Protein AF-A0A6B9ZAJ6-F1 (afdb_monomer_lite)

Secondary structure (DSSP, 8-state):
--SSSSHHHHHHH--EEEEEGGGGGG--TTGGGG-TT--EEEEE-SS--S--GGGGG-TT--EEEEE-SSS-HHHHGGGGGG-TT--EEEEEE-SSPPPHHHHHTTTT--EEEEEGGG---HHHHHHH-TT--EEEEEE-HHHHHHH--HHHHHTTTT-SEEEEEE-TT--------HHHHHHHTT--EEEEE-S--TTS-HHHHHHHHGGGTEEEES-TTSTTEEEEE-GGGGGGHHHHHHTT--EEEHHHHHHHHS-TTT-GGGT---HHHHHHHHHHHT-SSHHHHHHHHHHHHHH---HHHHHHHHHHHHH-S-HHHHHHHHHHHHHHS-HHHHHHHHHS----TTS-GGG-HHHHHHHTSTTS-HHHHHHHHHHHHTTTS-TT-B----S-GGGTTSPPPBP--EEE--GGGGGS--GGGGG-TT--EEE-TT--S-HHHHHHHHTT-TT--EEEE---SHHHHHHHHHHT-S-EEEETTTEEEE-

Foldseek 3Di:
DPDPPPLQVCQAPDAEDEAEQVCPVVDDQQVNVSRQNHQYYAYAYADDAAHRLCVLSNQNHAYYEDAYARYDLLVHLLSCLSRLNHAEYAYDHYNAQHDLVSCLSNQNHQEYHDELVRYDDLVSVVVSRVNHQYYEYEYAVQSVQVVLAPVVLVRCPNHVYYHYHHDPLRPAHDRPLVVVVCLVVLHAAEEEDDDCDPQDGPVLLQVLCVVSNYHYDNDLPDPRYAYEDEPVRVVCVVVCSNVRHRYDYPVSSLVSSPPCVQAVQQPDPPLVVLLCLLCLCLDLDVVSNVVSLVNCVRRNHHQLVLLLLVLQLQAAPDPVSVVSSLVSCVNRFDPSLNVVVVVVVDRDLLDALQVDPPLQVSLPHPRHPNLSNSLSNLSNNCSVAPFQDFRDDDDDPPVPPDPGDTDASEDEDEQVSLPDPDPSSLSSLSHQEYEDAPYPDQVLVVLVSVLVRVSHHFYAYFDADDSNVVSCVVNDQPDWDQDPPRGTGGD

pLDDT: mean 74.44, std 15.9, range [31.39, 97.19]

Sequence (491 aa):
MSYFTDIETAGEYTHSIKITDDDLSLLHDDIFKRFPRLSQLDIRSSKLTSLPSSVTSLQRLRYLKIANQEMDLNTELPKLRAIPGLALLAITETSTLLEADSLAALSALQSLQVPLKNIPDVADLERKLPQLQQLTLRGSAYDLATAITPALAKQLSRLERLNLQTDYRCRNVQWPNRLKDAIQAGKPVNLLLEQKYIFGRDKEISQKLSRYNIHITRDENAADVMAVLSPLAMHRSPHYIRKGIPLITVDHLHEVMLDEEQYPLRRNTDAMVNRALLRSLISRNTDDCLNALLQIEQEGANRIILSGLAAVWRSHPDRTIRKIAGELYQRFGSFDFRIWANAHNATFFDTPVYRNKFLDRMSGHPAVDKIIFMLTAVSINGYIFEKGTVLPSRHNEVRRKMPPRIYVPSLDMYYSDLEDVPEEADIFTTVERWSFDHCNVNWEKVLGRIAALPFITELHVEGVGRDYYQALQRYGGSSIELLSKGRVTVQ

Structure (mmCIF, N/CA/C/O backbone):
data_AF-A0A6B9ZAJ6-F1
#
_entry.id   AF-A0A6B9ZAJ6-F1
#
loop_
_atom_site.group_PDB
_atom_site.id
_atom_site.type_symbol
_atom_site.label_atom_id
_atom_site.label_alt_id
_atom_site.label_comp_id
_atom_site.label_asym_id
_atom_site.label_entity_id
_atom_site.label_seq_id
_atom_site.pdbx_PDB_ins_code
_atom_site.Cartn_x
_atom_site.Cartn_y
_atom_site.Cartn_z
_atom_site.occupancy
_atom_site.B_iso_or_equiv
_atom_site.auth_seq_id
_atom_site.auth_comp_id
_atom_site.auth_asym_id
_atom_site.auth_atom_id
_atom_site.pdbx_PDB_model_num
ATOM 1 N N . MET A 1 1 ? 40.277 12.162 -12.450 1.00 36.53 1 MET A N 1
ATOM 2 C CA . MET A 1 1 ? 41.239 12.084 -13.574 1.00 36.53 1 MET A CA 1
ATOM 3 C C . MET A 1 1 ? 41.880 10.700 -13.559 1.00 36.53 1 MET A C 1
ATOM 5 O O . MET A 1 1 ? 42.142 10.237 -12.462 1.00 36.53 1 MET A O 1
ATOM 9 N N . SER A 1 2 ? 42.126 10.101 -14.735 1.00 31.39 2 SER A N 1
ATOM 10 C CA . SER A 1 2 ? 42.851 8.827 -14.996 1.00 31.39 2 SER A CA 1
ATOM 11 C C . SER A 1 2 ? 42.065 7.525 -15.293 1.00 31.39 2 SER A C 1
ATOM 13 O O . SER A 1 2 ? 42.459 6.460 -14.832 1.00 31.39 2 SER A O 1
ATOM 15 N N . TYR A 1 3 ? 41.015 7.551 -16.124 1.00 34.72 3 TYR A N 1
ATOM 16 C CA . TYR A 1 3 ? 40.547 6.310 -16.794 1.00 34.72 3 TYR A CA 1
ATOM 17 C C . TYR A 1 3 ? 40.587 6.352 -18.329 1.00 34.72 3 TYR A C 1
ATOM 19 O O . TYR A 1 3 ? 40.332 5.341 -18.971 1.00 34.72 3 TYR A O 1
ATOM 27 N N . PHE A 1 4 ? 40.943 7.489 -18.933 1.00 42.47 4 PHE A N 1
ATOM 28 C CA . PHE A 1 4 ? 40.750 7.712 -20.371 1.00 42.47 4 PHE A CA 1
ATOM 29 C C . PHE A 1 4 ? 42.010 8.174 -21.127 1.00 42.47 4 PHE A C 1
ATOM 31 O O . PHE A 1 4 ? 41.903 8.646 -22.252 1.00 42.47 4 PHE A O 1
ATOM 38 N N . THR A 1 5 ? 43.214 8.032 -20.568 1.00 37.75 5 THR A N 1
ATOM 39 C CA . THR A 1 5 ? 44.454 8.412 -21.280 1.00 37.75 5 THR A CA 1
ATOM 40 C C . THR A 1 5 ? 45.094 7.291 -22.110 1.00 37.75 5 THR A C 1
ATOM 42 O O . THR A 1 5 ? 45.874 7.614 -22.993 1.00 37.75 5 THR A O 1
ATOM 45 N N . ASP A 1 6 ? 44.681 6.023 -21.955 1.00 39.72 6 ASP A N 1
ATOM 46 C CA . ASP A 1 6 ? 45.250 4.864 -22.686 1.00 39.72 6 ASP A CA 1
ATOM 47 C C . ASP A 1 6 ? 44.178 4.037 -23.438 1.00 39.72 6 ASP A C 1
ATOM 49 O O . ASP A 1 6 ? 44.133 2.808 -23.378 1.00 39.72 6 ASP A O 1
ATOM 53 N N . ILE A 1 7 ? 43.230 4.700 -24.109 1.00 47.34 7 ILE A N 1
ATOM 54 C CA . ILE A 1 7 ? 42.020 4.034 -24.637 1.00 47.34 7 ILE A CA 1
ATOM 55 C C . ILE A 1 7 ? 42.294 3.145 -25.872 1.00 47.34 7 ILE A C 1
ATOM 57 O O . ILE A 1 7 ? 41.513 2.234 -26.131 1.00 47.34 7 ILE A O 1
ATOM 61 N N . GLU A 1 8 ? 43.372 3.344 -26.639 1.00 43.25 8 GLU A N 1
ATOM 62 C CA . GLU A 1 8 ? 43.647 2.473 -27.803 1.00 43.25 8 GLU A CA 1
ATOM 63 C C . GLU A 1 8 ? 44.049 1.055 -27.386 1.00 43.25 8 GLU A C 1
ATOM 65 O O . GLU A 1 8 ? 43.518 0.082 -27.917 1.00 43.25 8 GLU A O 1
ATOM 70 N N . THR A 1 9 ? 44.906 0.926 -26.373 1.00 43.75 9 THR A N 1
ATOM 71 C CA . THR A 1 9 ? 45.311 -0.368 -25.813 1.00 43.75 9 THR A CA 1
ATOM 72 C C . THR A 1 9 ? 44.267 -0.927 -24.854 1.00 43.75 9 THR A C 1
ATOM 74 O O . THR A 1 9 ? 43.967 -2.114 -24.928 1.00 43.75 9 THR A O 1
ATOM 77 N N . ALA A 1 10 ? 43.656 -0.114 -23.985 1.00 49.31 10 ALA A N 1
ATOM 78 C CA . ALA A 1 10 ? 42.628 -0.605 -23.062 1.00 49.31 10 ALA A CA 1
ATOM 79 C C . ALA A 1 10 ? 41.338 -1.030 -23.789 1.00 49.31 10 ALA A C 1
ATOM 81 O O . ALA A 1 10 ? 40.711 -2.023 -23.409 1.00 49.31 10 ALA A O 1
ATOM 82 N N . GLY A 1 11 ? 40.948 -0.324 -24.856 1.00 58.59 11 GLY A N 1
ATOM 83 C CA . GLY A 1 11 ? 39.711 -0.586 -25.589 1.00 58.59 11 GLY A CA 1
ATOM 84 C C . GLY A 1 11 ? 39.686 -1.939 -26.302 1.00 58.59 11 GLY A C 1
ATOM 85 O O . GLY A 1 11 ? 38.657 -2.619 -26.306 1.00 58.59 11 GLY A O 1
ATOM 86 N N . GLU A 1 12 ? 40.835 -2.396 -26.808 1.00 60.00 12 GLU A N 1
ATOM 87 C CA . GLU A 1 12 ? 40.933 -3.671 -27.522 1.00 60.00 12 GLU A CA 1
ATOM 88 C C . GLU A 1 12 ? 40.691 -4.891 -26.615 1.00 60.00 12 GLU A C 1
ATOM 90 O O . GLU A 1 12 ? 40.169 -5.905 -27.078 1.00 60.00 12 GLU A O 1
ATOM 95 N N . TYR A 1 13 ? 41.013 -4.797 -25.319 1.00 60.19 13 TYR A N 1
ATOM 96 C CA . TYR A 1 13 ? 40.840 -5.884 -24.341 1.00 60.19 13 TYR A CA 1
ATOM 97 C C . TYR A 1 13 ? 39.633 -5.695 -23.414 1.00 60.19 13 TYR A C 1
ATOM 99 O O . TYR A 1 13 ? 39.375 -6.542 -22.554 1.00 60.19 13 TYR A O 1
ATOM 107 N N . THR A 1 14 ? 38.881 -4.603 -23.557 1.00 72.50 14 THR A N 1
ATOM 108 C CA . THR A 1 14 ? 37.740 -4.316 -22.684 1.00 72.50 14 THR A CA 1
ATOM 109 C C . THR A 1 14 ? 36.524 -5.148 -23.087 1.00 72.50 14 THR A C 1
ATOM 111 O O . THR A 1 14 ? 36.048 -5.089 -24.219 1.00 72.50 14 THR A O 1
ATOM 114 N N . HIS A 1 15 ? 35.998 -5.911 -22.127 1.00 82.62 15 HIS A N 1
ATOM 115 C CA . HIS A 1 15 ? 34.841 -6.792 -22.319 1.00 82.62 15 HIS A CA 1
ATOM 116 C C . HIS A 1 15 ? 33.556 -6.243 -21.685 1.00 82.62 15 HIS A C 1
ATOM 118 O O . HIS A 1 15 ? 32.470 -6.658 -22.078 1.00 82.62 15 HIS A O 1
ATOM 124 N N . SER A 1 16 ? 33.659 -5.302 -20.740 1.00 84.81 16 SER A N 1
ATOM 125 C CA . SER A 1 16 ? 32.513 -4.706 -20.049 1.00 84.81 16 SER A CA 1
ATOM 126 C C . SER A 1 16 ? 32.702 -3.204 -19.863 1.00 84.81 16 SER A C 1
ATOM 128 O O . SER A 1 16 ? 33.771 -2.773 -19.432 1.00 84.81 16 SER A O 1
ATOM 130 N N . ILE A 1 17 ? 31.676 -2.418 -20.189 1.00 86.31 17 ILE A N 1
ATOM 131 C CA . ILE A 1 17 ? 31.647 -0.962 -20.009 1.00 86.31 17 ILE A CA 1
ATOM 132 C C . ILE A 1 17 ? 30.367 -0.578 -19.283 1.00 86.31 17 ILE A C 1
ATOM 134 O O . ILE A 1 17 ? 29.286 -1.085 -19.587 1.00 86.31 17 ILE A O 1
ATOM 138 N N . LYS A 1 18 ? 30.498 0.367 -18.352 1.00 85.75 18 LYS A N 1
ATOM 139 C CA . LYS A 1 18 ? 29.377 1.035 -17.704 1.00 85.75 18 LYS A CA 1
ATOM 140 C C . LYS A 1 18 ? 29.410 2.521 -18.045 1.00 85.75 18 LYS A C 1
ATOM 142 O O . LYS A 1 18 ? 30.459 3.138 -17.913 1.00 85.75 18 LYS A O 1
ATOM 147 N N . ILE A 1 19 ? 28.268 3.067 -18.444 1.00 83.69 19 ILE A N 1
ATOM 148 C CA . ILE A 1 19 ? 28.068 4.486 -18.749 1.00 83.69 19 ILE A CA 1
ATOM 149 C C . ILE A 1 19 ? 27.097 5.054 -17.721 1.00 83.69 19 ILE A C 1
ATOM 151 O O . ILE A 1 19 ? 26.017 4.495 -17.515 1.00 83.69 19 ILE A O 1
ATOM 155 N N . THR A 1 20 ? 27.478 6.155 -17.085 1.00 84.44 20 THR A N 1
ATOM 156 C CA . THR A 1 20 ? 26.644 6.926 -16.158 1.00 84.44 20 THR A CA 1
ATOM 157 C C . THR A 1 20 ? 26.454 8.376 -16.602 1.00 84.44 20 THR A C 1
ATOM 159 O O . THR A 1 20 ? 27.031 8.800 -17.600 1.00 84.44 20 THR A O 1
ATOM 162 N N . ASP A 1 21 ? 25.635 9.149 -15.880 1.00 79.50 21 ASP A N 1
ATOM 163 C CA . ASP A 1 21 ? 25.399 10.570 -16.187 1.00 79.50 21 ASP A CA 1
ATOM 164 C C . ASP A 1 21 ? 26.685 11.412 -16.227 1.00 79.50 21 ASP A C 1
ATOM 166 O O . ASP A 1 21 ? 26.784 12.346 -17.023 1.00 79.50 21 ASP A O 1
ATOM 170 N N . ASP A 1 22 ? 27.688 11.051 -15.427 1.00 79.62 22 ASP A N 1
ATOM 171 C CA . ASP A 1 22 ? 28.988 11.729 -15.408 1.00 79.62 22 ASP A CA 1
ATOM 172 C C . ASP A 1 22 ? 29.804 11.484 -16.696 1.00 79.62 22 ASP A C 1
ATOM 174 O O . ASP A 1 22 ? 30.684 12.275 -17.042 1.00 79.62 22 ASP A O 1
ATOM 178 N N . ASP A 1 23 ? 29.480 10.428 -17.449 1.00 76.06 23 ASP A N 1
ATOM 179 C CA . ASP A 1 23 ? 30.204 10.008 -18.653 1.00 76.06 23 ASP A CA 1
ATOM 180 C C . ASP A 1 23 ? 29.614 10.599 -19.946 1.00 76.06 23 ASP A C 1
ATOM 182 O O . ASP A 1 23 ? 30.187 10.434 -21.023 1.00 76.06 23 ASP A O 1
ATOM 186 N N . LEU A 1 24 ? 28.485 11.317 -19.870 1.00 75.00 24 LEU A N 1
ATOM 187 C CA . LEU A 1 24 ? 27.774 11.834 -21.050 1.00 75.00 24 LEU A CA 1
ATOM 188 C C . LEU A 1 24 ? 28.614 12.802 -21.882 1.00 75.00 24 LEU A C 1
ATOM 190 O O . LEU A 1 24 ? 28.518 12.802 -23.104 1.00 75.00 24 LEU A O 1
ATOM 194 N N . SER A 1 25 ? 29.474 13.589 -21.231 1.00 72.56 25 SER A N 1
ATOM 195 C CA . SER A 1 25 ? 30.392 14.516 -21.910 1.00 72.56 25 SER A CA 1
ATOM 196 C C . SER A 1 25 ? 31.413 13.812 -22.815 1.00 72.56 25 SER A C 1
ATOM 198 O O . SER A 1 25 ? 32.016 14.449 -23.676 1.00 72.56 25 SER A O 1
ATOM 200 N N . LEU A 1 26 ? 31.602 12.502 -22.629 1.00 67.75 26 LEU A N 1
ATOM 201 C CA . LEU A 1 26 ? 32.541 11.670 -23.375 1.00 67.75 26 LEU A CA 1
ATOM 202 C C . LEU A 1 26 ? 31.856 10.876 -24.498 1.00 67.75 26 LEU A C 1
ATOM 204 O O . LEU A 1 26 ? 32.548 10.312 -25.353 1.00 67.75 26 LEU A O 1
ATOM 208 N N . LEU A 1 27 ? 30.518 10.833 -24.525 1.00 78.06 27 LEU A N 1
ATOM 209 C CA . LEU A 1 27 ? 29.760 10.154 -25.570 1.00 78.06 27 LEU A CA 1
ATOM 210 C C . LEU A 1 27 ? 29.747 10.996 -26.845 1.00 78.06 27 LEU A C 1
ATOM 212 O O . LEU A 1 27 ? 29.104 12.035 -26.935 1.00 78.06 27 LEU A O 1
ATOM 216 N N . HIS A 1 28 ? 30.452 10.496 -27.850 1.00 82.69 28 HIS A N 1
ATOM 217 C CA . HIS A 1 28 ? 30.410 10.967 -29.226 1.00 82.69 28 HIS A CA 1
ATOM 218 C C . HIS A 1 28 ? 30.070 9.787 -30.135 1.00 82.69 28 HIS A C 1
ATOM 220 O O . HIS A 1 28 ? 30.197 8.627 -29.734 1.00 82.69 28 HIS A O 1
ATOM 226 N N . ASP A 1 29 ? 29.661 10.077 -31.366 1.00 83.56 29 ASP A N 1
ATOM 227 C CA . ASP A 1 29 ? 29.083 9.084 -32.271 1.00 83.56 29 ASP A CA 1
ATOM 228 C C . ASP A 1 29 ? 29.960 7.856 -32.524 1.00 83.56 29 ASP A C 1
ATOM 230 O O . ASP A 1 29 ? 29.422 6.769 -32.699 1.00 83.56 29 ASP A O 1
ATOM 234 N N . ASP A 1 30 ? 31.285 7.991 -32.451 1.00 86.50 30 ASP A N 1
ATOM 235 C CA . ASP A 1 30 ? 32.258 6.938 -32.763 1.00 86.50 30 ASP A CA 1
ATOM 236 C C . ASP A 1 30 ? 32.838 6.192 -31.549 1.00 86.50 30 ASP A C 1
ATOM 238 O O . ASP A 1 30 ? 33.673 5.299 -31.720 1.00 86.50 30 ASP A O 1
ATOM 242 N N . ILE A 1 31 ? 32.389 6.504 -30.327 1.00 85.50 31 ILE A N 1
ATOM 243 C CA . ILE A 1 31 ? 32.998 6.003 -29.084 1.00 85.50 31 ILE A CA 1
ATOM 244 C C . ILE A 1 31 ? 33.137 4.472 -29.042 1.00 85.50 31 ILE A C 1
ATOM 246 O O . ILE A 1 31 ? 34.165 3.948 -28.606 1.00 85.50 31 ILE A O 1
ATOM 250 N N . PHE A 1 32 ? 32.142 3.735 -29.541 1.00 87.50 32 PHE A N 1
ATOM 251 C CA . PHE A 1 32 ? 32.098 2.277 -29.453 1.00 87.50 32 PHE A CA 1
ATOM 252 C C . PHE A 1 32 ? 32.962 1.556 -30.491 1.00 87.50 32 PHE A C 1
ATOM 254 O O . PHE A 1 32 ? 33.279 0.378 -30.301 1.00 87.50 32 PHE A O 1
ATOM 261 N N . LYS A 1 33 ? 33.445 2.250 -31.533 1.00 86.06 33 LYS A N 1
ATOM 262 C CA . LYS A 1 33 ? 34.387 1.670 -32.511 1.00 86.06 33 LYS A CA 1
ATOM 263 C C . LYS A 1 33 ? 35.702 1.232 -31.861 1.00 86.06 33 LYS A C 1
ATOM 265 O O . LYS A 1 33 ? 36.384 0.350 -32.371 1.00 86.06 33 LYS A O 1
ATOM 270 N N . ARG A 1 34 ? 36.034 1.821 -30.711 1.00 84.25 34 ARG A N 1
ATOM 271 C CA . ARG A 1 34 ? 37.269 1.571 -29.955 1.00 84.25 34 ARG A CA 1
ATOM 272 C C . ARG A 1 34 ? 37.205 0.324 -29.075 1.00 84.25 34 ARG A C 1
ATOM 274 O O . ARG A 1 34 ? 38.219 -0.066 -28.511 1.00 84.25 34 ARG A O 1
ATOM 281 N N . PHE A 1 35 ? 36.036 -0.312 -28.974 1.00 87.12 35 PHE A N 1
ATOM 282 C CA . PHE A 1 35 ? 35.796 -1.459 -28.096 1.00 87.12 35 PHE A CA 1
ATOM 283 C C . PHE A 1 35 ? 35.315 -2.695 -28.882 1.00 87.12 35 PHE A C 1
ATOM 285 O O . PHE A 1 35 ? 34.226 -3.217 -28.632 1.00 87.12 35 PHE A O 1
ATOM 292 N N . PRO A 1 36 ? 36.116 -3.220 -29.832 1.00 85.25 36 PRO A N 1
ATOM 293 C CA . PRO A 1 36 ? 35.705 -4.308 -30.731 1.00 85.25 36 PRO A CA 1
ATOM 294 C C . PRO A 1 36 ? 35.505 -5.666 -30.030 1.00 85.25 36 PRO A C 1
ATOM 296 O O . PRO A 1 36 ? 35.032 -6.632 -30.645 1.00 85.25 36 PRO A O 1
ATOM 299 N N . ARG A 1 37 ? 35.904 -5.785 -28.755 1.00 86.12 37 ARG A N 1
ATOM 300 C CA . ARG A 1 37 ? 35.726 -6.989 -27.925 1.00 86.12 37 ARG A CA 1
ATOM 301 C C . ARG A 1 37 ? 34.658 -6.851 -26.842 1.00 86.12 37 ARG A C 1
ATOM 303 O O . ARG A 1 37 ? 34.456 -7.800 -26.085 1.00 86.12 37 ARG A O 1
ATOM 310 N N . LEU A 1 38 ? 33.941 -5.728 -26.806 1.00 90.94 38 LEU A N 1
ATOM 311 C CA . LEU A 1 38 ? 32.918 -5.492 -25.799 1.00 90.94 38 LEU A CA 1
ATOM 312 C C . LEU A 1 38 ? 31.820 -6.556 -25.882 1.00 90.94 38 LEU A C 1
ATOM 314 O O . LEU A 1 38 ? 31.196 -6.742 -26.927 1.00 90.94 38 LEU A O 1
ATOM 318 N N . SER A 1 39 ? 31.586 -7.246 -24.769 1.00 88.81 39 SER A N 1
ATOM 319 C CA . SER A 1 39 ? 30.557 -8.277 -24.642 1.00 88.81 39 SER A CA 1
ATOM 320 C C . SER A 1 39 ? 29.443 -7.879 -23.674 1.00 88.81 39 SER A C 1
ATOM 322 O O . SER A 1 39 ? 28.346 -8.436 -23.757 1.00 88.81 39 SER A O 1
ATOM 324 N N . GLN A 1 40 ? 29.683 -6.886 -22.812 1.00 89.75 40 GLN A N 1
ATOM 325 C CA . GLN A 1 40 ? 28.725 -6.362 -21.842 1.00 89.75 40 GLN A CA 1
ATOM 326 C C . GLN A 1 40 ? 28.699 -4.828 -21.860 1.00 89.75 40 GLN A C 1
ATOM 328 O O . GLN A 1 40 ? 29.740 -4.179 -21.781 1.00 89.75 40 GLN A O 1
ATOM 333 N N . LEU A 1 41 ? 27.504 -4.246 -21.917 1.00 92.06 41 LEU A N 1
ATOM 334 C CA . LEU A 1 41 ? 27.297 -2.801 -21.864 1.00 92.06 41 LEU A CA 1
ATOM 335 C C . LEU A 1 41 ? 26.185 -2.482 -20.859 1.00 92.06 41 LEU A C 1
ATOM 337 O O . LEU A 1 41 ? 25.088 -3.021 -20.968 1.00 92.06 41 LEU A O 1
ATOM 341 N N . ASP A 1 42 ? 26.469 -1.633 -19.872 1.00 88.25 42 ASP A N 1
ATOM 342 C CA . ASP A 1 42 ? 25.511 -1.175 -18.854 1.00 88.25 42 ASP A CA 1
ATOM 343 C C . ASP A 1 42 ? 25.358 0.347 -18.939 1.00 88.25 42 ASP A C 1
ATOM 345 O O . ASP A 1 42 ? 26.258 1.096 -18.564 1.00 88.25 42 ASP A O 1
ATOM 349 N N . ILE A 1 43 ? 24.223 0.810 -19.449 1.00 88.31 43 ILE A N 1
ATOM 350 C CA . ILE A 1 43 ? 23.901 2.226 -19.618 1.00 88.31 43 ILE A CA 1
ATOM 351 C C . ILE A 1 43 ? 22.941 2.630 -18.507 1.00 88.31 43 ILE A C 1
ATOM 353 O O . ILE A 1 43 ? 21.817 2.136 -18.443 1.00 88.31 43 ILE A O 1
ATOM 357 N N . ARG A 1 44 ? 23.370 3.543 -17.635 1.00 86.81 44 ARG A N 1
ATOM 358 C CA . ARG A 1 44 ? 22.556 4.076 -16.535 1.00 86.81 44 ARG A CA 1
ATOM 359 C C . ARG A 1 44 ? 22.591 5.589 -16.548 1.00 86.81 44 ARG A C 1
ATOM 361 O O . ARG A 1 44 ? 23.469 6.186 -15.936 1.00 86.81 44 ARG A O 1
ATOM 368 N N . SER A 1 45 ? 21.646 6.201 -17.240 1.00 81.94 45 SER A N 1
ATOM 369 C CA . SER A 1 45 ? 21.611 7.651 -17.378 1.00 81.94 45 SER A CA 1
ATOM 370 C C . SER A 1 45 ? 20.198 8.177 -17.225 1.00 81.94 45 SER A C 1
ATOM 372 O O . SER A 1 45 ? 19.253 7.588 -17.735 1.00 81.94 45 SER A O 1
ATOM 374 N N . SER A 1 46 ? 20.075 9.311 -16.547 1.00 76.94 46 SER A N 1
ATOM 375 C CA . SER A 1 46 ? 18.841 10.084 -16.453 1.00 76.94 46 SER A CA 1
ATOM 376 C C . SER A 1 46 ? 18.707 11.140 -17.555 1.00 76.94 46 SER A C 1
ATOM 378 O O . SER A 1 46 ? 17.726 11.868 -17.553 1.00 76.94 46 SER A O 1
ATOM 380 N N . LYS A 1 47 ? 19.687 11.271 -18.466 1.00 81.00 47 LYS A N 1
ATOM 381 C CA . LYS A 1 47 ? 19.752 12.379 -19.443 1.00 81.00 47 LYS A CA 1
ATOM 382 C C . LYS A 1 47 ? 20.112 11.969 -20.875 1.00 81.00 47 LYS A C 1
ATOM 384 O O . LYS A 1 47 ? 20.055 12.805 -21.772 1.00 81.00 47 LYS A O 1
ATOM 389 N N . LEU A 1 48 ? 20.537 10.727 -21.112 1.00 84.88 48 LEU A N 1
ATOM 390 C CA . LEU A 1 48 ? 20.891 10.261 -22.456 1.00 84.88 48 LEU A CA 1
ATOM 391 C C . LEU A 1 48 ? 19.624 10.048 -23.293 1.00 84.88 48 LEU A C 1
ATOM 393 O O . LEU A 1 48 ? 18.818 9.189 -22.956 1.00 84.88 48 LEU A O 1
ATOM 397 N N . THR A 1 49 ? 19.473 10.780 -24.394 1.00 86.50 49 THR A N 1
ATOM 398 C CA . THR A 1 49 ? 18.264 10.730 -25.237 1.00 86.50 49 THR A CA 1
ATOM 399 C C . THR A 1 49 ? 18.342 9.715 -26.378 1.00 86.50 49 THR A C 1
ATOM 401 O O . THR A 1 49 ? 17.311 9.243 -26.842 1.00 86.50 49 THR A O 1
ATOM 404 N N . SER A 1 50 ? 19.544 9.346 -26.831 1.00 87.88 50 SER A N 1
ATOM 405 C CA . SER A 1 50 ? 19.753 8.381 -27.922 1.00 87.88 50 SER A CA 1
ATOM 406 C C . SER A 1 50 ? 21.075 7.628 -27.761 1.00 87.88 50 SER A C 1
ATOM 408 O O . SER A 1 50 ? 21.987 8.096 -27.075 1.00 87.88 50 SER A O 1
ATOM 410 N N . LEU A 1 51 ? 21.188 6.441 -28.364 1.00 89.38 51 LEU A N 1
ATOM 411 C CA . LEU A 1 51 ? 22.450 5.707 -28.406 1.00 89.38 51 LEU A CA 1
ATOM 412 C C . LEU A 1 51 ? 23.364 6.295 -29.498 1.00 89.38 51 LEU A C 1
ATOM 414 O O . LEU A 1 51 ? 22.883 6.562 -30.603 1.00 89.38 51 LEU A O 1
ATOM 418 N N . PRO A 1 52 ? 24.682 6.435 -29.243 1.00 89.00 52 PRO A N 1
ATOM 419 C CA . PRO A 1 52 ? 25.657 6.785 -30.276 1.00 89.00 52 PRO A CA 1
ATOM 420 C C . PRO A 1 52 ? 25.550 5.861 -31.491 1.00 89.00 52 PRO A C 1
ATOM 422 O O . PRO 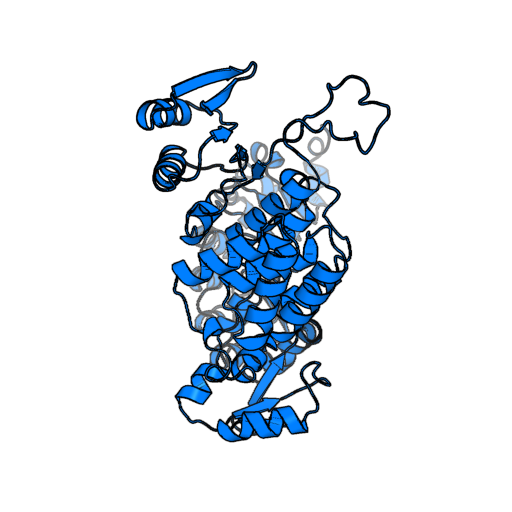A 1 52 ? 25.395 4.646 -31.336 1.00 89.00 52 PRO A O 1
ATOM 425 N N . SER A 1 53 ? 25.703 6.403 -32.700 1.00 87.81 53 SER A N 1
ATOM 426 C CA . SER A 1 53 ? 25.587 5.618 -33.943 1.00 87.81 53 SER A CA 1
ATOM 427 C C . SER A 1 53 ? 26.553 4.420 -34.010 1.00 87.81 53 SER A C 1
ATOM 429 O O . SER A 1 53 ? 26.205 3.359 -34.547 1.00 87.81 53 SER A O 1
ATOM 431 N N . SER A 1 54 ? 27.729 4.523 -33.378 1.00 90.75 54 SER A N 1
ATOM 432 C CA . SER A 1 54 ? 28.689 3.419 -33.240 1.00 90.75 54 SER A CA 1
ATOM 433 C C . SER A 1 54 ? 28.228 2.255 -32.367 1.00 90.75 54 SER A C 1
ATOM 435 O O . SER A 1 54 ? 28.902 1.232 -32.367 1.00 90.75 54 SER A O 1
ATOM 437 N N . VAL A 1 55 ? 27.086 2.310 -31.670 1.00 90.00 55 VAL A N 1
ATOM 438 C CA . VAL A 1 55 ? 26.576 1.141 -30.920 1.00 90.00 55 VAL A CA 1
ATOM 439 C C . VAL A 1 55 ? 26.428 -0.086 -31.830 1.00 90.00 55 VAL A C 1
ATOM 441 O O . VAL A 1 55 ? 26.663 -1.220 -31.417 1.00 90.00 55 VAL A O 1
ATOM 444 N N . THR A 1 56 ? 26.151 0.152 -33.114 1.00 88.44 56 THR A N 1
ATOM 445 C CA . THR A 1 56 ? 26.052 -0.869 -34.165 1.00 88.44 56 THR A CA 1
ATOM 446 C C . THR A 1 56 ? 27.388 -1.563 -34.478 1.00 88.44 56 THR A C 1
ATOM 448 O O . THR A 1 56 ? 27.391 -2.661 -35.032 1.00 88.44 56 THR A O 1
ATOM 451 N N . SER A 1 57 ? 28.539 -0.998 -34.086 1.00 89.38 57 SER A N 1
ATOM 452 C CA . SER A 1 57 ? 29.858 -1.624 -34.274 1.00 89.38 57 SER A CA 1
ATOM 453 C C . SER A 1 57 ? 30.180 -2.699 -33.232 1.00 89.38 57 SER A C 1
ATOM 455 O O . SER A 1 57 ? 31.174 -3.411 -33.373 1.00 89.38 57 SER A O 1
ATOM 457 N N . LEU A 1 58 ? 29.359 -2.851 -32.188 1.00 91.62 58 LEU A N 1
ATOM 458 C CA . LEU A 1 58 ? 29.588 -3.774 -31.073 1.00 91.62 58 LEU A CA 1
ATOM 459 C C . LEU A 1 58 ? 29.212 -5.227 -31.415 1.00 91.62 58 LEU A C 1
ATOM 461 O O . LEU A 1 58 ? 28.396 -5.855 -30.749 1.00 91.62 58 LEU A O 1
ATOM 465 N N . GLN A 1 59 ? 29.842 -5.803 -32.438 1.00 90.62 59 GLN A N 1
ATOM 466 C CA . GLN A 1 59 ? 29.502 -7.125 -32.994 1.00 90.62 59 GLN A CA 1
ATOM 467 C C . GLN A 1 59 ? 29.663 -8.306 -32.013 1.00 90.62 59 GLN A C 1
ATOM 469 O O . GLN A 1 59 ? 29.132 -9.392 -32.247 1.00 90.62 59 GLN A O 1
ATOM 474 N N . ARG A 1 60 ? 30.393 -8.114 -30.905 1.00 90.88 60 ARG A N 1
ATOM 475 C CA . ARG A 1 60 ? 30.583 -9.120 -29.845 1.00 90.88 60 ARG A CA 1
ATOM 476 C C . ARG A 1 60 ? 29.676 -8.928 -28.630 1.00 90.88 60 ARG A C 1
ATOM 478 O O . ARG A 1 60 ? 29.750 -9.745 -27.709 1.00 90.88 60 ARG A O 1
ATOM 485 N N . LEU A 1 61 ? 28.820 -7.906 -28.626 1.00 93.62 61 LEU A N 1
ATOM 486 C CA . LEU A 1 61 ? 27.946 -7.615 -27.499 1.00 93.62 61 LEU A CA 1
ATOM 487 C C . LEU A 1 61 ? 26.954 -8.762 -27.287 1.00 93.62 61 LEU A C 1
ATOM 489 O O . LEU A 1 61 ? 26.243 -9.168 -28.205 1.00 93.62 61 LEU A O 1
ATOM 493 N N . ARG A 1 62 ? 26.929 -9.298 -26.065 1.00 91.88 62 ARG A N 1
ATOM 494 C CA . ARG A 1 62 ? 26.033 -10.384 -25.638 1.00 91.88 62 ARG A CA 1
ATOM 495 C C . ARG A 1 62 ? 25.013 -9.916 -24.615 1.00 91.88 62 ARG A C 1
ATOM 497 O O . ARG A 1 62 ? 23.907 -10.448 -24.590 1.00 91.88 62 ARG A O 1
ATOM 504 N N . TYR A 1 63 ? 25.393 -8.944 -23.792 1.00 91.81 63 TYR A N 1
ATOM 505 C CA . TYR A 1 63 ? 24.598 -8.429 -22.687 1.00 91.81 63 TYR A CA 1
ATOM 506 C C . TYR A 1 63 ? 24.483 -6.910 -22.779 1.00 91.81 63 TYR A C 1
ATOM 508 O O . TYR A 1 63 ? 25.495 -6.207 -22.756 1.00 91.81 63 TYR A O 1
ATOM 516 N N . LEU A 1 64 ? 23.252 -6.414 -22.834 1.00 94.31 64 LEU A N 1
ATOM 517 C CA . LEU A 1 64 ? 22.947 -4.993 -22.773 1.00 94.31 64 LEU A CA 1
ATOM 518 C C . LEU A 1 64 ? 22.010 -4.729 -21.601 1.00 94.31 64 LEU A C 1
ATOM 520 O O . LEU A 1 64 ? 20.929 -5.309 -21.514 1.00 94.31 64 LEU A O 1
ATOM 524 N N . LYS A 1 65 ? 22.413 -3.830 -20.710 1.00 91.06 65 LYS A N 1
ATOM 525 C CA . LYS A 1 65 ? 21.570 -3.311 -19.641 1.00 91.06 65 LYS A CA 1
ATOM 526 C C . LYS A 1 65 ? 21.318 -1.827 -19.852 1.00 91.06 65 LYS A C 1
ATOM 528 O O . LYS A 1 65 ? 22.259 -1.083 -20.103 1.00 91.06 65 LYS A O 1
ATOM 533 N N . ILE A 1 66 ? 20.062 -1.411 -19.729 1.00 91.31 66 ILE A N 1
ATOM 534 C CA . ILE A 1 66 ? 19.629 -0.023 -19.876 1.00 91.31 66 ILE A CA 1
ATOM 535 C C . ILE A 1 66 ? 18.771 0.372 -18.668 1.00 91.31 66 ILE A C 1
ATOM 537 O O . ILE A 1 66 ? 17.801 -0.300 -18.315 1.00 91.31 66 ILE A O 1
ATOM 541 N N . ALA A 1 67 ? 19.129 1.480 -18.032 1.00 88.75 67 ALA A N 1
ATOM 542 C CA . ALA A 1 67 ? 18.329 2.188 -17.043 1.00 88.75 67 ALA A CA 1
ATOM 543 C C . ALA A 1 67 ? 18.281 3.659 -17.464 1.00 88.75 67 ALA A C 1
ATOM 545 O O . ALA A 1 67 ? 19.269 4.376 -17.286 1.00 88.75 67 ALA A O 1
ATOM 546 N N . ASN A 1 68 ? 17.186 4.071 -18.103 1.00 87.50 68 ASN A N 1
ATOM 547 C CA . ASN A 1 68 ? 17.057 5.408 -18.664 1.00 87.50 68 ASN A CA 1
ATOM 548 C C . ASN A 1 68 ? 15.589 5.820 -18.823 1.00 87.50 68 ASN A C 1
ATOM 550 O O . ASN A 1 68 ? 14.802 5.069 -19.383 1.00 87.50 68 ASN A O 1
ATOM 554 N N . GLN A 1 69 ? 15.235 7.013 -18.346 1.00 85.44 69 GLN A N 1
ATOM 555 C CA . GLN A 1 69 ? 13.863 7.534 -18.373 1.00 85.44 69 GLN A CA 1
ATOM 556 C C . GLN A 1 69 ? 13.591 8.540 -19.505 1.00 85.44 69 GLN A C 1
ATOM 558 O O . GLN A 1 69 ? 12.432 8.853 -19.749 1.00 85.44 69 GLN A O 1
ATOM 563 N N . GLU A 1 70 ? 14.617 9.026 -20.199 1.00 86.19 70 GLU A N 1
ATOM 564 C CA . GLU A 1 70 ? 14.522 10.052 -21.253 1.00 86.19 70 GLU A CA 1
ATOM 565 C C . GLU A 1 70 ? 14.686 9.471 -22.670 1.00 86.19 70 GLU A C 1
ATOM 567 O O . GLU A 1 70 ? 14.305 10.095 -23.657 1.00 86.19 70 GLU A O 1
ATOM 572 N N . MET A 1 71 ? 15.269 8.275 -22.794 1.00 89.62 71 MET A N 1
ATOM 573 C CA . MET A 1 71 ? 15.503 7.603 -24.071 1.00 89.62 71 MET A CA 1
ATOM 574 C C . MET A 1 71 ? 14.231 6.931 -24.589 1.00 89.62 71 MET A C 1
ATOM 576 O O . MET A 1 71 ? 13.644 6.078 -23.915 1.00 89.62 71 MET A O 1
ATOM 580 N N . ASP A 1 72 ? 13.865 7.229 -25.835 1.00 89.88 72 ASP A N 1
ATOM 581 C CA . ASP A 1 72 ? 12.804 6.502 -26.526 1.00 89.88 72 ASP A CA 1
ATOM 582 C C . ASP A 1 72 ? 13.317 5.155 -27.053 1.00 89.88 72 ASP A C 1
ATOM 584 O O . ASP A 1 72 ? 13.849 5.033 -28.161 1.00 89.88 72 ASP A O 1
ATOM 588 N N . LEU A 1 73 ? 13.131 4.112 -26.244 1.00 90.88 73 LEU A N 1
ATOM 589 C CA . LEU A 1 73 ? 13.573 2.761 -26.570 1.00 90.88 73 LEU A CA 1
ATOM 590 C C . LEU A 1 73 ? 12.904 2.188 -27.827 1.00 90.88 73 LEU A C 1
ATOM 592 O O . LEU A 1 73 ? 13.513 1.337 -28.474 1.00 90.88 73 LEU A O 1
ATOM 596 N N . ASN A 1 74 ? 11.720 2.657 -28.232 1.00 91.19 74 ASN A N 1
ATOM 597 C CA . ASN A 1 74 ? 11.086 2.169 -29.460 1.00 91.19 74 ASN A CA 1
ATOM 598 C C . ASN A 1 74 ? 11.852 2.608 -30.713 1.00 91.19 74 ASN A C 1
ATOM 600 O O . ASN A 1 74 ? 11.917 1.867 -31.691 1.00 91.19 74 ASN A O 1
ATOM 604 N N . THR A 1 75 ? 12.523 3.759 -30.663 1.00 90.19 75 THR A N 1
ATOM 605 C CA . THR A 1 75 ? 13.384 4.228 -31.762 1.00 90.19 75 THR A CA 1
ATOM 606 C C . THR A 1 75 ? 14.805 3.661 -31.703 1.00 90.19 75 THR A C 1
ATOM 608 O O . THR A 1 75 ? 15.456 3.489 -32.738 1.00 90.19 75 THR A O 1
ATOM 611 N N . GLU A 1 76 ? 15.294 3.321 -30.508 1.00 91.81 76 GLU A N 1
ATOM 612 C CA . GLU A 1 76 ? 16.677 2.877 -30.302 1.00 91.81 76 GLU A CA 1
ATOM 613 C C . GLU A 1 76 ? 16.863 1.358 -30.437 1.00 91.81 76 GLU A C 1
ATOM 615 O O . GLU A 1 76 ? 17.849 0.912 -31.029 1.00 91.81 76 GLU A O 1
ATOM 620 N N . LEU A 1 77 ? 15.919 0.542 -29.950 1.00 92.44 77 LEU A N 1
ATOM 621 C CA . LEU A 1 77 ? 16.006 -0.923 -30.041 1.00 92.44 77 LEU A CA 1
ATOM 622 C C . LEU A 1 77 ? 16.136 -1.437 -31.491 1.00 92.44 77 LEU A C 1
ATOM 624 O O . LEU A 1 77 ? 16.968 -2.322 -31.714 1.00 92.44 77 LEU A O 1
ATOM 628 N N . PRO A 1 78 ? 15.441 -0.873 -32.504 1.00 92.62 78 PRO A N 1
ATOM 629 C CA . PRO A 1 78 ? 15.626 -1.273 -33.898 1.00 92.62 78 PRO A CA 1
ATOM 630 C C . PRO A 1 78 ? 17.062 -1.143 -34.418 1.00 92.62 78 PRO A C 1
ATOM 632 O O . PRO A 1 78 ? 17.495 -1.960 -35.235 1.00 92.62 78 PRO A O 1
ATOM 635 N N . LYS A 1 79 ? 17.837 -0.166 -33.923 1.00 90.56 79 LYS A N 1
ATOM 636 C CA . LYS A 1 79 ? 19.244 0.028 -34.322 1.00 90.56 79 LYS A CA 1
ATOM 637 C C . LYS A 1 79 ? 20.120 -1.153 -33.903 1.00 90.56 79 LYS A C 1
ATOM 639 O O . LYS A 1 79 ? 21.079 -1.503 -34.590 1.00 90.56 79 LYS A O 1
ATOM 644 N N . LEU A 1 80 ? 19.762 -1.816 -32.804 1.00 91.38 80 LEU A N 1
ATOM 645 C CA . LEU A 1 80 ? 20.494 -2.957 -32.258 1.00 91.38 80 LEU A CA 1
ATOM 646 C C . LEU A 1 80 ? 20.327 -4.238 -33.090 1.00 91.38 80 LEU A C 1
ATOM 648 O O . LEU A 1 80 ? 21.059 -5.197 -32.862 1.00 91.38 80 LEU A O 1
ATOM 652 N N . ARG A 1 81 ? 19.458 -4.252 -34.113 1.00 89.38 81 ARG A N 1
ATOM 653 C CA . ARG A 1 81 ? 19.397 -5.337 -35.113 1.00 89.38 81 ARG A CA 1
ATOM 654 C C . ARG A 1 81 ? 20.753 -5.606 -35.772 1.00 89.38 81 ARG A C 1
ATOM 656 O O . ARG A 1 81 ? 21.035 -6.734 -36.169 1.00 89.38 81 ARG A O 1
ATOM 663 N N . ALA A 1 82 ? 21.599 -4.580 -35.880 1.00 87.94 82 ALA A N 1
ATOM 664 C CA . ALA A 1 82 ? 22.961 -4.694 -36.400 1.00 87.94 82 ALA A CA 1
ATOM 665 C C . ALA A 1 82 ? 23.908 -5.500 -35.486 1.00 87.94 82 ALA A C 1
ATOM 667 O O . ALA A 1 82 ? 25.051 -5.748 -35.863 1.00 87.94 82 ALA A O 1
ATOM 668 N N . ILE A 1 83 ? 23.448 -5.911 -34.300 1.00 91.25 83 ILE A N 1
ATOM 669 C CA . ILE A 1 83 ? 24.196 -6.657 -33.289 1.00 91.25 83 ILE A CA 1
ATOM 670 C C . ILE A 1 83 ? 23.573 -8.059 -33.165 1.00 91.25 83 ILE A C 1
ATOM 672 O O . ILE A 1 83 ? 22.826 -8.340 -32.225 1.00 91.25 83 ILE A O 1
ATOM 676 N N . PRO A 1 84 ? 23.873 -8.986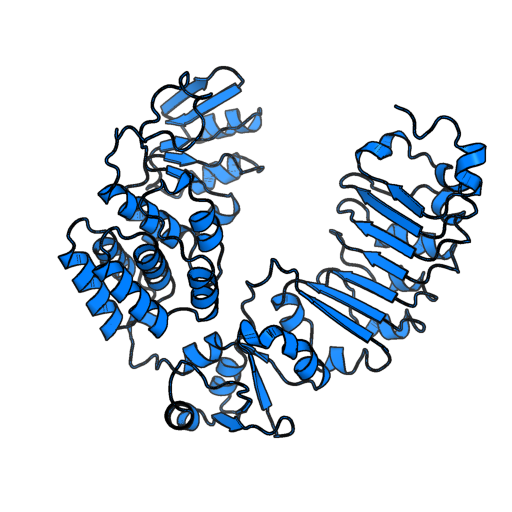 -34.094 1.00 80.06 84 PRO A N 1
ATOM 677 C CA . PRO A 1 84 ? 23.215 -10.296 -34.145 1.00 80.06 84 PRO A CA 1
ATOM 678 C C . PRO A 1 84 ? 23.534 -11.173 -32.928 1.00 80.06 84 PRO A C 1
ATOM 680 O O . PRO A 1 84 ? 22.891 -12.194 -32.698 1.00 80.06 84 PRO A O 1
ATOM 683 N N . GLY A 1 85 ? 24.564 -10.802 -32.165 1.00 85.62 85 GLY A N 1
ATOM 684 C CA . GLY A 1 85 ? 25.028 -11.548 -31.015 1.00 85.62 85 GLY A CA 1
ATOM 685 C C . GLY A 1 85 ? 24.327 -11.248 -29.693 1.00 85.62 85 GLY A C 1
ATOM 686 O O . GLY A 1 85 ? 24.628 -11.945 -28.718 1.00 85.62 85 GLY A O 1
ATOM 687 N N . LEU A 1 86 ? 23.442 -10.250 -29.644 1.00 92.75 86 LEU A N 1
ATOM 688 C CA . LEU A 1 86 ? 22.805 -9.815 -28.408 1.00 92.75 86 LEU A CA 1
ATOM 689 C C . LEU A 1 86 ? 21.843 -10.894 -27.889 1.00 92.75 86 LEU A C 1
ATOM 691 O O . LEU A 1 86 ? 20.799 -11.151 -28.481 1.00 92.75 86 LEU A O 1
ATOM 695 N N . ALA A 1 87 ? 22.207 -11.522 -26.772 1.00 90.12 87 ALA A N 1
ATOM 696 C CA . ALA A 1 87 ? 21.463 -12.638 -26.195 1.00 90.12 87 ALA A CA 1
ATOM 697 C C . ALA A 1 87 ? 20.619 -12.216 -24.986 1.00 90.12 87 ALA A C 1
ATOM 699 O O . ALA A 1 87 ? 19.565 -12.803 -24.747 1.00 90.12 87 ALA A O 1
ATOM 700 N N . LEU A 1 88 ? 21.063 -11.204 -24.233 1.00 90.56 88 LEU A N 1
ATOM 701 C CA . LEU A 1 88 ? 20.379 -10.722 -23.037 1.00 90.56 88 LEU A CA 1
ATOM 702 C C . LEU A 1 88 ? 20.199 -9.204 -23.077 1.00 90.56 88 LEU A C 1
ATOM 704 O O . LEU A 1 88 ? 21.174 -8.460 -23.205 1.00 90.56 88 LEU A O 1
ATOM 708 N N . LEU A 1 89 ? 18.953 -8.765 -22.901 1.00 93.19 89 LEU A N 1
ATOM 709 C CA . LEU A 1 89 ? 18.570 -7.367 -22.750 1.00 93.19 89 LEU A CA 1
ATOM 710 C C . LEU A 1 89 ? 17.884 -7.171 -21.397 1.00 93.19 89 LEU A C 1
ATOM 712 O O . LEU A 1 89 ? 16.869 -7.804 -21.111 1.00 93.19 89 LEU A O 1
ATOM 716 N N . ALA A 1 90 ? 18.433 -6.284 -20.572 1.00 89.44 90 ALA A N 1
ATOM 717 C CA . ALA A 1 90 ? 17.864 -5.919 -19.284 1.00 89.44 90 ALA A CA 1
ATOM 718 C C . ALA A 1 90 ? 17.515 -4.431 -19.245 1.00 89.44 90 ALA A C 1
ATOM 720 O O . ALA A 1 90 ? 18.391 -3.582 -19.108 1.00 89.44 90 ALA A O 1
ATOM 721 N N . ILE A 1 91 ? 16.228 -4.116 -19.308 1.00 90.69 91 ILE A N 1
ATOM 722 C CA . ILE A 1 91 ? 15.692 -2.771 -19.120 1.00 90.69 91 ILE A CA 1
ATOM 723 C C . ILE A 1 91 ? 15.209 -2.684 -17.675 1.00 90.69 91 ILE A C 1
ATOM 725 O O . ILE A 1 91 ? 14.321 -3.428 -17.259 1.00 90.69 91 ILE A O 1
ATOM 729 N N . THR A 1 92 ? 15.831 -1.826 -16.869 1.00 81.88 92 THR A N 1
ATOM 730 C CA . THR A 1 92 ? 15.490 -1.712 -15.441 1.00 81.88 92 THR A CA 1
ATOM 731 C C . THR A 1 92 ? 14.706 -0.460 -15.094 1.00 81.88 92 THR A C 1
ATOM 733 O O . THR A 1 92 ? 13.983 -0.485 -14.103 1.00 81.88 92 THR A O 1
ATOM 736 N N . GLU A 1 93 ? 14.836 0.600 -15.888 1.00 81.56 93 GLU A N 1
ATOM 737 C CA . GLU A 1 93 ? 14.096 1.855 -15.738 1.00 81.56 93 GLU A CA 1
ATOM 738 C C . GLU A 1 93 ? 13.812 2.396 -17.140 1.00 81.56 93 GLU A C 1
ATOM 740 O O . GLU A 1 93 ? 14.750 2.522 -17.924 1.00 81.56 93 GLU A O 1
ATOM 745 N N . THR A 1 94 ? 12.539 2.647 -17.451 1.00 84.50 94 THR A N 1
ATOM 746 C CA . THR A 1 94 ? 12.086 3.307 -18.683 1.00 84.50 94 THR A CA 1
ATOM 747 C C . THR A 1 94 ? 10.752 4.010 -18.441 1.00 84.50 94 THR A C 1
ATOM 749 O O . THR A 1 94 ? 9.932 3.534 -17.652 1.00 84.50 94 THR A O 1
ATOM 752 N N . SER A 1 95 ? 10.547 5.153 -19.092 1.00 80.44 95 SER A N 1
ATOM 753 C CA . SER A 1 95 ? 9.272 5.884 -19.112 1.00 80.44 95 SER A CA 1
ATOM 754 C C . SER A 1 95 ? 8.364 5.444 -20.268 1.00 80.44 95 SER A C 1
ATOM 756 O O . SER A 1 95 ? 7.159 5.683 -20.224 1.00 80.44 95 SER A O 1
ATOM 758 N N . THR A 1 96 ? 8.919 4.769 -21.280 1.00 80.06 96 THR A N 1
ATOM 759 C CA . THR A 1 96 ? 8.216 4.389 -22.512 1.00 80.06 96 THR A CA 1
ATOM 760 C C . THR A 1 96 ? 7.599 2.996 -22.419 1.00 80.06 96 THR A C 1
ATOM 762 O O . THR A 1 96 ? 8.201 2.062 -21.882 1.00 80.06 96 THR A O 1
ATOM 765 N N . LEU A 1 97 ? 6.378 2.846 -22.938 1.00 84.31 97 LEU A N 1
ATOM 766 C CA . LEU A 1 97 ? 5.780 1.537 -23.204 1.00 84.31 97 LEU A CA 1
ATOM 767 C C . LEU A 1 97 ? 6.458 0.946 -24.445 1.00 84.31 97 LEU A C 1
ATOM 769 O O . LEU A 1 97 ? 6.452 1.575 -25.502 1.00 84.31 97 LEU A O 1
ATOM 773 N N . LEU A 1 98 ? 7.062 -0.235 -24.313 1.00 87.06 98 LEU A N 1
ATOM 774 C CA . LEU A 1 98 ? 7.750 -0.882 -25.425 1.00 87.06 98 LEU A CA 1
ATOM 775 C C . LEU A 1 98 ? 6.738 -1.412 -26.439 1.00 87.06 98 LEU A C 1
ATOM 777 O O . LEU A 1 98 ? 5.727 -2.004 -26.072 1.00 87.06 98 LEU A O 1
ATOM 781 N N . GLU A 1 99 ? 7.055 -1.256 -27.715 1.00 90.25 99 GLU A N 1
ATOM 782 C CA . GLU A 1 99 ? 6.304 -1.825 -28.826 1.00 90.25 99 GLU A CA 1
ATOM 783 C C . GLU A 1 99 ? 6.862 -3.202 -29.199 1.00 90.25 99 GLU A C 1
ATOM 785 O O . GLU A 1 99 ? 8.077 -3.432 -29.222 1.00 90.25 99 GLU A O 1
ATOM 790 N N . ALA A 1 100 ? 5.973 -4.137 -29.543 1.00 85.25 100 ALA A N 1
ATOM 791 C CA . ALA A 1 100 ? 6.385 -5.478 -29.949 1.00 85.25 100 ALA A CA 1
ATOM 792 C C . ALA A 1 100 ? 7.230 -5.470 -31.233 1.00 85.25 100 ALA A C 1
ATOM 794 O O . ALA A 1 100 ? 8.141 -6.286 -31.370 1.00 85.25 100 ALA A O 1
ATOM 795 N N . ASP A 1 101 ? 6.966 -4.538 -32.154 1.00 86.62 101 ASP A N 1
ATOM 796 C CA . ASP A 1 101 ? 7.734 -4.387 -33.394 1.00 86.62 101 ASP A CA 1
ATOM 797 C C . ASP A 1 101 ? 9.157 -3.874 -33.144 1.00 86.62 101 ASP A C 1
ATOM 799 O O . ASP A 1 101 ? 10.104 -4.360 -33.766 1.00 86.62 101 ASP A O 1
ATOM 803 N N . SER A 1 102 ? 9.335 -2.984 -32.169 1.00 89.12 102 SER A N 1
ATOM 804 C CA . SER A 1 102 ? 10.655 -2.514 -31.736 1.00 89.12 102 SER A CA 1
ATOM 805 C C . SER A 1 102 ? 11.491 -3.648 -31.146 1.00 89.12 102 SER A C 1
ATOM 807 O O . SER A 1 102 ? 12.671 -3.794 -31.465 1.00 89.12 102 SER A O 1
ATOM 809 N N . LEU A 1 103 ? 10.870 -4.513 -30.337 1.00 88.75 103 LEU A N 1
ATOM 810 C CA . LEU A 1 103 ? 11.522 -5.708 -29.795 1.00 88.75 103 LEU A CA 1
ATOM 811 C C . LEU A 1 103 ? 11.775 -6.779 -30.863 1.00 88.75 103 LEU A C 1
ATOM 813 O O . LEU A 1 103 ? 12.775 -7.488 -30.777 1.00 88.75 103 LEU A O 1
ATOM 817 N N . ALA A 1 104 ? 10.939 -6.872 -31.901 1.00 87.12 104 ALA A N 1
ATOM 818 C CA . ALA A 1 104 ? 11.104 -7.829 -32.999 1.00 87.12 104 ALA A CA 1
ATOM 819 C C . ALA A 1 104 ? 12.438 -7.676 -33.747 1.00 87.12 104 ALA A C 1
ATOM 821 O O . ALA A 1 104 ? 12.938 -8.632 -34.342 1.00 87.12 104 ALA A O 1
ATOM 822 N N . ALA A 1 105 ? 13.038 -6.483 -33.699 1.00 86.69 105 ALA A N 1
ATOM 823 C CA . ALA A 1 105 ? 14.371 -6.228 -34.232 1.00 86.69 105 ALA A CA 1
ATOM 824 C C . ALA A 1 105 ? 15.466 -7.078 -33.556 1.00 86.69 105 ALA A C 1
ATOM 826 O O . ALA A 1 105 ? 16.519 -7.313 -34.151 1.00 86.69 105 ALA A O 1
ATOM 827 N N . LEU A 1 106 ? 15.204 -7.569 -32.342 1.00 90.31 106 LEU A N 1
ATOM 828 C CA . LEU A 1 106 ? 16.089 -8.391 -31.523 1.00 90.31 106 LEU A CA 1
ATOM 829 C C . LEU A 1 106 ? 15.693 -9.875 -31.574 1.00 90.31 106 LEU A C 1
ATOM 831 O O . LEU A 1 106 ? 15.606 -10.550 -30.553 1.00 90.31 106 LEU A O 1
ATOM 835 N N . SER A 1 107 ? 15.461 -10.420 -32.767 1.00 83.94 107 SER A N 1
ATOM 836 C CA . SER A 1 107 ? 14.929 -11.783 -32.947 1.00 83.94 107 SER A CA 1
ATOM 837 C C . SER A 1 107 ? 15.805 -12.916 -32.380 1.00 83.94 107 SER A C 1
ATOM 839 O O . SER A 1 107 ? 15.322 -14.036 -32.218 1.00 83.94 107 SER A O 1
ATOM 841 N N . ALA A 1 108 ? 17.090 -12.652 -32.113 1.00 86.56 108 ALA A N 1
ATOM 842 C CA . ALA A 1 108 ? 18.042 -13.598 -31.519 1.00 86.56 108 ALA A CA 1
ATOM 843 C C . ALA A 1 108 ? 18.076 -13.558 -29.977 1.00 86.56 108 ALA A C 1
ATOM 845 O O . ALA A 1 108 ? 18.838 -14.303 -29.359 1.00 86.56 108 ALA A O 1
ATOM 846 N N . LEU A 1 109 ? 17.276 -12.686 -29.357 1.00 90.56 109 LEU A N 1
ATOM 847 C CA . LEU A 1 109 ? 17.275 -12.482 -27.917 1.00 90.56 109 LEU A CA 1
ATOM 848 C C . LEU A 1 109 ? 16.787 -13.738 -27.182 1.00 90.56 109 LEU A C 1
ATOM 850 O O . LEU A 1 109 ? 15.700 -14.244 -27.448 1.00 90.56 109 LEU A O 1
ATOM 854 N N . GLN A 1 110 ? 17.589 -14.212 -26.230 1.00 84.44 110 GLN A N 1
ATOM 855 C CA . GLN A 1 110 ? 17.306 -15.400 -25.419 1.00 84.44 110 GLN A CA 1
ATOM 856 C C . GLN A 1 110 ? 16.743 -15.044 -24.046 1.00 84.44 110 GLN A C 1
ATOM 858 O O . GLN A 1 110 ? 15.976 -15.816 -23.469 1.00 84.44 110 GLN A O 1
ATOM 863 N N . SER A 1 111 ? 17.120 -13.883 -23.508 1.00 81.31 111 SER A N 1
ATOM 864 C CA . SER A 1 111 ? 16.681 -13.422 -22.197 1.00 81.31 111 SER A CA 1
ATOM 865 C C . SER A 1 111 ? 16.299 -11.946 -22.224 1.00 81.31 111 SER A C 1
ATOM 867 O O . SER A 1 111 ? 17.082 -11.091 -22.645 1.00 81.31 111 SER A O 1
ATOM 869 N N . LEU A 1 112 ? 15.083 -11.656 -21.769 1.00 87.81 112 LEU A N 1
ATOM 870 C CA . LEU A 1 112 ? 14.529 -10.311 -21.685 1.00 87.81 112 LEU A CA 1
ATOM 871 C C . LEU A 1 112 ? 14.140 -10.019 -20.239 1.00 87.81 112 LEU A C 1
ATOM 873 O O . LEU A 1 112 ? 13.367 -10.759 -19.632 1.00 87.81 112 LEU A O 1
ATOM 877 N N . GLN A 1 113 ? 14.648 -8.922 -19.692 1.00 85.56 113 GLN A N 1
ATOM 878 C CA . GLN A 1 113 ? 14.191 -8.369 -18.425 1.00 85.56 113 GLN A CA 1
ATOM 879 C C . GLN A 1 113 ? 13.611 -6.980 -18.665 1.00 85.56 113 GLN A C 1
ATOM 881 O O . GLN A 1 113 ? 14.314 -6.116 -19.181 1.00 85.56 113 GLN A O 1
ATOM 886 N N . VAL A 1 114 ? 12.353 -6.761 -18.282 1.00 86.19 114 VAL A N 1
ATOM 887 C CA . VAL A 1 114 ? 11.669 -5.467 -18.445 1.00 86.19 114 VAL A CA 1
ATOM 888 C C . VAL A 1 114 ? 10.757 -5.168 -17.257 1.00 86.19 114 VAL A C 1
ATOM 890 O O . VAL A 1 114 ? 10.277 -6.102 -16.596 1.00 86.19 114 VAL A O 1
ATOM 893 N N . PRO A 1 115 ? 10.478 -3.886 -16.964 1.00 81.94 115 PRO A N 1
ATOM 894 C CA . PRO A 1 115 ? 9.423 -3.539 -16.033 1.00 81.94 115 PRO A CA 1
ATOM 895 C C . PRO A 1 115 ? 8.063 -3.921 -16.629 1.00 81.94 115 PRO A C 1
ATOM 897 O O . PRO A 1 115 ? 7.804 -3.697 -17.809 1.00 81.94 115 PRO A O 1
ATOM 900 N N . LEU A 1 116 ? 7.179 -4.483 -15.810 1.00 75.38 116 LEU A N 1
ATOM 901 C CA . LEU A 1 116 ? 5.898 -5.022 -16.253 1.00 75.38 116 LEU A CA 1
ATOM 902 C C . LEU A 1 116 ? 4.989 -3.951 -16.865 1.00 75.38 116 LEU A C 1
ATOM 904 O O . LEU A 1 116 ? 4.268 -4.235 -17.808 1.00 75.38 116 LEU A O 1
ATOM 908 N N . LYS A 1 117 ? 5.047 -2.713 -16.368 1.00 76.88 117 LYS A N 1
ATOM 909 C CA . LYS A 1 117 ? 4.249 -1.596 -16.902 1.00 76.88 117 LYS A CA 1
ATOM 910 C C . LYS A 1 117 ? 4.659 -1.175 -18.315 1.00 76.88 117 LYS A C 1
ATOM 912 O O . LYS A 1 117 ? 3.934 -0.425 -18.954 1.00 76.88 117 LYS A O 1
ATOM 917 N N . ASN A 1 118 ? 5.825 -1.623 -18.771 1.00 82.88 118 ASN A N 1
ATOM 918 C CA . ASN A 1 118 ? 6.459 -1.175 -20.002 1.00 82.88 118 ASN A CA 1
ATOM 919 C C . ASN A 1 118 ? 6.586 -2.299 -21.034 1.00 82.88 118 ASN A C 1
ATOM 921 O O . ASN A 1 118 ? 7.192 -2.080 -22.077 1.00 82.88 118 ASN A O 1
ATOM 925 N N . ILE A 1 119 ? 6.059 -3.494 -20.760 1.00 81.38 119 ILE A N 1
ATOM 926 C CA . ILE A 1 119 ? 6.042 -4.591 -21.730 1.00 81.38 119 ILE A CA 1
ATOM 927 C C . ILE A 1 119 ? 4.860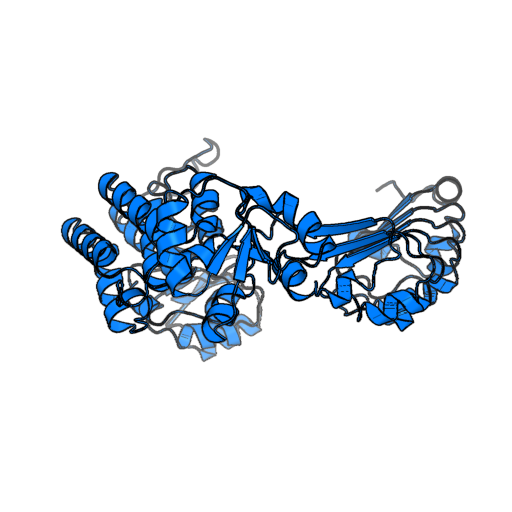 -4.413 -22.705 1.00 81.38 119 ILE A C 1
ATOM 929 O O . ILE A 1 119 ? 3.779 -4.035 -22.248 1.00 81.38 119 ILE A O 1
ATOM 933 N N . PRO A 1 120 ? 5.021 -4.674 -24.018 1.00 77.62 120 PRO A N 1
ATOM 934 C CA . PRO A 1 120 ? 3.883 -4.749 -24.935 1.00 77.62 120 PRO A CA 1
ATOM 935 C C . PRO A 1 120 ? 2.969 -5.921 -24.578 1.00 77.62 120 PRO A C 1
ATOM 937 O O . PRO A 1 120 ? 3.304 -6.755 -23.730 1.00 77.62 120 PRO A O 1
ATOM 940 N N . ASP A 1 121 ? 1.847 -6.029 -25.294 1.00 71.44 121 ASP A N 1
ATOM 941 C CA . ASP A 1 121 ? 1.023 -7.234 -25.249 1.00 71.44 121 ASP A CA 1
ATOM 942 C C . ASP A 1 121 ? 1.899 -8.474 -25.482 1.00 71.44 121 ASP A C 1
ATOM 944 O O . ASP A 1 121 ? 2.642 -8.604 -26.460 1.00 71.44 121 ASP A O 1
ATOM 948 N N . VAL A 1 122 ? 1.842 -9.386 -24.522 1.00 64.44 122 VAL A N 1
ATOM 949 C CA . VAL A 1 122 ? 2.708 -10.557 -24.483 1.00 64.44 122 VAL A CA 1
ATOM 950 C C . VAL A 1 122 ? 2.330 -11.565 -25.566 1.00 64.44 122 VAL A C 1
ATOM 952 O O . VAL A 1 122 ? 3.200 -12.311 -26.020 1.00 64.44 122 VAL A O 1
ATOM 955 N N . ALA A 1 123 ? 1.088 -11.526 -26.059 1.00 64.44 123 ALA A N 1
ATOM 956 C CA . ALA A 1 123 ? 0.669 -12.294 -27.227 1.00 64.44 123 ALA A CA 1
ATOM 957 C C . ALA A 1 123 ? 1.545 -11.990 -28.456 1.00 64.44 123 ALA A C 1
ATOM 959 O O . ALA A 1 123 ? 1.878 -12.887 -29.234 1.00 64.44 123 ALA A O 1
ATOM 960 N N . ASP A 1 124 ? 1.973 -10.734 -28.616 1.00 73.69 124 ASP A N 1
ATOM 961 C CA . ASP A 1 124 ? 2.835 -10.336 -29.724 1.00 73.69 124 ASP A CA 1
ATOM 962 C C . ASP A 1 124 ? 4.297 -10.746 -29.519 1.00 73.69 124 ASP A C 1
ATOM 964 O O . ASP A 1 124 ? 4.991 -11.051 -30.495 1.00 73.69 124 ASP A O 1
ATOM 968 N N . LEU A 1 125 ? 4.764 -10.829 -28.270 1.00 73.56 125 LEU A N 1
ATOM 969 C CA . LEU A 1 125 ? 6.139 -11.231 -27.962 1.00 73.56 125 LEU A CA 1
ATOM 970 C C . LEU A 1 125 ? 6.438 -12.665 -28.396 1.00 73.56 125 LEU A C 1
ATOM 972 O O . LEU A 1 125 ? 7.518 -12.918 -28.926 1.00 73.56 125 LEU A O 1
ATOM 976 N N . GLU A 1 126 ? 5.483 -13.587 -28.246 1.00 67.69 126 GLU A N 1
ATOM 977 C CA . GLU A 1 126 ? 5.663 -14.986 -28.664 1.00 67.69 126 GLU A CA 1
ATOM 978 C C . GLU A 1 126 ? 5.963 -15.120 -30.159 1.00 67.69 126 GLU A C 1
ATOM 980 O O . GLU A 1 126 ? 6.789 -15.934 -30.578 1.00 67.69 126 GLU A O 1
ATOM 985 N N . ARG A 1 127 ? 5.279 -14.314 -30.975 1.00 75.44 127 ARG A N 1
ATOM 986 C CA . ARG A 1 127 ? 5.442 -14.306 -32.430 1.00 75.44 127 ARG A CA 1
ATOM 987 C C . ARG A 1 127 ? 6.729 -13.599 -32.846 1.00 75.44 127 ARG A C 1
ATOM 989 O O . ARG A 1 127 ? 7.343 -13.987 -33.838 1.00 75.44 127 ARG A O 1
ATOM 996 N N . LYS A 1 128 ? 7.103 -12.535 -32.134 1.00 83.00 128 LYS A N 1
ATOM 997 C CA . LYS A 1 128 ? 8.169 -11.608 -32.540 1.00 83.00 128 LYS A CA 1
ATOM 998 C C . LYS A 1 128 ? 9.546 -11.970 -31.972 1.00 83.00 128 LYS A C 1
ATOM 1000 O O . LYS A 1 128 ? 10.548 -11.618 -32.587 1.00 83.00 128 LYS A O 1
ATOM 1005 N N . LEU A 1 129 ? 9.609 -12.716 -30.866 1.00 84.81 129 LEU A N 1
ATOM 1006 C CA . LEU A 1 129 ? 10.846 -13.165 -30.215 1.00 84.81 129 LEU A CA 1
ATOM 1007 C C . LEU A 1 129 ? 10.899 -14.703 -30.107 1.00 84.81 129 LEU A C 1
ATOM 1009 O O . LEU A 1 129 ? 10.805 -15.260 -29.013 1.00 84.81 129 LEU A O 1
ATOM 1013 N N . PRO A 1 130 ? 11.079 -15.425 -31.228 1.00 81.19 130 PRO A N 1
ATOM 1014 C CA . PRO A 1 130 ? 10.978 -16.887 -31.252 1.00 81.19 130 PRO A CA 1
ATOM 1015 C C . PRO A 1 130 ? 12.096 -17.616 -30.485 1.00 81.19 130 PRO A C 1
ATOM 1017 O O . PRO A 1 130 ? 11.953 -18.801 -30.200 1.00 81.19 130 PRO A O 1
ATOM 1020 N N . GLN A 1 131 ? 13.209 -16.939 -30.184 1.00 82.25 131 GLN A N 1
ATOM 1021 C CA . GLN A 1 131 ? 14.360 -17.498 -29.458 1.00 82.25 131 GLN A CA 1
ATOM 1022 C C . GLN A 1 131 ? 14.337 -17.186 -27.955 1.00 82.25 131 GLN A C 1
ATOM 1024 O O . GLN A 1 131 ? 15.258 -17.577 -27.236 1.00 82.25 131 GLN A O 1
ATOM 1029 N N . LEU A 1 132 ? 13.304 -16.489 -27.469 1.00 82.06 132 LEU A N 1
ATOM 1030 C CA . LEU A 1 132 ? 13.219 -16.089 -26.073 1.00 82.06 132 LEU A CA 1
ATOM 1031 C C . LEU A 1 132 ? 12.982 -17.319 -25.190 1.00 82.06 132 LEU A C 1
ATOM 1033 O O . LEU A 1 132 ? 11.962 -17.992 -25.299 1.00 82.06 132 LEU A O 1
ATOM 1037 N N . GLN A 1 133 ? 13.929 -17.598 -24.299 1.00 72.19 133 GLN A N 1
ATOM 1038 C CA . GLN A 1 133 ? 13.878 -18.708 -23.342 1.00 72.19 133 GLN A CA 1
ATOM 1039 C C . GLN A 1 133 ? 13.581 -18.217 -21.926 1.00 72.19 133 GLN A C 1
ATOM 1041 O O . GLN A 1 133 ? 13.012 -18.949 -21.112 1.00 72.19 133 GLN A O 1
ATOM 1046 N N . GLN A 1 134 ? 13.986 -16.985 -21.611 1.00 69.19 134 GLN A N 1
ATOM 1047 C CA . GLN A 1 134 ? 13.854 -16.407 -20.282 1.00 69.19 134 GLN A CA 1
ATOM 1048 C C . GLN A 1 134 ? 13.180 -15.042 -20.350 1.00 69.19 134 GLN A C 1
ATOM 1050 O O . GLN A 1 134 ? 13.645 -14.141 -21.045 1.00 69.19 134 GLN A O 1
ATOM 1055 N N . LEU A 1 135 ? 12.114 -14.872 -19.575 1.00 75.38 135 LEU A N 1
ATOM 1056 C CA . LEU A 1 135 ? 11.455 -13.584 -19.395 1.00 75.38 135 LEU A CA 1
ATOM 1057 C C . LEU A 1 135 ? 11.450 -13.246 -17.911 1.00 75.38 135 LEU A C 1
ATOM 1059 O O . LEU A 1 135 ? 10.959 -14.016 -17.083 1.00 75.38 135 LEU A O 1
ATOM 1063 N N . THR A 1 136 ? 12.017 -12.096 -17.573 1.00 73.12 136 THR A N 1
ATOM 1064 C CA . THR A 1 136 ? 11.963 -11.543 -16.225 1.00 73.12 136 THR A CA 1
ATOM 1065 C C . THR A 1 136 ? 11.095 -10.298 -16.232 1.00 73.12 136 THR A C 1
ATOM 1067 O O . THR A 1 136 ? 11.475 -9.273 -16.793 1.00 73.12 136 THR A O 1
ATOM 1070 N N . LEU A 1 137 ? 9.940 -10.379 -15.580 1.00 74.56 137 LEU A N 1
ATOM 1071 C CA . LEU A 1 137 ? 9.042 -9.243 -15.413 1.00 74.56 137 LEU A CA 1
ATOM 1072 C C . LEU A 1 137 ? 9.256 -8.663 -14.027 1.00 74.56 137 LEU A C 1
ATOM 1074 O O . LEU A 1 137 ? 9.138 -9.370 -13.022 1.00 74.56 137 LEU A O 1
ATOM 1078 N N . ARG A 1 138 ? 9.601 -7.379 -13.980 1.00 70.88 138 ARG A N 1
ATOM 1079 C CA . ARG A 1 138 ? 9.797 -6.658 -12.726 1.00 70.88 138 ARG A CA 1
ATOM 1080 C C . ARG A 1 138 ? 8.636 -5.712 -12.497 1.00 70.88 138 ARG A C 1
ATOM 1082 O O . ARG A 1 138 ? 8.334 -4.890 -13.348 1.00 70.88 138 ARG A O 1
ATOM 1089 N N . GLY A 1 139 ? 7.978 -5.800 -11.359 1.00 62.78 139 GLY A N 1
ATOM 1090 C CA . GLY A 1 139 ? 6.849 -4.924 -11.083 1.00 62.78 139 GLY A CA 1
ATOM 1091 C C . GLY A 1 139 ? 6.511 -4.900 -9.613 1.00 62.78 139 GLY A C 1
ATOM 1092 O O . GLY A 1 139 ? 7.097 -5.629 -8.805 1.00 62.78 139 GLY A O 1
ATOM 1093 N N . SER A 1 140 ? 5.527 -4.081 -9.260 1.00 51.88 140 SER A N 1
ATOM 1094 C CA . SER A 1 140 ? 4.863 -4.305 -7.987 1.00 51.88 140 SER A CA 1
ATOM 1095 C C . SER A 1 140 ? 4.161 -5.665 -8.029 1.00 51.88 140 SER A C 1
ATOM 1097 O O . SER A 1 140 ? 3.782 -6.148 -9.100 1.00 51.88 140 SER A O 1
ATOM 1099 N N . ALA A 1 141 ? 3.947 -6.298 -6.874 1.00 51.41 141 ALA A N 1
ATOM 1100 C CA . ALA A 1 141 ? 3.109 -7.497 -6.840 1.00 51.41 141 ALA A CA 1
ATOM 1101 C C . ALA A 1 141 ? 1.674 -7.235 -7.382 1.00 51.41 141 ALA A C 1
ATOM 1103 O O . ALA A 1 141 ? 1.004 -8.194 -7.730 1.00 51.41 141 ALA A O 1
ATOM 1104 N N . TYR A 1 142 ? 1.224 -5.970 -7.515 1.00 49.56 142 TYR A N 1
ATOM 1105 C CA . TYR A 1 142 ? -0.100 -5.565 -8.011 1.00 49.56 142 TYR A CA 1
ATOM 1106 C C . TYR A 1 142 ? -0.148 -5.663 -9.510 1.00 49.56 142 TYR A C 1
ATOM 1108 O O . TYR A 1 142 ? -1.020 -6.330 -10.059 1.00 49.56 142 TYR A O 1
ATOM 1116 N N . ASP A 1 143 ? 0.829 -5.025 -10.151 1.00 54.59 143 ASP A N 1
ATOM 1117 C CA . ASP A 1 143 ? 0.983 -5.087 -11.591 1.00 54.59 143 ASP A CA 1
ATOM 1118 C C . ASP A 1 143 ? 1.121 -6.564 -11.974 1.00 54.59 143 ASP A C 1
ATOM 1120 O O . ASP A 1 143 ? 0.445 -7.037 -12.878 1.00 54.59 143 ASP A O 1
ATOM 1124 N N . LEU A 1 144 ? 1.920 -7.335 -11.223 1.00 56.31 144 LEU A N 1
ATOM 1125 C CA . LEU A 1 144 ? 2.058 -8.775 -11.440 1.00 56.31 144 LEU A CA 1
ATOM 1126 C C . LEU A 1 144 ? 0.721 -9.513 -11.251 1.00 56.31 144 LEU A C 1
ATOM 1128 O O . LEU A 1 144 ? 0.339 -10.292 -12.112 1.00 56.31 144 LEU A O 1
ATOM 1132 N N . ALA A 1 145 ? -0.039 -9.246 -10.191 1.00 51.22 145 ALA A N 1
ATOM 1133 C CA . ALA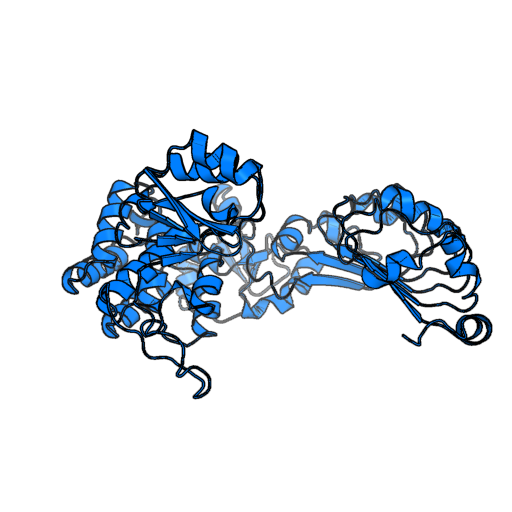 A 1 145 ? -1.337 -9.880 -9.939 1.00 51.22 145 ALA A CA 1
ATOM 1134 C C . ALA A 1 145 ? -2.410 -9.594 -11.004 1.00 51.22 145 ALA A C 1
ATOM 1136 O O . ALA A 1 145 ? -3.301 -10.415 -11.230 1.00 51.22 145 ALA A O 1
ATOM 1137 N N . THR A 1 146 ? -2.361 -8.406 -11.607 1.00 52.66 146 THR A N 1
ATOM 1138 C CA . THR A 1 146 ? -3.362 -7.914 -12.563 1.00 52.66 146 THR A CA 1
ATOM 1139 C C . THR A 1 146 ? -2.981 -8.224 -14.005 1.00 52.66 146 THR A C 1
ATOM 1141 O O . THR A 1 146 ? -3.836 -8.661 -14.772 1.00 52.66 146 THR A O 1
ATOM 1144 N N . ALA A 1 147 ? -1.706 -8.071 -14.367 1.00 51.94 147 ALA A N 1
ATOM 1145 C CA . ALA A 1 147 ? -1.206 -8.387 -15.700 1.00 51.94 147 ALA A CA 1
ATOM 1146 C C . ALA A 1 147 ? -1.149 -9.901 -15.946 1.00 51.94 147 ALA A C 1
ATOM 1148 O O . ALA A 1 147 ? -1.333 -10.354 -17.075 1.00 51.94 147 ALA A O 1
ATOM 1149 N N . ILE A 1 148 ? -0.929 -10.704 -14.897 1.00 52.78 148 ILE A N 1
ATOM 1150 C CA . ILE A 1 148 ? -0.862 -12.159 -15.015 1.00 52.78 148 ILE A CA 1
ATOM 1151 C C . ILE A 1 148 ? -2.267 -12.753 -15.055 1.00 52.78 148 ILE A C 1
ATOM 1153 O O . ILE A 1 148 ? -2.889 -13.084 -14.045 1.00 52.78 148 ILE A O 1
ATOM 1157 N N . THR A 1 149 ? -2.760 -12.924 -16.274 1.00 53.59 149 THR A N 1
ATOM 1158 C CA . THR A 1 149 ? -3.967 -13.693 -16.566 1.00 53.59 149 THR A CA 1
ATOM 1159 C C . THR A 1 149 ? -3.615 -15.155 -16.888 1.00 53.59 149 THR A C 1
ATOM 1161 O O . THR A 1 149 ? -2.504 -15.444 -17.334 1.00 53.59 149 THR A O 1
ATOM 1164 N N . PRO A 1 150 ? -4.549 -16.112 -16.734 1.00 50.88 150 PRO A N 1
ATOM 1165 C CA . PRO A 1 150 ? -4.371 -17.471 -17.256 1.00 50.88 150 PRO A CA 1
ATOM 1166 C C . PRO A 1 150 ? -4.071 -17.499 -18.765 1.00 50.88 150 PRO A C 1
ATOM 1168 O O . PRO A 1 150 ? -3.416 -18.419 -19.243 1.00 50.88 150 PRO A O 1
ATOM 1171 N N . ALA A 1 151 ? -4.513 -16.476 -19.509 1.00 48.19 151 ALA A N 1
ATOM 1172 C CA . ALA A 1 151 ? -4.151 -16.274 -20.909 1.00 48.19 151 ALA A CA 1
ATOM 1173 C C . ALA A 1 151 ? -2.653 -15.964 -21.068 1.00 48.19 151 ALA A C 1
ATOM 1175 O O . ALA A 1 151 ? -1.994 -16.632 -21.861 1.00 48.19 151 ALA A O 1
ATOM 1176 N N . LEU A 1 152 ? -2.107 -15.061 -20.241 1.00 53.22 152 LEU A N 1
ATOM 1177 C CA . LEU A 1 152 ? -0.674 -14.755 -20.188 1.00 53.22 152 LEU A CA 1
ATOM 1178 C C . LEU A 1 152 ? 0.178 -15.981 -19.818 1.00 53.22 152 LEU A C 1
ATOM 1180 O O . LEU A 1 152 ? 1.245 -16.178 -20.384 1.00 53.22 152 LEU A O 1
ATOM 1184 N N . ALA A 1 153 ? -0.278 -16.799 -18.866 1.00 51.09 153 ALA A N 1
ATOM 1185 C CA . ALA A 1 153 ? 0.440 -18.000 -18.426 1.00 51.09 153 ALA A CA 1
ATOM 1186 C C . ALA A 1 153 ? 0.373 -19.173 -19.430 1.00 51.09 153 ALA A C 1
ATOM 1188 O O . ALA A 1 153 ? 1.193 -20.090 -19.352 1.00 51.09 153 ALA A O 1
ATOM 1189 N N . LYS A 1 154 ? -0.619 -19.168 -20.335 1.00 54.59 154 LYS A N 1
ATOM 1190 C CA . LYS A 1 154 ? -0.837 -20.184 -21.384 1.00 54.59 154 LYS A CA 1
ATOM 1191 C C . LYS A 1 154 ? -0.139 -19.836 -22.706 1.00 54.59 154 LYS A C 1
ATOM 1193 O O . LYS A 1 154 ? 0.451 -20.723 -23.333 1.00 54.59 154 LYS A O 1
ATOM 1198 N N . GLN A 1 155 ? -0.151 -18.552 -23.078 1.00 51.91 155 GLN A N 1
ATOM 1199 C CA . GLN A 1 155 ? 0.962 -17.912 -23.806 1.00 51.91 155 GLN A CA 1
ATOM 1200 C C . GLN A 1 155 ? 2.231 -18.105 -22.938 1.00 51.91 155 GLN A C 1
ATOM 1202 O O . GLN A 1 155 ? 2.128 -18.693 -21.889 1.00 51.91 155 GLN A O 1
ATOM 1207 N N . LEU A 1 156 ? 3.466 -17.753 -23.245 1.00 53.56 156 LEU A N 1
ATOM 1208 C CA . LEU A 1 156 ? 4.642 -18.045 -22.386 1.00 53.56 156 LEU A CA 1
ATOM 1209 C C . LEU A 1 156 ? 4.942 -19.531 -22.055 1.00 53.56 156 LEU A C 1
ATOM 1211 O O . LEU A 1 156 ? 5.990 -19.806 -21.470 1.00 53.56 156 LEU A O 1
ATOM 1215 N N . SER A 1 157 ? 4.126 -20.507 -22.469 1.00 50.91 157 SER A N 1
ATOM 1216 C CA . SER A 1 157 ? 4.330 -21.949 -22.213 1.00 50.91 157 SER A CA 1
ATOM 1217 C C . SER A 1 157 ? 5.576 -22.542 -22.893 1.00 50.91 157 SER A C 1
ATOM 1219 O O . SER A 1 157 ? 5.952 -23.679 -22.612 1.00 50.91 157 SER A O 1
ATOM 1221 N N . ARG A 1 158 ? 6.243 -21.766 -23.760 1.00 52.00 158 ARG A N 1
ATOM 1222 C CA . ARG A 1 158 ? 7.533 -22.090 -24.396 1.00 52.00 158 ARG A CA 1
ATOM 1223 C C . ARG A 1 158 ? 8.760 -21.583 -23.632 1.00 52.00 158 ARG A C 1
ATOM 1225 O O . ARG A 1 158 ? 9.870 -21.991 -23.962 1.00 52.00 158 ARG A O 1
ATOM 1232 N N . LEU A 1 159 ? 8.588 -20.694 -22.652 1.00 55.53 159 LEU A N 1
ATOM 1233 C CA . LEU A 1 159 ? 9.709 -20.181 -21.868 1.00 55.53 159 LEU A CA 1
ATOM 1234 C C . LEU A 1 159 ? 10.250 -21.272 -20.942 1.00 55.53 159 LEU A C 1
ATOM 1236 O O . LEU A 1 159 ? 9.509 -21.871 -20.167 1.00 55.53 159 LEU A O 1
ATOM 1240 N N . GLU A 1 160 ? 11.567 -21.460 -20.943 1.00 49.25 160 GLU A N 1
ATOM 1241 C CA . GLU A 1 160 ? 12.238 -22.321 -19.967 1.00 49.25 160 GLU A CA 1
ATOM 1242 C C . GLU A 1 160 ? 12.165 -21.723 -18.555 1.00 49.25 160 GLU A C 1
ATOM 1244 O O . GLU A 1 160 ? 12.106 -22.451 -17.560 1.00 49.25 160 GLU A O 1
ATOM 1249 N N . ARG A 1 161 ? 12.197 -20.384 -18.446 1.00 43.16 161 ARG A N 1
ATOM 1250 C CA . ARG A 1 161 ? 12.157 -19.669 -17.161 1.00 43.16 161 ARG A CA 1
ATOM 1251 C C . ARG A 1 161 ? 11.357 -18.368 -17.254 1.00 43.16 161 ARG A C 1
ATOM 1253 O O . ARG A 1 161 ? 11.797 -17.400 -17.866 1.00 43.16 161 ARG A O 1
ATOM 1260 N N . LEU A 1 162 ? 10.230 -18.312 -16.545 1.00 55.66 162 LEU A N 1
ATOM 1261 C CA . LEU A 1 162 ? 9.537 -17.066 -16.208 1.00 55.66 162 LEU A CA 1
ATOM 1262 C C . LEU A 1 162 ? 9.898 -16.668 -14.771 1.00 55.66 162 LEU A C 1
ATOM 1264 O O . LEU A 1 162 ? 9.596 -17.404 -13.824 1.00 55.66 162 LEU A O 1
ATOM 1268 N N . ASN A 1 163 ? 10.560 -15.520 -14.615 1.00 53.31 163 ASN A N 1
ATOM 1269 C CA . ASN A 1 163 ? 10.909 -14.950 -13.316 1.00 53.31 163 ASN A CA 1
ATOM 1270 C C . ASN A 1 163 ? 10.078 -13.690 -13.062 1.00 53.31 163 ASN A C 1
ATOM 1272 O O . ASN A 1 163 ? 10.109 -12.741 -13.840 1.00 53.31 163 ASN A O 1
ATOM 1276 N N . LEU A 1 164 ? 9.338 -13.682 -11.962 1.00 56.22 164 LEU A N 1
ATOM 1277 C CA . LEU A 1 164 ? 8.534 -12.542 -11.550 1.00 56.22 164 LEU A CA 1
ATOM 1278 C C . LEU A 1 164 ? 9.239 -11.914 -10.358 1.00 56.22 164 LEU A C 1
ATOM 1280 O O . LEU A 1 164 ? 9.238 -12.466 -9.258 1.00 56.22 164 LEU A O 1
ATOM 1284 N N . GLN A 1 165 ? 9.899 -10.788 -10.601 1.00 55.12 165 GLN A N 1
ATOM 1285 C CA . GLN A 1 165 ? 10.622 -10.071 -9.565 1.00 55.12 165 GLN A CA 1
ATOM 1286 C C . GLN A 1 165 ? 9.719 -8.980 -9.013 1.00 55.12 165 GLN A C 1
ATOM 1288 O O . GLN A 1 165 ? 9.487 -7.952 -9.649 1.00 55.12 165 GLN A O 1
ATOM 1293 N N . THR A 1 166 ? 9.222 -9.200 -7.801 1.00 51.03 166 THR A N 1
ATOM 1294 C CA . THR A 1 166 ? 8.635 -8.119 -7.020 1.00 51.03 166 THR A CA 1
ATOM 1295 C C . THR A 1 166 ? 9.770 -7.232 -6.546 1.00 51.03 166 THR A C 1
ATOM 1297 O O . THR A 1 166 ? 10.721 -7.728 -5.932 1.00 51.03 166 THR A O 1
ATOM 1300 N N . ASP A 1 167 ? 9.676 -5.928 -6.766 1.00 44.00 167 ASP A N 1
ATOM 1301 C CA . ASP A 1 167 ? 10.557 -5.031 -6.037 1.00 44.00 167 ASP A CA 1
ATOM 1302 C C . ASP A 1 167 ? 10.368 -5.257 -4.540 1.00 44.00 167 ASP A C 1
ATOM 1304 O O . ASP A 1 167 ? 9.251 -5.241 -4.037 1.00 44.00 167 ASP A O 1
ATOM 1308 N N . TYR A 1 168 ? 11.460 -5.447 -3.797 1.00 34.28 168 TYR A N 1
ATOM 1309 C CA . TYR A 1 168 ? 11.439 -5.626 -2.336 1.00 34.28 168 TYR A CA 1
ATOM 1310 C C . TYR A 1 168 ? 10.854 -4.406 -1.587 1.00 34.28 168 TYR A C 1
ATOM 1312 O O . TYR A 1 168 ? 10.725 -4.421 -0.364 1.00 34.28 168 TYR A O 1
ATOM 1320 N N . ARG A 1 169 ? 10.507 -3.340 -2.326 1.00 37.25 169 ARG A N 1
ATOM 1321 C CA . ARG A 1 169 ? 9.772 -2.149 -1.878 1.00 37.25 169 ARG A CA 1
ATOM 1322 C C . ARG A 1 169 ? 8.251 -2.272 -2.063 1.00 37.25 169 ARG A C 1
ATOM 1324 O O . ARG A 1 169 ? 7.507 -1.506 -1.467 1.00 37.25 169 ARG A O 1
ATOM 1331 N N . CYS A 1 170 ? 7.779 -3.249 -2.829 1.00 33.75 170 CYS A N 1
ATOM 1332 C CA . CYS A 1 170 ? 6.374 -3.504 -3.122 1.00 33.75 170 CYS A CA 1
ATOM 1333 C C . CYS A 1 170 ? 5.818 -4.608 -2.213 1.00 33.75 170 CYS A C 1
ATOM 1335 O O . CYS A 1 170 ? 5.417 -5.670 -2.678 1.00 33.75 170 CYS A O 1
ATOM 1337 N N . ARG A 1 171 ? 5.759 -4.337 -0.903 1.00 34.34 171 ARG A N 1
ATOM 1338 C CA . ARG A 1 171 ? 4.777 -5.002 -0.021 1.00 34.34 171 ARG A CA 1
ATOM 1339 C C . ARG A 1 171 ? 3.368 -4.406 -0.168 1.00 34.34 171 ARG A C 1
ATOM 1341 O O . ARG A 1 171 ? 2.433 -4.920 0.422 1.00 34.34 171 ARG A O 1
ATOM 1348 N N . ASN A 1 172 ? 3.218 -3.348 -0.966 1.00 38.66 172 ASN A N 1
ATOM 1349 C CA . ASN A 1 172 ? 2.017 -2.521 -1.014 1.00 38.66 172 ASN A CA 1
ATOM 1350 C C . ASN A 1 172 ? 1.262 -2.738 -2.317 1.00 38.66 172 ASN A C 1
ATOM 1352 O O . ASN A 1 172 ? 1.471 -2.030 -3.299 1.00 38.66 172 ASN A O 1
ATOM 1356 N N . VAL A 1 173 ? 0.424 -3.765 -2.323 1.00 37.97 173 VAL A N 1
ATOM 1357 C CA . VAL A 1 173 ? -0.375 -4.163 -3.474 1.00 37.97 173 VAL A CA 1
ATOM 1358 C C . VAL A 1 173 ? -1.770 -4.484 -2.979 1.00 37.97 173 VAL A C 1
ATOM 1360 O O . VAL A 1 173 ? -1.953 -5.436 -2.225 1.00 37.97 173 VAL A O 1
ATOM 1363 N N . GLN A 1 174 ? -2.752 -3.699 -3.412 1.00 43.97 174 GLN A N 1
ATOM 1364 C CA . GLN A 1 174 ? -4.156 -4.061 -3.271 1.00 43.97 174 GLN A CA 1
ATOM 1365 C C . GLN A 1 174 ? -4.484 -5.075 -4.362 1.00 43.97 174 GLN A C 1
ATOM 1367 O O . GLN A 1 174 ? -4.782 -4.696 -5.483 1.00 43.97 174 GLN A O 1
ATOM 1372 N N . TRP A 1 175 ? -4.361 -6.371 -4.084 1.00 49.78 175 TRP A N 1
ATOM 1373 C CA . TRP A 1 175 ? -4.797 -7.398 -5.034 1.00 49.78 175 TRP A CA 1
ATOM 1374 C C . TRP A 1 175 ? -6.289 -7.173 -5.368 1.00 49.78 175 TRP A C 1
ATOM 1376 O O . TRP A 1 175 ? -7.036 -6.728 -4.499 1.00 49.78 175 TRP A O 1
ATOM 1386 N N . PRO A 1 176 ? -6.774 -7.475 -6.583 1.00 53.66 176 PRO A N 1
ATOM 1387 C CA . PRO A 1 176 ? -8.212 -7.453 -6.837 1.00 53.66 176 PRO A CA 1
ATOM 1388 C C . PRO A 1 176 ? -8.916 -8.455 -5.909 1.00 53.66 176 PRO A C 1
ATOM 1390 O O . PRO A 1 176 ? -8.496 -9.614 -5.802 1.00 53.66 176 PRO A O 1
ATOM 1393 N N . ASN A 1 177 ? -9.976 -8.019 -5.222 1.00 68.19 177 ASN A N 1
ATOM 1394 C CA . ASN A 1 177 ? -10.720 -8.854 -4.278 1.00 68.19 177 ASN A CA 1
ATOM 1395 C C . ASN A 1 177 ? -11.683 -9.806 -5.015 1.00 68.19 177 ASN A C 1
ATOM 1397 O O . ASN A 1 177 ? -12.901 -9.728 -4.884 1.00 68.19 177 ASN A O 1
ATOM 1401 N N . ARG A 1 178 ? -11.107 -10.758 -5.763 1.00 70.19 178 ARG A N 1
ATOM 1402 C CA . ARG A 1 178 ? -11.841 -11.777 -6.539 1.00 70.19 178 ARG A CA 1
ATOM 1403 C C . ARG A 1 178 ? -12.753 -12.655 -5.683 1.00 70.19 178 ARG A C 1
ATOM 1405 O O . ARG A 1 178 ? -13.675 -13.273 -6.207 1.00 70.19 178 ARG A O 1
ATOM 1412 N N . LEU A 1 179 ? -12.492 -12.718 -4.376 1.00 77.50 179 LEU A N 1
ATOM 1413 C CA . LEU A 1 179 ? -13.358 -13.409 -3.431 1.00 77.50 179 LEU A CA 1
ATOM 1414 C C . LEU A 1 179 ? -14.692 -12.674 -3.286 1.00 77.50 179 LEU A C 1
ATOM 1416 O O . LEU A 1 179 ? -15.743 -13.298 -3.390 1.00 77.50 179 LEU A O 1
ATOM 1420 N N . LYS A 1 180 ? -14.655 -11.349 -3.110 1.00 74.44 180 LYS A N 1
ATOM 1421 C CA . LYS A 1 180 ? -15.853 -10.503 -3.039 1.00 74.44 180 LYS A CA 1
ATOM 1422 C C . LYS A 1 180 ? -16.667 -10.582 -4.331 1.00 74.44 180 LYS A C 1
ATOM 1424 O O . LYS A 1 180 ? -17.880 -10.764 -4.265 1.00 74.44 180 LYS A O 1
ATOM 1429 N N . ASP A 1 181 ? -15.995 -10.555 -5.481 1.00 74.50 181 ASP A N 1
ATOM 1430 C CA . ASP A 1 181 ? -16.638 -10.705 -6.794 1.00 74.50 181 ASP A CA 1
ATOM 1431 C C . ASP A 1 181 ? -17.348 -12.064 -6.929 1.00 74.50 181 ASP A C 1
ATOM 1433 O O . ASP A 1 181 ? -18.477 -12.149 -7.415 1.00 74.50 181 ASP A O 1
ATOM 1437 N N . ALA A 1 182 ? -16.710 -13.145 -6.469 1.00 77.19 182 ALA A N 1
ATOM 1438 C CA . ALA A 1 182 ? -17.291 -14.483 -6.522 1.00 77.19 182 ALA A CA 1
ATOM 1439 C C . ALA A 1 182 ? -18.503 -14.643 -5.591 1.00 77.19 182 ALA A C 1
ATOM 1441 O O . ALA A 1 182 ? -19.486 -15.274 -5.985 1.00 77.19 182 ALA A O 1
ATOM 1442 N N . ILE A 1 183 ? -18.458 -14.024 -4.404 1.00 82.06 183 ILE A N 1
ATOM 1443 C CA . ILE A 1 183 ? -19.588 -13.974 -3.466 1.00 82.06 183 ILE A CA 1
ATOM 1444 C C . ILE A 1 183 ? -20.773 -13.244 -4.104 1.00 82.06 183 ILE A C 1
ATOM 1446 O O . ILE A 1 183 ? -21.888 -13.759 -4.083 1.00 82.06 183 ILE A O 1
ATOM 1450 N N . GLN A 1 184 ? -20.537 -12.082 -4.720 1.00 81.75 184 GLN A N 1
ATOM 1451 C CA . GLN A 1 184 ? -21.583 -11.320 -5.413 1.00 81.75 184 GLN A CA 1
ATOM 1452 C C . GLN A 1 184 ? -22.190 -12.099 -6.589 1.00 81.75 184 GLN A C 1
ATOM 1454 O O . GLN A 1 184 ? -23.387 -12.001 -6.845 1.00 81.75 184 GLN A O 1
ATOM 1459 N N . ALA A 1 185 ? -21.381 -12.906 -7.279 1.00 81.62 185 ALA A N 1
ATOM 1460 C CA . ALA A 1 185 ? -21.831 -13.765 -8.371 1.00 81.62 185 ALA A CA 1
ATOM 1461 C C . ALA A 1 185 ? -22.508 -15.074 -7.909 1.00 81.62 185 ALA A C 1
ATOM 1463 O O . ALA A 1 185 ? -22.993 -15.824 -8.757 1.00 81.62 185 ALA A O 1
ATOM 1464 N N . GLY A 1 186 ? -22.509 -15.386 -6.606 1.00 81.06 186 GLY A N 1
ATOM 1465 C CA . GLY A 1 186 ? -23.074 -16.620 -6.047 1.00 81.06 186 GLY A CA 1
ATOM 1466 C C . GLY A 1 186 ? -22.364 -17.907 -6.491 1.00 81.06 186 GLY A C 1
ATOM 1467 O O . GLY A 1 186 ? -22.953 -18.989 -6.438 1.00 81.06 186 GLY A O 1
ATOM 1468 N N . LYS A 1 187 ? -21.118 -17.812 -6.971 1.00 79.19 187 LYS A N 1
ATOM 1469 C CA . LYS A 1 187 ? -20.372 -18.966 -7.495 1.00 79.19 187 LYS A CA 1
ATOM 1470 C C . LYS A 1 187 ? -19.717 -19.756 -6.357 1.00 79.19 187 LYS A C 1
ATOM 1472 O O . LYS A 1 187 ? -19.191 -19.136 -5.436 1.00 79.19 187 LYS A O 1
ATOM 1477 N N . PRO A 1 188 ? -19.704 -21.101 -6.418 1.00 84.06 188 PRO A N 1
ATOM 1478 C CA . PRO A 1 188 ? -18.932 -21.895 -5.472 1.00 84.06 188 PRO A CA 1
ATOM 1479 C C . PRO A 1 188 ? -17.441 -21.597 -5.636 1.00 84.06 188 PRO A C 1
ATOM 1481 O O . PRO A 1 188 ? -16.942 -21.529 -6.758 1.00 84.06 188 PRO A O 1
ATOM 1484 N N . VAL A 1 189 ? -16.729 -21.429 -4.522 1.00 86.62 189 VAL A N 1
ATOM 1485 C CA . VAL A 1 189 ? -15.277 -21.190 -4.528 1.00 86.62 189 VAL A CA 1
ATOM 1486 C C . VAL A 1 189 ? -14.594 -22.107 -3.531 1.00 86.62 189 VAL A C 1
ATOM 1488 O O . VAL A 1 189 ? -15.005 -22.212 -2.375 1.00 86.62 189 VAL A O 1
ATOM 1491 N N . ASN A 1 190 ? -13.499 -22.727 -3.963 1.00 87.31 190 ASN A N 1
ATOM 1492 C CA . ASN A 1 190 ? -12.637 -23.514 -3.094 1.00 87.31 190 ASN A CA 1
ATOM 1493 C C . ASN A 1 190 ? -11.405 -22.691 -2.695 1.00 87.31 190 ASN A C 1
ATOM 1495 O O . ASN A 1 190 ? -10.558 -22.370 -3.521 1.00 87.31 190 ASN A O 1
ATOM 1499 N N . LEU A 1 191 ? -11.276 -22.343 -1.419 1.00 86.94 191 LEU A N 1
ATOM 1500 C CA . LEU A 1 191 ? -10.111 -21.646 -0.890 1.00 86.94 191 LEU A CA 1
ATOM 1501 C C . LEU A 1 191 ? -9.034 -22.633 -0.466 1.00 86.94 191 LEU A C 1
ATOM 1503 O O . LEU A 1 191 ? -9.229 -23.455 0.431 1.00 86.94 191 LEU A O 1
ATOM 1507 N N . LEU A 1 192 ? -7.867 -22.498 -1.080 1.00 84.94 192 LEU A N 1
ATOM 1508 C CA . LEU A 1 192 ? -6.670 -23.220 -0.697 1.00 84.94 192 LEU A CA 1
ATOM 1509 C C . LEU A 1 192 ? -5.941 -22.442 0.408 1.00 84.94 192 LEU A C 1
ATOM 1511 O O . LEU A 1 192 ? -5.377 -21.370 0.169 1.00 84.94 192 LEU A O 1
ATOM 1515 N N . LEU A 1 193 ? -5.973 -22.989 1.627 1.00 77.56 193 LEU A N 1
ATOM 1516 C CA . LEU A 1 193 ? -5.304 -22.427 2.804 1.00 77.56 193 LEU A CA 1
ATOM 1517 C C . LEU A 1 193 ? -4.050 -23.239 3.131 1.00 77.56 193 LEU A C 1
ATOM 1519 O O . LEU A 1 193 ? -4.132 -24.402 3.523 1.00 77.56 193 LEU A O 1
ATOM 1523 N N . GLU A 1 194 ? -2.877 -22.622 3.017 1.00 63.59 194 GLU A N 1
ATOM 1524 C CA . GLU A 1 194 ? -1.615 -23.335 3.249 1.00 63.59 194 GLU A CA 1
ATOM 1525 C C . GLU A 1 194 ? -1.117 -23.340 4.698 1.00 63.59 194 GLU A C 1
ATOM 1527 O O . GLU A 1 194 ? -0.260 -24.149 5.056 1.00 63.59 194 GLU A O 1
ATOM 1532 N N . GLN A 1 195 ? -1.599 -22.428 5.540 1.00 61.00 195 GLN A N 1
ATOM 1533 C CA . GLN A 1 195 ? -1.095 -22.260 6.904 1.00 61.00 195 GLN A CA 1
ATOM 1534 C C . GLN A 1 195 ? -2.229 -22.326 7.921 1.00 61.00 195 GLN A C 1
ATOM 1536 O O . GLN A 1 195 ? -3.369 -21.990 7.612 1.00 61.00 195 GLN A O 1
ATOM 1541 N N . LYS A 1 196 ? -1.896 -22.710 9.163 1.00 55.97 196 LYS A N 1
ATOM 1542 C CA . LYS A 1 196 ? -2.782 -22.492 10.313 1.00 55.97 196 LYS A CA 1
ATOM 1543 C C . LYS A 1 196 ? -3.021 -20.990 10.434 1.00 55.97 196 LYS A C 1
ATOM 1545 O O . LYS A 1 196 ? -2.105 -20.238 10.764 1.00 55.97 196 LYS A O 1
ATOM 1550 N N . TYR A 1 197 ? -4.234 -20.568 10.105 1.00 58.66 197 TYR A N 1
ATOM 1551 C CA . TYR A 1 197 ? -4.612 -19.166 10.121 1.00 58.66 197 TYR A CA 1
ATOM 1552 C C . TYR A 1 197 ? -4.667 -18.631 11.553 1.00 58.66 197 TYR A C 1
ATOM 1554 O O . TYR A 1 197 ? -5.064 -19.320 12.487 1.00 58.66 197 TYR A O 1
ATOM 1562 N N . ILE A 1 198 ? -4.276 -17.367 11.716 1.00 48.88 198 ILE A N 1
ATOM 1563 C CA . ILE A 1 198 ? -4.257 -16.681 13.017 1.00 48.88 198 ILE A CA 1
ATOM 1564 C C . ILE A 1 198 ? -5.677 -16.247 13.445 1.00 48.88 198 ILE A C 1
ATOM 1566 O O . ILE A 1 198 ? -5.898 -15.939 14.609 1.00 48.88 198 ILE A O 1
ATOM 1570 N N . PHE A 1 199 ? -6.656 -16.261 12.531 1.00 51.25 199 PHE A N 1
ATOM 1571 C CA . PHE A 1 199 ? -8.018 -15.752 12.762 1.00 51.25 199 PHE A CA 1
ATOM 1572 C C . PHE A 1 199 ? -9.023 -16.781 13.306 1.00 51.25 199 PHE A C 1
ATOM 1574 O O . PHE A 1 199 ? -10.216 -16.496 13.363 1.00 51.25 199 PHE A O 1
ATOM 1581 N N . GLY A 1 200 ? -8.567 -17.964 13.717 1.00 56.47 200 GLY A N 1
ATOM 1582 C CA . GLY A 1 200 ? -9.417 -18.972 14.350 1.00 56.47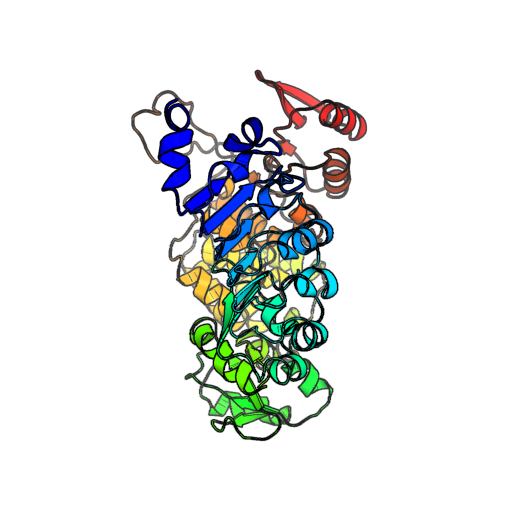 200 GLY A CA 1
ATOM 1583 C C . GLY A 1 200 ? -9.084 -20.387 13.900 1.00 56.47 200 GLY A C 1
ATOM 1584 O O . GLY A 1 200 ? -8.200 -20.616 13.076 1.00 56.47 200 GLY A O 1
ATOM 1585 N N . ARG A 1 201 ? -9.797 -21.365 14.458 1.00 61.66 201 ARG A N 1
ATOM 1586 C CA . ARG A 1 201 ? -9.677 -22.763 14.014 1.00 61.66 201 ARG A CA 1
ATOM 1587 C C . ARG A 1 201 ? -10.359 -22.910 12.654 1.00 61.66 201 ARG A C 1
ATOM 1589 O O . ARG A 1 201 ? -11.433 -22.347 12.463 1.00 61.66 201 ARG A O 1
ATOM 1596 N N . ASP A 1 202 ? -9.814 -23.740 11.762 1.00 63.44 202 ASP A N 1
ATOM 1597 C CA . ASP A 1 202 ? -10.364 -24.019 10.417 1.00 63.44 202 ASP A CA 1
ATOM 1598 C C . ASP A 1 202 ? -11.884 -24.290 10.425 1.00 63.44 202 ASP A C 1
ATOM 1600 O O . ASP A 1 202 ? -12.592 -23.951 9.479 1.00 63.44 202 ASP A O 1
ATOM 1604 N N . LYS A 1 203 ? -12.406 -24.847 11.527 1.00 66.81 203 LYS A N 1
ATOM 1605 C CA . LYS A 1 203 ? -13.832 -25.112 11.760 1.00 66.81 203 LYS A CA 1
ATOM 1606 C C . LYS A 1 203 ? -14.699 -23.846 11.849 1.00 66.81 203 LYS A C 1
ATOM 1608 O O . LYS A 1 203 ? -15.797 -23.835 11.305 1.00 66.81 203 LYS A O 1
ATOM 1613 N N . GLU A 1 204 ? -14.220 -22.793 12.510 1.00 70.94 204 GLU A N 1
ATOM 1614 C CA . GLU A 1 204 ? -14.932 -21.510 12.648 1.00 70.94 204 GLU A CA 1
ATOM 1615 C C . GLU A 1 204 ? -14.935 -20.748 11.316 1.00 70.94 204 GLU A C 1
ATOM 1617 O O . GLU A 1 204 ? -15.965 -20.212 10.905 1.00 70.94 204 GLU A O 1
ATOM 1622 N N . ILE A 1 205 ? -13.805 -20.783 10.601 1.00 72.81 205 ILE A N 1
ATOM 1623 C CA . ILE A 1 205 ? -13.670 -20.215 9.254 1.00 72.81 205 ILE A CA 1
ATOM 1624 C C . ILE A 1 205 ? -14.618 -20.944 8.291 1.00 72.81 205 ILE A C 1
ATOM 1626 O O . ILE A 1 205 ? -15.439 -20.309 7.637 1.00 72.81 205 ILE A O 1
ATOM 1630 N N . SER A 1 206 ? -14.596 -22.281 8.281 1.00 74.56 206 SER A N 1
ATOM 1631 C CA . SER A 1 206 ? -15.481 -23.095 7.433 1.00 74.56 206 SER A CA 1
ATOM 1632 C C . SER A 1 206 ? -16.966 -22.825 7.693 1.00 74.56 206 SER A C 1
ATOM 1634 O O . SER A 1 206 ? -17.753 -22.768 6.754 1.00 74.56 206 SER A O 1
ATOM 1636 N N . GLN A 1 207 ? -17.363 -22.646 8.958 1.00 80.06 207 GLN A N 1
ATOM 1637 C CA . GLN A 1 207 ? -18.761 -22.407 9.326 1.00 80.06 207 GLN A CA 1
ATOM 1638 C C . GLN A 1 207 ? -19.273 -21.033 8.875 1.00 80.06 207 GLN A C 1
ATOM 1640 O O . GLN A 1 207 ? -20.445 -20.904 8.529 1.00 80.06 207 GLN A O 1
ATOM 1645 N N . LYS A 1 208 ? -18.422 -20.002 8.895 1.00 78.25 208 LYS A N 1
ATOM 1646 C CA . LYS A 1 208 ? -18.791 -18.671 8.393 1.00 78.25 208 LYS A CA 1
ATOM 1647 C C . LYS A 1 208 ? -18.791 -18.624 6.865 1.00 78.25 208 LYS A C 1
ATOM 1649 O O . LYS A 1 208 ? -19.707 -18.057 6.279 1.00 78.25 208 LYS A O 1
ATOM 1654 N N . LEU A 1 209 ? -17.805 -19.256 6.230 1.00 82.62 209 LEU A N 1
ATOM 1655 C CA . LEU A 1 209 ? -17.648 -19.274 4.775 1.00 82.62 209 LEU A CA 1
ATOM 1656 C C . LEU A 1 209 ? -18.705 -20.117 4.049 1.00 82.62 209 LEU A C 1
ATOM 1658 O O . LEU A 1 209 ? -19.072 -19.787 2.922 1.00 82.62 209 LEU A O 1
ATOM 1662 N N . SER A 1 210 ? -19.259 -21.148 4.696 1.00 82.12 210 SER A N 1
ATOM 1663 C CA . SER A 1 210 ? -20.292 -21.998 4.088 1.00 82.12 210 SER A CA 1
ATOM 1664 C C . SER A 1 210 ? -21.556 -21.229 3.693 1.00 82.12 210 SER A C 1
ATOM 1666 O O . SER A 1 210 ? -22.204 -21.588 2.713 1.00 82.12 210 SER A O 1
ATOM 1668 N N . ARG A 1 211 ? -21.875 -20.133 4.396 1.00 83.19 211 ARG A N 1
ATOM 1669 C CA . ARG A 1 211 ? -23.002 -19.240 4.067 1.00 83.19 211 ARG A CA 1
ATOM 1670 C C . ARG A 1 211 ? -22.837 -18.541 2.716 1.00 83.19 211 ARG A C 1
ATOM 1672 O O . ARG A 1 211 ? -23.828 -18.138 2.122 1.00 83.19 211 ARG A O 1
ATOM 1679 N N . TYR A 1 212 ? -21.602 -18.432 2.234 1.00 82.00 212 TYR A N 1
ATOM 1680 C CA . TYR A 1 212 ? -21.239 -17.793 0.973 1.00 82.00 212 TYR A CA 1
ATOM 1681 C C . TYR A 1 212 ? -20.885 -18.802 -0.129 1.00 82.00 212 TYR A C 1
ATOM 1683 O O . TYR A 1 212 ? -20.309 -18.416 -1.140 1.00 82.00 212 TYR A O 1
ATOM 1691 N N . ASN A 1 213 ? -21.198 -20.092 0.060 1.00 83.38 213 ASN A N 1
ATOM 1692 C CA . ASN A 1 213 ? -20.812 -21.173 -0.857 1.00 83.38 213 ASN A CA 1
ATOM 1693 C C . ASN A 1 213 ? -19.282 -21.297 -1.044 1.00 83.38 213 ASN A C 1
ATOM 1695 O O . ASN A 1 213 ? -18.787 -21.694 -2.100 1.00 83.38 213 ASN A O 1
ATOM 1699 N N . ILE A 1 214 ? -18.526 -20.923 -0.007 1.00 86.88 214 ILE A N 1
ATOM 1700 C CA . ILE A 1 214 ? -17.068 -20.999 0.014 1.00 86.88 214 ILE A CA 1
ATOM 1701 C C . ILE A 1 214 ? -16.641 -22.198 0.864 1.00 86.88 214 ILE A C 1
ATOM 1703 O O . ILE A 1 214 ? -17.053 -22.347 2.018 1.00 86.88 214 ILE A O 1
ATOM 1707 N N . HIS A 1 215 ? -15.761 -23.029 0.311 1.00 86.56 215 HIS A N 1
ATOM 1708 C CA . HIS A 1 215 ? -15.226 -24.219 0.967 1.00 86.56 215 HIS A CA 1
ATOM 1709 C C . HIS A 1 215 ? -13.712 -24.135 1.121 1.00 86.56 215 HIS A C 1
ATOM 1711 O O . HIS A 1 215 ? -13.030 -23.535 0.300 1.00 86.56 215 HIS A O 1
ATOM 1717 N N . ILE A 1 216 ? -13.167 -24.744 2.173 1.00 85.94 216 ILE A N 1
ATOM 1718 C CA . ILE A 1 216 ? -11.717 -24.842 2.368 1.00 85.94 216 ILE A CA 1
ATOM 1719 C C . ILE A 1 216 ? -11.246 -26.166 1.770 1.00 85.94 216 ILE A C 1
ATOM 1721 O O . ILE A 1 216 ? -11.773 -27.223 2.117 1.00 85.94 216 ILE A O 1
ATOM 1725 N N . THR A 1 217 ? -10.228 -26.118 0.916 1.00 84.94 217 THR A N 1
ATOM 1726 C CA . THR A 1 217 ? -9.603 -27.302 0.322 1.00 84.94 217 THR A CA 1
ATOM 1727 C C . THR A 1 217 ? -8.099 -27.332 0.590 1.00 84.94 217 THR A C 1
ATOM 1729 O O . THR A 1 217 ? -7.474 -26.311 0.881 1.00 84.94 217 THR A O 1
ATOM 1732 N N . ARG A 1 218 ? -7.510 -28.527 0.492 1.00 83.62 218 ARG A N 1
ATOM 1733 C CA . ARG A 1 218 ? -6.054 -28.736 0.372 1.00 83.62 218 ARG A CA 1
ATOM 1734 C C . ARG A 1 218 ? -5.654 -29.250 -1.009 1.00 83.62 218 ARG A C 1
ATOM 1736 O O . ARG A 1 218 ? -4.467 -29.417 -1.270 1.00 83.62 218 ARG A O 1
ATOM 1743 N N . ASP A 1 219 ? -6.635 -29.534 -1.858 1.00 82.69 219 ASP A N 1
ATOM 1744 C CA . ASP A 1 219 ? -6.409 -29.994 -3.217 1.00 82.69 219 ASP A CA 1
ATOM 1745 C C . ASP A 1 219 ? -6.297 -28.792 -4.153 1.00 82.69 219 ASP A C 1
ATOM 1747 O O . ASP A 1 219 ? -7.266 -28.066 -4.381 1.00 82.69 219 ASP A O 1
ATOM 1751 N N . GLU A 1 220 ? -5.098 -28.594 -4.696 1.00 83.19 220 GLU A N 1
ATOM 1752 C CA . GLU A 1 220 ? -4.812 -27.561 -5.693 1.00 83.19 220 GLU A CA 1
ATOM 1753 C C . GLU A 1 220 ? -5.528 -27.812 -7.029 1.00 83.19 220 GLU A C 1
ATOM 1755 O O . GLU A 1 220 ? -5.596 -26.904 -7.851 1.00 83.19 220 GLU A O 1
ATOM 1760 N N . ASN A 1 221 ? -6.036 -29.028 -7.266 1.00 81.88 221 ASN A N 1
ATOM 1761 C CA . ASN A 1 221 ? -6.692 -29.416 -8.517 1.00 81.88 221 ASN A CA 1
ATOM 1762 C C . ASN A 1 221 ? -8.223 -29.403 -8.429 1.00 81.88 221 ASN A C 1
ATOM 1764 O O . ASN A 1 221 ? -8.889 -29.810 -9.384 1.00 81.88 221 ASN A O 1
ATOM 1768 N N . ALA A 1 222 ? -8.796 -28.967 -7.304 1.00 82.06 222 ALA A N 1
ATOM 1769 C CA . ALA A 1 222 ? -10.240 -28.811 -7.203 1.00 82.06 222 ALA A CA 1
ATOM 1770 C C . ALA A 1 222 ? -10.754 -27.748 -8.201 1.00 82.06 222 ALA A C 1
ATOM 1772 O O . ALA A 1 222 ? -10.016 -26.873 -8.660 1.00 82.06 222 ALA A O 1
ATOM 1773 N N . ALA A 1 223 ? -12.036 -27.831 -8.560 1.00 80.62 223 ALA A N 1
ATOM 1774 C CA . ALA A 1 223 ? -12.667 -26.839 -9.427 1.00 80.62 223 ALA A CA 1
ATOM 1775 C C . ALA A 1 223 ? -12.767 -25.476 -8.719 1.00 80.62 223 ALA A C 1
ATOM 1777 O O . ALA A 1 223 ? -12.947 -25.428 -7.502 1.00 80.62 223 ALA A O 1
ATOM 1778 N N . ASP A 1 224 ? -12.659 -24.381 -9.476 1.00 83.19 224 ASP A N 1
ATOM 1779 C CA . ASP A 1 224 ? -12.840 -23.007 -8.978 1.00 83.19 224 ASP A CA 1
ATOM 1780 C C . ASP A 1 224 ? -12.010 -22.690 -7.716 1.00 83.19 224 ASP A C 1
ATOM 1782 O O . ASP A 1 224 ? -12.480 -22.076 -6.752 1.00 83.19 224 ASP A O 1
ATOM 1786 N N . VAL A 1 225 ? -10.753 -23.151 -7.711 1.00 86.69 225 VAL A N 1
ATOM 1787 C CA . VAL A 1 225 ? -9.818 -22.938 -6.602 1.00 86.69 225 VAL A CA 1
ATOM 1788 C C . VAL A 1 225 ? -9.215 -21.542 -6.648 1.00 86.69 225 VAL A C 1
ATOM 1790 O O . VAL A 1 225 ? -8.734 -21.099 -7.688 1.00 86.69 225 VAL A O 1
ATOM 1793 N N . MET A 1 226 ? -9.163 -20.879 -5.495 1.00 83.75 226 MET A N 1
ATOM 1794 C CA . MET A 1 226 ? -8.364 -19.676 -5.267 1.00 83.75 226 MET A CA 1
ATOM 1795 C C . MET A 1 226 ? -7.373 -19.922 -4.130 1.00 83.75 226 MET A C 1
ATOM 1797 O O . MET A 1 226 ? -7.735 -20.465 -3.085 1.00 83.75 226 MET A O 1
ATOM 1801 N N . ALA A 1 227 ? -6.124 -19.500 -4.306 1.00 81.06 227 ALA A N 1
ATOM 1802 C CA . ALA A 1 227 ? -5.106 -19.619 -3.270 1.00 81.06 227 ALA A CA 1
ATOM 1803 C C . ALA A 1 227 ? -5.065 -18.365 -2.396 1.00 81.06 227 ALA A C 1
ATOM 1805 O O . ALA A 1 227 ? -4.963 -17.242 -2.900 1.00 81.06 227 ALA A O 1
ATOM 1806 N N . VAL A 1 228 ? -5.121 -18.562 -1.077 1.00 79.69 228 VAL A N 1
ATOM 1807 C CA . VAL A 1 228 ? -5.067 -17.463 -0.108 1.00 79.69 228 VAL A CA 1
ATOM 1808 C C . VAL A 1 228 ? -3.644 -17.306 0.404 1.00 79.69 228 VAL A C 1
ATOM 1810 O O . VAL A 1 228 ? -3.126 -18.162 1.125 1.00 79.69 228 VAL A O 1
ATOM 1813 N N . LEU A 1 229 ? -3.006 -16.196 0.048 1.00 74.44 229 LEU A N 1
ATOM 1814 C CA . LEU A 1 229 ? -1.615 -15.934 0.384 1.00 74.44 229 LEU A CA 1
ATOM 1815 C C . LEU A 1 229 ? -1.479 -14.934 1.528 1.00 74.44 229 LEU A C 1
ATOM 1817 O O . LEU A 1 229 ? -2.079 -13.859 1.532 1.00 74.44 229 LEU A O 1
ATOM 1821 N N . SER A 1 230 ? -0.606 -15.275 2.473 1.00 73.06 230 SER A N 1
ATOM 1822 C CA . SER A 1 230 ? -0.087 -14.333 3.460 1.00 73.06 230 SER A CA 1
ATOM 1823 C C . SER A 1 230 ? 1.198 -13.672 2.949 1.00 73.06 230 SER A C 1
ATOM 1825 O O . SER A 1 230 ? 1.911 -14.272 2.136 1.00 73.06 230 SER A O 1
ATOM 1827 N N . PRO A 1 231 ? 1.585 -12.494 3.471 1.00 66.12 231 PRO A N 1
ATOM 1828 C CA . PRO A 1 231 ? 2.893 -11.888 3.203 1.00 66.12 231 PRO A CA 1
ATOM 1829 C C . PRO A 1 231 ? 4.069 -12.832 3.445 1.00 66.12 231 PRO A C 1
ATOM 1831 O O . PRO A 1 231 ? 5.095 -12.741 2.777 1.00 66.12 231 PRO A O 1
ATOM 1834 N N . LEU A 1 232 ? 3.920 -13.755 4.398 1.00 69.12 232 LEU A N 1
ATOM 1835 C CA . LEU A 1 232 ? 4.938 -14.744 4.747 1.00 69.12 232 LEU A CA 1
ATOM 1836 C C . LEU A 1 232 ? 5.013 -15.888 3.719 1.00 69.12 232 LEU A C 1
ATOM 1838 O O . LEU A 1 232 ? 6.063 -16.509 3.553 1.00 69.12 232 LEU A O 1
ATOM 1842 N N . ALA A 1 233 ? 3.923 -16.150 2.995 1.00 70.06 233 ALA A N 1
ATOM 1843 C CA . ALA A 1 233 ? 3.821 -17.182 1.966 1.00 70.06 233 ALA A CA 1
ATOM 1844 C C . ALA A 1 233 ? 4.000 -16.646 0.529 1.00 70.06 233 ALA A C 1
ATOM 1846 O O . ALA A 1 233 ? 3.882 -17.411 -0.426 1.00 70.06 233 ALA A O 1
ATOM 1847 N N . MET A 1 234 ? 4.341 -15.362 0.345 1.00 63.84 234 MET A N 1
ATOM 1848 C CA . MET A 1 234 ? 4.452 -14.727 -0.983 1.00 63.84 234 MET A CA 1
ATOM 1849 C C . MET A 1 234 ? 5.425 -15.418 -1.947 1.00 63.84 234 MET A C 1
ATOM 1851 O O . MET A 1 234 ? 5.214 -15.391 -3.159 1.00 63.84 234 MET A O 1
ATOM 1855 N N . HIS A 1 235 ? 6.447 -16.098 -1.423 1.00 62.91 235 HIS A N 1
ATOM 1856 C CA . HIS A 1 235 ? 7.401 -16.886 -2.208 1.00 62.91 235 HIS A CA 1
ATOM 1857 C C . HIS A 1 235 ? 6.751 -18.030 -3.011 1.00 62.91 235 HIS A C 1
ATOM 1859 O O . HIS A 1 235 ? 7.361 -18.522 -3.957 1.00 62.91 235 HIS A O 1
ATOM 1865 N N . ARG A 1 236 ? 5.523 -18.448 -2.666 1.00 64.38 236 ARG A N 1
ATOM 1866 C CA . ARG A 1 236 ? 4.757 -19.476 -3.393 1.00 64.38 236 ARG A CA 1
ATOM 1867 C C . ARG A 1 236 ? 3.831 -18.919 -4.467 1.00 64.38 236 ARG A C 1
ATOM 1869 O O . ARG A 1 236 ? 3.335 -19.697 -5.277 1.00 64.38 236 ARG A O 1
ATOM 1876 N N . SER A 1 237 ? 3.642 -17.599 -4.542 1.00 60.22 237 SER A N 1
ATOM 1877 C CA . SER A 1 237 ? 2.838 -16.985 -5.609 1.00 60.22 237 SER A CA 1
ATOM 1878 C C . SER A 1 237 ? 3.228 -17.453 -7.023 1.00 60.22 237 SER A C 1
ATOM 1880 O O . SER A 1 237 ? 2.311 -17.742 -7.794 1.00 60.22 237 SER A O 1
ATOM 1882 N N . PRO A 1 238 ? 4.519 -17.668 -7.379 1.00 51.22 238 PRO A N 1
ATOM 1883 C CA . PRO A 1 238 ? 4.873 -18.119 -8.724 1.00 51.22 238 PRO A CA 1
ATOM 1884 C C . PRO A 1 238 ? 4.378 -19.537 -9.045 1.00 51.22 238 PRO A C 1
ATOM 1886 O O . PRO A 1 238 ? 4.108 -19.830 -10.206 1.00 51.22 238 PRO A O 1
ATOM 1889 N N . HIS A 1 239 ? 4.248 -20.420 -8.048 1.00 68.44 239 HIS A N 1
ATOM 1890 C CA . HIS A 1 239 ? 3.725 -21.783 -8.232 1.00 68.44 239 HIS A CA 1
ATOM 1891 C C . HIS A 1 239 ? 2.252 -21.757 -8.648 1.00 68.44 239 HIS A C 1
ATOM 1893 O O . HIS A 1 239 ? 1.886 -22.329 -9.672 1.00 68.44 239 HIS A O 1
ATOM 1899 N N . TYR A 1 240 ? 1.429 -21.021 -7.902 1.00 66.00 240 TYR A N 1
ATOM 1900 C CA . TYR A 1 240 ? 0.000 -20.876 -8.186 1.00 66.00 240 TYR A CA 1
ATOM 1901 C C . TYR A 1 240 ? -0.266 -20.166 -9.506 1.00 66.00 240 TYR A C 1
ATOM 1903 O O . TYR A 1 240 ? -1.098 -20.613 -10.292 1.00 66.00 240 TYR A O 1
ATOM 1911 N N . ILE A 1 241 ? 0.514 -19.123 -9.788 1.00 58.56 241 ILE A N 1
ATOM 1912 C CA . ILE A 1 241 ? 0.468 -18.407 -11.060 1.00 58.56 241 ILE A CA 1
ATOM 1913 C C . ILE A 1 241 ? 0.727 -19.354 -12.239 1.00 58.56 241 ILE A C 1
ATOM 1915 O O . ILE A 1 241 ? -0.044 -19.353 -13.195 1.00 58.56 241 ILE A O 1
ATOM 1919 N N . ARG A 1 242 ? 1.766 -20.201 -12.172 1.00 54.25 242 ARG A N 1
ATOM 1920 C CA . ARG A 1 242 ? 2.077 -21.172 -13.242 1.00 54.25 242 ARG A CA 1
ATOM 1921 C C . ARG A 1 242 ? 0.964 -22.195 -13.455 1.00 54.25 242 ARG A C 1
ATOM 1923 O O . ARG A 1 242 ? 0.784 -22.666 -14.571 1.00 54.25 242 ARG A O 1
ATOM 1930 N N . LYS A 1 243 ? 0.224 -22.532 -12.399 1.00 65.06 243 LYS A N 1
ATOM 1931 C CA . LYS A 1 243 ? -0.947 -23.415 -12.469 1.00 65.06 243 LYS A CA 1
ATOM 1932 C C . LYS A 1 243 ? -2.231 -22.701 -12.908 1.00 65.06 243 LYS A C 1
ATOM 1934 O O . LYS A 1 243 ? -3.255 -23.357 -13.058 1.00 65.06 243 LYS A O 1
ATOM 1939 N N . GLY A 1 244 ? -2.199 -21.382 -13.110 1.00 63.31 244 GLY A N 1
ATOM 1940 C CA . GLY A 1 244 ? -3.380 -20.588 -13.448 1.00 63.31 244 GLY A CA 1
ATOM 1941 C C . GLY A 1 244 ? -4.361 -20.405 -12.286 1.00 63.31 244 GLY A C 1
ATOM 1942 O O . GLY A 1 244 ? -5.515 -20.059 -12.528 1.00 63.31 244 GLY A O 1
ATOM 1943 N N . ILE A 1 245 ? -3.923 -20.625 -11.042 1.00 74.00 245 ILE A N 1
ATOM 1944 C CA . ILE A 1 245 ? -4.759 -20.494 -9.843 1.00 74.00 245 ILE A CA 1
ATOM 1945 C C . ILE A 1 245 ? -4.818 -19.012 -9.427 1.00 74.00 245 ILE A C 1
ATOM 1947 O O . ILE A 1 245 ? -3.769 -18.418 -9.151 1.00 74.00 245 ILE A O 1
ATOM 1951 N N . PRO A 1 246 ? -6.014 -18.391 -9.357 1.00 71.75 246 PRO A N 1
ATOM 1952 C CA . PRO A 1 246 ? -6.189 -17.033 -8.850 1.00 71.75 246 PRO A CA 1
ATOM 1953 C C . PRO A 1 246 ? -5.681 -16.864 -7.416 1.00 71.75 246 PRO A C 1
ATOM 1955 O O . PRO A 1 246 ? -5.876 -17.732 -6.565 1.00 71.75 246 PRO A O 1
ATOM 1958 N N . LEU A 1 247 ? -5.079 -15.709 -7.140 1.00 72.50 247 LEU A N 1
ATOM 1959 C CA . LEU A 1 247 ? -4.529 -15.362 -5.833 1.00 72.50 247 LEU A CA 1
ATOM 1960 C C . LEU A 1 247 ? -5.406 -14.323 -5.131 1.00 72.50 247 LEU A C 1
ATOM 1962 O O . LEU A 1 247 ? -5.784 -13.319 -5.735 1.00 72.50 247 LEU A O 1
ATOM 1966 N N . ILE A 1 248 ? -5.673 -14.541 -3.845 1.00 75.06 248 ILE A N 1
ATOM 1967 C CA . ILE A 1 248 ? -6.266 -13.552 -2.937 1.00 75.06 248 ILE A CA 1
ATOM 1968 C C . ILE A 1 248 ? -5.400 -13.409 -1.679 1.00 75.06 248 ILE A C 1
ATOM 1970 O O . ILE A 1 248 ? -4.609 -14.298 -1.357 1.00 75.06 248 ILE A O 1
ATOM 1974 N N . THR A 1 249 ? -5.525 -12.294 -0.960 1.00 75.56 249 THR A N 1
ATOM 1975 C CA . THR A 1 249 ? -4.754 -12.059 0.269 1.00 75.56 249 THR A CA 1
ATOM 1976 C C . THR A 1 249 ? -5.486 -12.567 1.506 1.00 75.56 249 THR A C 1
ATOM 1978 O O . THR A 1 249 ? -6.710 -12.725 1.517 1.00 75.56 249 THR A O 1
ATOM 1981 N N . VAL A 1 250 ? -4.726 -12.762 2.587 1.00 75.94 250 VAL A N 1
ATOM 1982 C CA . VAL A 1 250 ? -5.274 -12.922 3.945 1.00 75.94 250 VAL A CA 1
ATOM 1983 C C . VAL A 1 250 ? -6.264 -11.802 4.273 1.00 75.94 250 VAL A C 1
ATOM 1985 O O . VAL A 1 250 ? -7.304 -12.075 4.862 1.00 75.94 250 VAL A O 1
ATOM 1988 N N . ASP A 1 251 ? -5.957 -10.564 3.881 1.00 77.25 251 ASP A N 1
ATOM 1989 C CA . ASP A 1 251 ? -6.798 -9.401 4.166 1.00 77.25 251 ASP A CA 1
ATOM 1990 C C . ASP A 1 251 ? -8.143 -9.457 3.430 1.00 77.25 251 ASP A C 1
ATOM 1992 O O . ASP A 1 251 ? -9.163 -9.132 4.029 1.00 77.25 251 ASP A O 1
ATOM 1996 N N . HIS A 1 252 ? -8.189 -9.962 2.192 1.00 78.12 252 HIS A N 1
ATOM 1997 C CA . HIS A 1 252 ? -9.457 -10.189 1.482 1.00 78.12 252 HIS A CA 1
ATOM 1998 C C . HIS A 1 252 ? -10.332 -11.225 2.177 1.00 78.12 252 HIS A C 1
ATOM 2000 O O . HIS A 1 252 ? -11.539 -11.038 2.319 1.00 78.12 252 HIS A O 1
ATOM 2006 N N . LEU A 1 253 ? -9.721 -12.328 2.618 1.00 80.94 253 LEU A N 1
ATOM 2007 C CA . LEU A 1 253 ? -10.436 -13.340 3.384 1.00 80.94 253 LEU A CA 1
ATOM 2008 C C . LEU A 1 253 ? -10.933 -12.748 4.706 1.00 80.94 253 LEU A C 1
ATOM 2010 O O . LEU A 1 253 ? -12.078 -12.962 5.090 1.00 80.94 253 LEU A O 1
ATOM 2014 N N . HIS A 1 254 ? -10.092 -11.972 5.387 1.00 80.12 254 HIS A N 1
ATOM 2015 C CA . HIS A 1 254 ? -10.444 -11.329 6.644 1.00 80.12 254 HIS A CA 1
ATOM 2016 C C . HIS A 1 254 ? -11.606 -10.336 6.487 1.00 80.12 254 HIS A C 1
ATOM 2018 O O . HIS A 1 254 ? -12.510 -10.327 7.321 1.00 80.12 254 HIS A O 1
ATOM 2024 N N . GLU A 1 255 ? -11.639 -9.570 5.393 1.00 79.25 255 GLU A N 1
ATOM 2025 C CA . GLU A 1 255 ? -12.730 -8.645 5.072 1.00 79.25 255 GLU A CA 1
ATOM 2026 C C . GLU A 1 255 ? -14.088 -9.359 5.011 1.00 79.25 255 GLU A C 1
ATOM 2028 O O . GLU A 1 255 ? -15.044 -8.859 5.600 1.00 79.25 255 GLU A O 1
ATOM 2033 N N . VAL A 1 256 ? -14.144 -10.538 4.375 1.00 80.31 256 VAL A N 1
ATOM 2034 C CA . VAL A 1 256 ? -15.347 -11.393 4.273 1.00 80.31 256 VAL A CA 1
ATOM 2035 C C . VAL A 1 256 ? -15.712 -12.037 5.614 1.00 80.31 256 VAL A C 1
ATOM 2037 O O . VAL A 1 256 ? -16.883 -12.228 5.936 1.00 80.31 256 VAL A O 1
ATOM 2040 N N . MET A 1 257 ? -14.705 -12.400 6.408 1.00 78.25 257 MET A N 1
ATOM 2041 C CA . MET A 1 257 ? -14.884 -13.051 7.710 1.00 78.25 257 MET A CA 1
ATOM 2042 C C . MET A 1 257 ? -15.460 -12.119 8.785 1.00 78.25 257 MET A C 1
ATOM 2044 O O . MET A 1 257 ? -16.100 -12.582 9.747 1.00 78.25 257 MET A O 1
ATOM 2048 N N . LEU A 1 258 ? -15.199 -10.823 8.638 1.00 78.94 258 LEU A N 1
ATOM 2049 C CA . LEU A 1 258 ? -15.793 -9.759 9.424 1.00 78.94 258 LEU A CA 1
ATOM 2050 C C . LEU A 1 258 ? -17.160 -9.421 8.817 1.00 78.94 258 LEU A C 1
ATOM 2052 O O . LEU A 1 258 ? -17.255 -8.701 7.829 1.00 78.94 258 LEU A O 1
ATOM 2056 N N . ASP A 1 259 ? -18.214 -9.960 9.424 1.00 69.62 259 ASP A N 1
ATOM 2057 C CA . ASP A 1 259 ? -19.594 -9.725 9.002 1.00 69.62 259 ASP A CA 1
ATOM 2058 C C . ASP A 1 259 ? -19.915 -8.224 9.054 1.00 69.62 259 ASP A C 1
ATOM 2060 O O . ASP A 1 259 ? -19.822 -7.592 10.108 1.00 69.62 259 ASP A O 1
ATOM 2064 N N . GLU A 1 260 ? -20.238 -7.633 7.905 1.00 66.75 260 GLU A N 1
ATOM 2065 C CA . GLU A 1 260 ? -20.520 -6.202 7.818 1.00 66.75 260 GLU A CA 1
ATOM 2066 C C . GLU A 1 260 ? -21.856 -5.830 8.488 1.00 66.75 260 GLU A C 1
ATOM 2068 O O . GLU A 1 260 ? -22.027 -4.673 8.862 1.00 66.75 260 GLU A O 1
ATOM 2073 N N . GLU A 1 261 ? -22.776 -6.782 8.702 1.00 71.75 261 GLU A N 1
ATOM 2074 C CA . GLU A 1 261 ? -24.003 -6.550 9.485 1.00 71.75 261 GLU A CA 1
ATOM 2075 C C . GLU A 1 261 ? -23.720 -6.477 10.989 1.00 71.75 261 GLU A C 1
ATOM 2077 O O . GLU A 1 261 ? -24.408 -5.771 11.725 1.00 71.75 261 GLU A O 1
ATOM 2082 N N . GLN A 1 262 ? -22.682 -7.179 11.451 1.00 78.94 262 GLN A N 1
ATOM 2083 C CA . GLN A 1 262 ? -22.289 -7.194 12.859 1.00 78.94 262 GLN A CA 1
ATOM 2084 C C . GLN A 1 262 ? -21.596 -5.890 13.286 1.00 78.94 262 GLN A C 1
ATOM 2086 O O . GLN A 1 262 ? -21.666 -5.518 14.455 1.00 78.94 262 GLN A O 1
ATOM 2091 N N . TYR A 1 263 ? -20.914 -5.215 12.358 1.00 85.06 263 TYR A N 1
ATOM 2092 C CA . TYR A 1 263 ? -20.047 -4.070 12.646 1.00 85.06 263 TYR A CA 1
ATOM 2093 C C . TYR A 1 263 ? -20.418 -2.858 11.776 1.00 85.06 263 TYR A C 1
ATOM 2095 O O . TYR A 1 263 ? -19.773 -2.615 10.747 1.00 85.06 263 TYR A O 1
ATOM 2103 N N . PRO A 1 264 ? -21.446 -2.082 12.168 1.00 84.31 264 PRO A N 1
ATOM 2104 C CA . PRO A 1 264 ? -22.000 -1.012 11.338 1.00 84.31 264 PRO A CA 1
ATOM 2105 C C . PRO A 1 264 ? -20.984 0.092 11.011 1.00 84.31 264 PRO A C 1
ATOM 2107 O O . PRO A 1 264 ? -21.023 0.659 9.915 1.00 84.31 264 PRO A O 1
ATOM 2110 N N . LEU A 1 265 ? -20.021 0.363 11.902 1.00 87.06 265 LEU A N 1
ATOM 2111 C CA . LEU A 1 265 ? -19.017 1.410 11.693 1.00 87.06 265 LEU A CA 1
ATOM 2112 C C . LEU A 1 265 ? -18.020 1.062 10.574 1.00 87.06 265 LEU A C 1
ATOM 2114 O O . LEU A 1 265 ? -17.348 1.948 10.056 1.00 87.06 265 LEU A O 1
ATOM 2118 N N . ARG A 1 266 ? -17.935 -0.205 10.136 1.00 84.19 266 ARG A N 1
ATOM 2119 C CA . ARG A 1 266 ? -17.066 -0.596 9.008 1.00 84.19 266 ARG A CA 1
ATOM 2120 C C . ARG A 1 266 ? -17.533 -0.033 7.668 1.00 84.19 266 ARG A C 1
ATOM 2122 O O . ARG A 1 266 ? -16.691 0.321 6.847 1.00 84.19 266 ARG A O 1
ATOM 2129 N N . ARG A 1 267 ? -18.851 0.024 7.445 1.00 81.12 267 ARG A N 1
ATOM 2130 C CA . ARG A 1 267 ? -19.462 0.568 6.217 1.00 81.12 267 ARG A CA 1
ATOM 2131 C C . ARG A 1 267 ? -19.781 2.053 6.329 1.00 81.12 267 ARG A C 1
ATOM 2133 O O . ARG A 1 267 ? -19.990 2.705 5.312 1.00 81.12 267 ARG A O 1
ATOM 2140 N N . ASN A 1 268 ? -19.861 2.571 7.550 1.00 82.88 268 ASN A N 1
ATOM 2141 C CA . ASN A 1 268 ? -20.174 3.966 7.778 1.00 82.88 268 ASN A CA 1
ATOM 2142 C C . ASN A 1 268 ? -18.999 4.845 7.326 1.00 82.88 268 ASN A C 1
ATOM 2144 O O . ASN A 1 268 ? -17.923 4.800 7.918 1.00 82.88 268 ASN A O 1
ATOM 2148 N N . THR A 1 269 ? -19.205 5.625 6.268 1.00 81.31 269 THR A N 1
ATOM 2149 C CA . THR A 1 269 ? -18.247 6.615 5.756 1.00 81.31 269 THR A CA 1
ATOM 2150 C C . THR A 1 269 ? -18.636 8.042 6.141 1.00 81.31 269 THR A C 1
ATOM 2152 O O . THR A 1 269 ? -18.131 8.988 5.547 1.00 81.31 269 THR A O 1
ATOM 2155 N N . ASP A 1 270 ? -19.559 8.214 7.092 1.00 88.94 270 ASP A N 1
ATOM 2156 C CA . ASP A 1 270 ? -19.957 9.522 7.597 1.00 88.94 270 ASP A CA 1
ATOM 2157 C C . ASP A 1 270 ? -18.785 10.168 8.340 1.00 88.94 270 ASP A C 1
ATOM 2159 O O . ASP A 1 270 ? -18.385 9.755 9.438 1.00 88.94 270 ASP A O 1
ATOM 2163 N N . ALA A 1 271 ? -18.256 11.224 7.729 1.00 89.25 271 ALA A N 1
ATOM 2164 C CA . ALA A 1 271 ? -17.159 11.994 8.270 1.00 89.25 271 ALA A CA 1
ATOM 2165 C C . ALA A 1 271 ? -17.494 12.572 9.656 1.00 89.25 271 ALA A C 1
ATOM 2167 O O . ALA A 1 271 ? -16.601 12.719 10.482 1.00 89.25 271 ALA A O 1
ATOM 2168 N N . MET A 1 272 ? -18.757 12.874 9.979 1.00 90.88 272 MET A N 1
ATOM 2169 C CA . MET A 1 272 ? -19.132 13.385 11.304 1.00 90.88 272 MET A CA 1
ATOM 2170 C C . MET A 1 272 ? -18.875 12.357 12.413 1.00 90.88 272 MET A C 1
ATOM 2172 O O . MET A 1 272 ? -18.318 12.703 13.459 1.00 90.88 272 MET A O 1
ATOM 2176 N N . VAL A 1 273 ? -1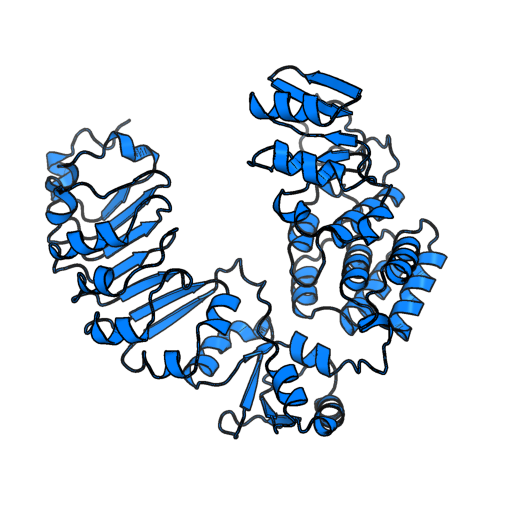9.228 11.092 12.171 1.00 91.88 273 VAL A N 1
ATOM 2177 C CA . VAL A 1 273 ? -18.971 9.992 13.112 1.00 91.88 273 VAL A CA 1
ATOM 2178 C C . VAL A 1 273 ? -17.469 9.757 13.240 1.00 91.88 273 VAL A C 1
ATOM 2180 O O . VAL A 1 273 ? -16.948 9.654 14.354 1.00 91.88 273 VAL A O 1
ATOM 2183 N N . ASN A 1 274 ? -16.755 9.767 12.110 1.00 94.50 274 ASN A N 1
ATOM 2184 C CA . ASN A 1 274 ? -15.307 9.607 12.108 1.00 94.50 274 ASN A CA 1
ATOM 2185 C C . ASN A 1 274 ? -14.603 10.716 12.896 1.00 94.50 274 ASN A C 1
ATOM 2187 O O . ASN A 1 274 ? -13.740 10.429 13.726 1.00 94.50 274 ASN A O 1
ATOM 2191 N N . ARG A 1 275 ? -15.007 11.976 12.696 1.00 94.75 275 ARG A N 1
ATOM 2192 C CA . ARG A 1 275 ? -14.483 13.136 13.429 1.00 94.75 275 ARG A CA 1
ATOM 2193 C C . ARG A 1 275 ? -14.679 12.994 14.932 1.00 94.75 275 ARG A C 1
ATOM 2195 O O . ARG A 1 275 ? -13.742 13.252 15.685 1.00 94.75 275 ARG A O 1
ATOM 2202 N N . ALA A 1 276 ? -15.873 12.596 15.376 1.00 94.31 276 ALA A N 1
ATOM 2203 C CA . ALA A 1 276 ? -16.164 12.426 16.798 1.00 94.31 276 ALA A CA 1
ATOM 2204 C C . ALA A 1 276 ? -15.244 11.373 17.431 1.00 94.31 276 ALA A C 1
ATOM 2206 O O . ALA A 1 276 ? -14.601 11.636 18.447 1.00 94.31 276 ALA A O 1
ATOM 2207 N N . LEU A 1 277 ? -15.112 10.216 16.782 1.00 95.44 277 LEU A N 1
ATOM 2208 C CA . LEU A 1 277 ? -14.301 9.121 17.298 1.00 95.44 277 LEU A CA 1
ATOM 2209 C C . LEU A 1 277 ? -12.799 9.435 17.255 1.00 95.44 277 LEU A C 1
ATOM 2211 O O . LEU A 1 277 ? -12.090 9.175 18.225 1.00 95.44 277 LEU A O 1
ATOM 2215 N N . LEU A 1 278 ? -12.310 10.051 16.173 1.00 95.75 278 LEU A N 1
ATOM 2216 C CA . LEU A 1 278 ? -10.919 10.498 16.073 1.00 95.75 278 LEU A CA 1
ATOM 2217 C C . LEU A 1 278 ? -10.581 11.547 17.139 1.00 95.75 278 LEU A C 1
ATOM 2219 O O . LEU A 1 278 ? -9.519 11.442 17.747 1.00 95.75 278 LEU A O 1
ATOM 2223 N N . ARG A 1 279 ? -11.479 12.507 17.423 1.00 94.75 279 ARG A N 1
ATOM 2224 C CA . ARG A 1 279 ? -11.299 13.486 18.515 1.00 94.75 279 ARG A CA 1
ATOM 2225 C C . ARG A 1 279 ? -11.127 12.801 19.865 1.00 94.75 279 ARG A C 1
ATOM 2227 O O . ARG A 1 279 ? -10.231 13.176 20.616 1.00 94.75 279 ARG A O 1
ATOM 2234 N N . SER A 1 280 ? -11.939 11.787 20.148 1.00 94.88 280 SER A N 1
ATOM 2235 C CA . SER A 1 280 ? -11.813 11.006 21.378 1.00 94.88 280 SER A CA 1
ATOM 2236 C C . SER A 1 280 ? -10.515 10.191 21.416 1.00 94.88 280 SER A C 1
ATOM 2238 O O . SER A 1 280 ? -9.853 10.160 22.451 1.00 94.88 280 SER A O 1
ATOM 2240 N N . LEU A 1 281 ? -10.082 9.608 20.290 1.00 94.62 281 LEU A N 1
ATOM 2241 C CA . LEU A 1 281 ? -8.801 8.890 20.197 1.00 94.62 281 LEU A CA 1
ATOM 2242 C C . LEU A 1 281 ? -7.582 9.792 20.450 1.00 94.62 281 LEU A C 1
ATOM 2244 O O . LEU A 1 281 ? -6.593 9.313 21.004 1.00 94.62 281 LEU A O 1
ATOM 2248 N N . ILE A 1 282 ? -7.648 11.070 20.055 1.00 92.00 282 ILE A N 1
ATOM 2249 C CA . ILE A 1 282 ? -6.599 12.077 20.296 1.00 92.00 282 ILE A CA 1
ATOM 2250 C C . ILE A 1 282 ? -6.868 12.971 21.515 1.00 92.00 282 ILE A C 1
ATOM 2252 O O . ILE A 1 282 ? -6.154 13.964 21.712 1.00 92.00 282 ILE A O 1
ATOM 2256 N N . SER A 1 283 ? -7.825 12.631 22.379 1.00 90.06 283 SER A N 1
ATOM 2257 C CA . SER A 1 283 ? -8.088 13.392 23.605 1.00 90.06 283 SER A CA 1
ATOM 2258 C C . SER A 1 283 ? -6.972 13.214 24.638 1.00 90.06 283 SER A C 1
ATOM 2260 O O . SER A 1 283 ? -6.530 12.102 24.914 1.00 90.06 283 SER A O 1
ATOM 2262 N N . ARG A 1 284 ? -6.551 14.316 25.279 1.00 85.38 284 ARG A N 1
ATOM 2263 C CA . ARG A 1 284 ? -5.637 14.268 26.440 1.00 85.38 284 ARG A CA 1
ATOM 2264 C C . ARG A 1 284 ? -6.234 13.485 27.615 1.00 85.38 284 ARG A C 1
ATOM 2266 O O . ARG A 1 284 ? -5.485 13.031 28.476 1.00 85.38 284 ARG A O 1
ATOM 2273 N N . ASN A 1 285 ? -7.560 13.365 27.672 1.00 89.00 285 ASN A N 1
ATOM 2274 C CA . ASN A 1 285 ? -8.242 12.560 28.669 1.00 89.00 285 ASN A CA 1
ATOM 2275 C C . ASN A 1 285 ? -8.212 11.082 28.255 1.00 89.00 285 ASN A C 1
ATOM 2277 O O . ASN A 1 285 ? -8.771 10.693 27.229 1.00 89.00 285 ASN A O 1
ATOM 2281 N N . THR A 1 286 ? -7.588 10.249 29.086 1.00 88.81 286 THR A N 1
ATOM 2282 C CA . THR A 1 286 ? -7.474 8.807 28.844 1.00 88.81 286 THR A CA 1
ATOM 2283 C C . THR A 1 286 ? -8.828 8.109 28.780 1.00 88.81 286 THR A C 1
ATOM 2285 O O . THR A 1 286 ? -8.959 7.145 28.029 1.00 88.81 286 THR A O 1
ATOM 2288 N N . ASP A 1 287 ? -9.834 8.597 29.509 1.00 93.00 287 ASP A N 1
ATOM 2289 C CA . ASP A 1 287 ? -11.167 7.986 29.533 1.00 93.00 287 ASP A CA 1
ATOM 2290 C C . ASP A 1 287 ? -11.887 8.155 28.191 1.00 93.00 287 ASP A C 1
ATOM 2292 O O . ASP A 1 287 ? -12.514 7.216 27.705 1.00 93.00 287 ASP A O 1
ATOM 2296 N N . ASP A 1 288 ? -11.732 9.309 27.536 1.00 93.25 288 ASP A N 1
ATOM 2297 C CA . ASP A 1 288 ? -12.291 9.547 26.200 1.00 93.25 288 ASP A CA 1
ATOM 2298 C C . ASP A 1 288 ? -11.679 8.582 25.176 1.00 93.25 288 ASP A C 1
ATOM 2300 O O . ASP A 1 288 ? -12.392 7.988 24.364 1.00 93.25 288 ASP A O 1
ATOM 2304 N N . CYS A 1 289 ? -10.358 8.381 25.249 1.00 93.81 289 CYS A N 1
ATOM 2305 C CA . CYS A 1 289 ? -9.648 7.446 24.382 1.00 93.81 289 CYS A CA 1
ATOM 2306 C C . CYS A 1 289 ? -10.111 6.002 24.634 1.00 93.81 289 CYS A C 1
ATOM 2308 O O . CYS A 1 289 ? -10.405 5.272 23.690 1.00 93.81 289 CYS A O 1
ATOM 2310 N N . LEU A 1 290 ? -10.245 5.588 25.899 1.00 95.62 290 LEU A N 1
ATOM 2311 C CA . LEU A 1 290 ? -10.739 4.254 26.255 1.00 95.62 290 LEU A CA 1
ATOM 2312 C C . LEU A 1 290 ? -12.186 4.028 25.795 1.00 95.62 290 LEU A C 1
ATOM 2314 O O . LEU A 1 290 ? -12.487 2.960 25.264 1.00 95.62 290 LEU A O 1
ATOM 2318 N N . ASN A 1 291 ? -13.057 5.031 25.924 1.00 95.69 291 ASN A N 1
ATOM 2319 C CA . ASN A 1 291 ? -14.431 4.970 25.424 1.00 95.69 291 ASN A CA 1
ATOM 2320 C C . ASN A 1 291 ? -14.472 4.832 23.895 1.00 95.69 291 ASN A C 1
ATOM 2322 O O . ASN A 1 291 ? -15.245 4.030 23.372 1.00 95.69 291 ASN A O 1
ATOM 2326 N N . ALA A 1 292 ? -13.599 5.542 23.174 1.00 95.94 292 ALA A N 1
ATOM 2327 C CA . ALA A 1 292 ? -13.462 5.385 21.727 1.00 95.94 292 ALA A CA 1
ATOM 2328 C C . ALA A 1 292 ? -13.002 3.971 21.337 1.00 95.94 292 ALA A C 1
ATOM 2330 O O . ALA A 1 292 ? -13.545 3.370 20.411 1.00 95.94 292 ALA A O 1
ATOM 2331 N N . LEU A 1 293 ? -12.031 3.406 22.060 1.00 97.19 293 LEU A N 1
ATOM 2332 C CA . LEU A 1 293 ? -11.576 2.032 21.831 1.00 97.19 293 LEU A CA 1
ATOM 2333 C C . LEU A 1 293 ? -12.686 1.008 22.109 1.00 97.19 293 LEU A C 1
ATOM 2335 O O . LEU A 1 293 ? -12.833 0.056 21.344 1.00 97.19 293 LEU A O 1
ATOM 2339 N N . LEU A 1 294 ? -13.498 1.222 23.148 1.00 96.06 294 LEU A N 1
ATOM 2340 C CA . LEU A 1 294 ? -14.656 0.379 23.446 1.00 96.06 294 LEU A CA 1
ATOM 2341 C C . LEU A 1 294 ? -15.709 0.446 22.330 1.00 96.06 294 LEU A C 1
ATOM 2343 O O . LEU A 1 294 ? -16.238 -0.588 21.925 1.00 96.06 294 LEU A O 1
ATOM 2347 N N . GLN A 1 295 ? -15.981 1.637 21.792 1.00 94.50 295 GLN A N 1
ATOM 2348 C CA . GLN A 1 295 ? -16.889 1.783 20.655 1.00 94.50 295 GLN A CA 1
ATOM 2349 C C . GLN A 1 295 ? -16.361 1.034 19.422 1.00 94.50 295 GLN A C 1
ATOM 2351 O O . GLN A 1 295 ? -17.113 0.298 18.785 1.00 94.50 295 GLN A O 1
ATOM 2356 N N . ILE A 1 296 ? -15.059 1.133 19.127 1.00 94.75 296 ILE A N 1
ATOM 2357 C CA . ILE A 1 296 ? -14.419 0.378 18.034 1.00 94.75 296 ILE A CA 1
ATOM 2358 C C . ILE A 1 296 ? -14.552 -1.135 18.246 1.00 94.75 296 ILE A C 1
ATOM 2360 O O . ILE A 1 296 ? -14.763 -1.885 17.293 1.00 94.75 296 ILE A O 1
ATOM 2364 N N . GLU A 1 297 ? -14.430 -1.608 19.486 1.00 94.06 297 GLU A N 1
ATOM 2365 C CA . GLU A 1 297 ? -14.594 -3.025 19.810 1.00 94.06 297 GLU A CA 1
ATOM 2366 C C . GLU A 1 297 ? -15.998 -3.552 19.481 1.00 94.06 297 GLU A C 1
ATOM 2368 O O . GLU A 1 297 ? -16.139 -4.690 19.015 1.00 94.06 297 GLU A O 1
ATOM 2373 N N . GLN A 1 298 ? -17.017 -2.727 19.729 1.00 91.31 298 GLN A N 1
ATOM 2374 C CA . GLN A 1 298 ? -18.428 -3.077 19.579 1.00 91.31 298 GLN A CA 1
ATOM 2375 C C . GLN A 1 298 ? -18.926 -2.889 18.142 1.00 91.31 298 GLN A C 1
ATOM 2377 O O . GLN A 1 298 ? -19.595 -3.769 17.606 1.00 91.31 298 GLN A O 1
ATOM 2382 N N . GLU A 1 299 ? -18.577 -1.771 17.506 1.00 90.56 299 GLU A N 1
ATOM 2383 C CA . GLU A 1 299 ? -19.147 -1.345 16.222 1.00 90.56 299 GLU A CA 1
ATOM 2384 C C . GLU A 1 299 ? -18.202 -1.570 15.030 1.00 90.56 299 GLU A C 1
ATOM 2386 O O . GLU A 1 299 ? -18.625 -1.467 13.876 1.00 90.56 299 GLU A O 1
ATOM 2391 N N . GLY A 1 300 ? -16.937 -1.919 15.289 1.00 90.19 300 GLY A N 1
ATOM 2392 C CA . GLY A 1 300 ? -15.878 -2.077 14.291 1.00 90.19 300 GLY A CA 1
ATOM 2393 C C . GLY A 1 300 ? -15.189 -0.759 13.941 1.00 90.19 300 GLY A C 1
ATOM 2394 O O . GLY A 1 300 ? -15.243 0.208 14.689 1.00 90.19 300 GLY A O 1
ATOM 2395 N N . ALA A 1 301 ? -14.497 -0.715 12.802 1.00 91.25 301 ALA A N 1
ATOM 2396 C CA . ALA A 1 301 ? -13.833 0.494 12.318 1.00 91.25 301 ALA A CA 1
ATOM 2397 C C . ALA A 1 301 ? -13.684 0.473 10.793 1.00 91.25 301 ALA A C 1
ATOM 2399 O O . ALA A 1 301 ? -13.313 -0.551 10.210 1.00 91.25 301 ALA A O 1
ATOM 2400 N N . ASN A 1 302 ? -13.941 1.611 10.151 1.00 91.38 302 ASN A N 1
ATOM 2401 C CA . ASN A 1 302 ? -13.594 1.838 8.750 1.00 91.38 302 ASN A CA 1
ATOM 2402 C C . ASN A 1 302 ? -12.096 2.179 8.595 1.00 91.38 302 ASN A C 1
ATOM 2404 O O . ASN A 1 302 ? -11.344 2.266 9.569 1.00 91.38 302 ASN A O 1
ATOM 2408 N N . ARG A 1 303 ? -11.651 2.404 7.354 1.00 88.81 303 ARG A N 1
ATOM 2409 C CA . ARG A 1 303 ? -10.246 2.709 7.034 1.00 88.81 303 ARG A CA 1
ATOM 2410 C C . ARG A 1 303 ? -9.711 3.945 7.767 1.00 88.81 303 ARG A C 1
ATOM 2412 O O . ARG A 1 303 ? -8.580 3.908 8.249 1.00 88.81 303 ARG A O 1
ATOM 2419 N N . ILE A 1 304 ? -10.498 5.014 7.870 1.00 93.44 304 ILE A N 1
ATOM 2420 C CA . ILE A 1 304 ? -10.092 6.267 8.524 1.00 93.44 304 ILE A CA 1
ATOM 2421 C C . ILE A 1 304 ? -9.835 6.020 10.014 1.00 93.44 304 ILE A C 1
ATOM 2423 O O . ILE A 1 304 ? -8.743 6.295 10.516 1.00 93.44 304 ILE A O 1
ATOM 2427 N N . ILE A 1 305 ? -10.779 5.378 10.701 1.00 96.00 305 ILE A N 1
ATOM 2428 C CA . ILE A 1 305 ? -10.645 5.039 12.122 1.00 96.00 305 ILE A CA 1
ATOM 2429 C C . ILE A 1 305 ? -9.510 4.045 12.366 1.00 96.00 305 ILE A C 1
ATOM 2431 O O . ILE A 1 305 ? -8.734 4.226 13.302 1.00 96.00 305 ILE A O 1
ATOM 2435 N N . LEU A 1 306 ? -9.344 3.033 11.507 1.00 94.50 306 LEU A N 1
ATOM 2436 C CA . LEU A 1 306 ? -8.214 2.103 11.590 1.00 94.50 306 LEU A CA 1
ATOM 2437 C C . LEU A 1 306 ? -6.867 2.828 11.458 1.00 94.50 306 LEU A C 1
ATOM 2439 O O . LEU A 1 306 ? -5.904 2.453 12.124 1.00 94.50 306 LEU A O 1
ATOM 2443 N N . SER A 1 307 ? -6.793 3.885 10.652 1.00 94.88 307 SER A N 1
ATOM 2444 C CA . SER A 1 307 ? -5.577 4.692 10.483 1.00 94.88 307 SER A CA 1
ATOM 2445 C C . SER A 1 307 ? -5.228 5.459 11.758 1.00 94.88 307 SER A C 1
ATOM 2447 O O . SER A 1 307 ? -4.076 5.426 12.198 1.00 94.88 307 SER A O 1
ATOM 2449 N N . GLY A 1 308 ? -6.228 6.060 12.411 1.00 95.56 308 GLY A N 1
ATOM 2450 C CA . GLY A 1 308 ? -6.064 6.670 13.733 1.00 95.56 308 GLY A CA 1
ATOM 2451 C C . GLY A 1 308 ? -5.702 5.638 14.809 1.00 95.56 308 GLY A C 1
ATOM 2452 O O . GLY A 1 308 ? -4.745 5.817 15.561 1.00 95.56 308 GLY A O 1
ATOM 2453 N N . LEU A 1 309 ? -6.390 4.494 14.829 1.00 96.44 309 LEU A N 1
ATOM 2454 C CA . LEU A 1 309 ? -6.130 3.389 15.755 1.00 96.44 309 LEU A CA 1
ATOM 2455 C C . LEU A 1 309 ? -4.699 2.846 15.624 1.00 96.44 309 LEU A C 1
ATOM 2457 O O . LEU A 1 309 ? -4.039 2.578 16.630 1.00 96.44 309 LEU A O 1
ATOM 2461 N N . ALA A 1 310 ? -4.191 2.716 14.395 1.00 93.94 310 ALA A N 1
ATOM 2462 C CA . ALA A 1 310 ? -2.809 2.330 14.139 1.00 93.94 310 ALA A CA 1
ATOM 2463 C C . ALA A 1 310 ? -1.825 3.345 14.735 1.00 93.94 310 ALA A C 1
ATOM 2465 O O . ALA A 1 310 ? -0.836 2.950 15.355 1.00 93.94 310 ALA A O 1
ATOM 2466 N N . ALA A 1 311 ? -2.092 4.644 14.598 1.00 92.75 311 ALA A N 1
ATOM 2467 C CA . ALA A 1 311 ? -1.253 5.679 15.192 1.00 92.75 311 ALA A CA 1
ATOM 2468 C C . ALA A 1 311 ? -1.284 5.632 16.730 1.00 92.75 311 ALA A C 1
ATOM 2470 O O . ALA A 1 311 ? -0.223 5.681 17.357 1.00 92.75 311 ALA A O 1
ATOM 2471 N N . VAL A 1 312 ? -2.460 5.435 17.342 1.00 93.44 312 VAL A N 1
ATOM 2472 C CA . VAL A 1 312 ? -2.609 5.224 18.797 1.00 93.44 312 VAL A CA 1
ATOM 2473 C C . VAL A 1 312 ? -1.791 4.017 19.250 1.00 93.44 312 VAL A C 1
ATOM 2475 O O . VAL A 1 312 ? -0.971 4.127 20.162 1.00 93.44 312 VAL A O 1
ATOM 2478 N N . TRP A 1 313 ? -1.919 2.880 18.564 1.00 92.12 313 TRP A N 1
ATOM 2479 C CA . TRP A 1 313 ? -1.152 1.670 18.864 1.00 92.12 313 TRP A CA 1
ATOM 2480 C C . TRP A 1 313 ? 0.367 1.919 18.863 1.00 92.12 313 TRP A C 1
ATOM 2482 O O . TRP A 1 313 ? 1.085 1.397 19.722 1.00 92.12 313 TRP A O 1
ATOM 2492 N N . ARG A 1 314 ? 0.876 2.733 17.930 1.00 88.88 314 ARG A N 1
ATOM 2493 C CA . ARG A 1 314 ? 2.322 2.957 17.759 1.00 88.88 314 ARG A CA 1
ATOM 2494 C C . ARG A 1 314 ? 2.905 4.084 18.605 1.00 88.88 314 ARG A C 1
ATOM 2496 O O . ARG A 1 314 ? 4.097 4.023 18.934 1.00 88.88 314 ARG A O 1
ATOM 2503 N N . SER A 1 315 ? 2.091 5.071 18.958 1.00 86.88 315 SER A N 1
ATOM 2504 C CA . SER A 1 315 ? 2.586 6.367 19.430 1.00 86.88 315 SER A CA 1
ATOM 2505 C C . SER A 1 315 ? 1.945 6.851 20.729 1.00 86.88 315 SER A C 1
ATOM 2507 O O . SER A 1 315 ? 2.472 7.788 21.318 1.00 86.88 315 SER A O 1
ATOM 2509 N N . HIS A 1 316 ? 0.859 6.240 21.216 1.00 90.00 316 HIS A N 1
ATOM 2510 C CA . HIS A 1 316 ? 0.236 6.670 22.475 1.00 90.00 316 HIS A CA 1
ATOM 2511 C C . HIS A 1 316 ? 1.201 6.501 23.657 1.00 90.00 316 HIS A C 1
ATOM 2513 O O . HIS A 1 316 ? 1.846 5.461 23.704 1.00 90.00 316 HIS A O 1
ATOM 2519 N N . PRO A 1 317 ? 1.351 7.448 24.607 1.00 86.38 317 PRO A N 1
ATOM 2520 C CA . PRO A 1 317 ? 2.283 7.309 25.739 1.00 86.38 317 PRO A CA 1
ATOM 2521 C C . PRO A 1 317 ? 1.856 6.239 26.752 1.00 86.38 317 PRO A C 1
ATOM 2523 O O . PRO A 1 317 ? 2.703 5.514 27.285 1.00 86.38 317 PRO A O 1
ATOM 2526 N N . ASP A 1 318 ? 0.551 6.082 26.972 1.00 88.81 318 ASP A N 1
ATOM 2527 C CA . ASP A 1 318 ? 0.002 5.054 27.860 1.00 88.81 318 ASP A CA 1
ATOM 2528 C C . ASP A 1 318 ? 0.132 3.647 27.246 1.00 88.81 318 ASP A C 1
ATOM 2530 O O . ASP A 1 318 ? -0.302 3.385 26.119 1.00 88.81 318 ASP A O 1
ATOM 2534 N N . ARG A 1 319 ? 0.742 2.723 27.998 1.00 88.81 319 ARG A N 1
ATOM 2535 C CA . ARG A 1 319 ? 1.001 1.343 27.561 1.00 88.81 319 ARG A CA 1
ATOM 2536 C C . ARG A 1 319 ? -0.270 0.500 27.447 1.00 88.81 319 ARG A C 1
ATOM 2538 O O . ARG A 1 319 ? -0.322 -0.367 26.574 1.00 88.81 319 ARG A O 1
ATOM 2545 N N . THR A 1 320 ? -1.243 0.714 28.322 1.00 92.31 320 THR A N 1
ATOM 2546 C CA . THR A 1 320 ? -2.526 0.005 28.336 1.00 92.31 320 THR A CA 1
ATOM 2547 C C . THR A 1 320 ? -3.327 0.371 27.096 1.00 92.31 320 THR A C 1
ATOM 2549 O O . THR A 1 320 ? -3.739 -0.525 26.362 1.00 92.31 320 THR A O 1
ATOM 2552 N N . ILE A 1 321 ? -3.425 1.665 26.782 1.00 93.44 321 ILE A N 1
ATOM 2553 C CA . ILE A 1 321 ? -4.090 2.153 25.564 1.00 93.44 321 ILE A CA 1
ATOM 2554 C C . ILE A 1 321 ? -3.415 1.589 24.309 1.00 93.44 321 ILE A C 1
ATOM 2556 O O . ILE A 1 321 ? -4.095 1.044 23.441 1.00 93.44 321 ILE A O 1
ATOM 2560 N N . ARG A 1 322 ? -2.073 1.603 24.231 1.00 91.75 322 ARG A N 1
ATOM 2561 C CA . ARG A 1 322 ? -1.355 0.972 23.104 1.00 91.75 322 ARG A CA 1
ATOM 2562 C C . ARG A 1 322 ? -1.681 -0.512 22.965 1.00 91.75 322 ARG A C 1
ATOM 2564 O O . ARG A 1 322 ? -1.809 -1.003 21.846 1.00 91.75 322 ARG A O 1
ATOM 2571 N N . LYS A 1 323 ? -1.763 -1.240 24.083 1.00 92.81 323 LYS A N 1
ATOM 2572 C CA . LYS A 1 323 ? -2.059 -2.675 24.075 1.00 92.81 323 LYS A CA 1
ATOM 2573 C C . LYS A 1 323 ? -3.460 -2.934 23.517 1.00 92.81 323 LYS A C 1
ATOM 2575 O O . LYS A 1 323 ? -3.574 -3.715 22.578 1.00 92.81 323 LYS A O 1
ATOM 2580 N N . ILE A 1 324 ? -4.473 -2.232 24.028 1.00 95.81 324 ILE A N 1
ATOM 2581 C CA . ILE A 1 324 ? -5.865 -2.356 23.570 1.00 95.81 324 ILE A CA 1
ATOM 2582 C C . ILE A 1 324 ? -5.973 -1.966 22.091 1.00 95.81 324 ILE A C 1
ATOM 2584 O O . ILE A 1 324 ? -6.495 -2.733 21.288 1.00 95.81 324 ILE A O 1
ATOM 2588 N N . ALA A 1 325 ? -5.398 -0.827 21.693 1.00 95.31 325 ALA A N 1
ATOM 2589 C CA . ALA A 1 325 ? -5.393 -0.394 20.298 1.00 95.31 325 ALA A CA 1
ATOM 2590 C C . ALA A 1 325 ? -4.729 -1.425 19.368 1.00 95.31 325 ALA A C 1
ATOM 2592 O O . ALA A 1 325 ? -5.222 -1.688 18.273 1.00 95.31 325 ALA A O 1
ATOM 2593 N N . GLY A 1 326 ? -3.643 -2.060 19.818 1.00 92.50 326 GLY A N 1
ATOM 2594 C CA . GLY A 1 326 ? -2.982 -3.136 19.087 1.00 92.50 326 GLY A CA 1
ATOM 2595 C C . GLY A 1 326 ? -3.815 -4.414 18.974 1.00 92.50 326 GLY A C 1
ATOM 2596 O O . GLY A 1 326 ? -3.765 -5.071 17.936 1.00 92.50 326 GLY A O 1
ATOM 2597 N N . GLU A 1 327 ? -4.577 -4.779 20.005 1.00 92.94 327 GLU A N 1
ATOM 2598 C CA . GLU A 1 327 ? -5.507 -5.920 19.988 1.00 92.94 327 GLU A CA 1
ATOM 2599 C C . GLU A 1 327 ? -6.708 -5.651 19.066 1.00 92.94 327 GLU A C 1
ATOM 2601 O O . GLU A 1 327 ? -7.077 -6.503 18.255 1.00 92.94 327 GLU A O 1
ATOM 2606 N N . LEU A 1 328 ? -7.255 -4.435 19.092 1.00 94.19 328 LEU A N 1
ATOM 2607 C CA . LEU A 1 328 ? -8.329 -4.020 18.189 1.00 94.19 328 LEU A CA 1
ATOM 2608 C C . LEU A 1 328 ? -7.855 -3.944 16.736 1.00 94.19 328 LEU A C 1
ATOM 2610 O O . LEU A 1 328 ? -8.519 -4.470 15.843 1.00 94.19 328 LEU A O 1
ATOM 2614 N N . TYR A 1 329 ? -6.669 -3.384 16.479 1.00 93.12 329 TYR A N 1
ATOM 2615 C CA . TYR A 1 329 ? -6.102 -3.377 15.130 1.00 93.12 329 TYR A CA 1
ATOM 2616 C C . TYR A 1 329 ? -5.795 -4.801 14.647 1.00 93.12 329 TYR A C 1
ATOM 2618 O O . TYR A 1 329 ? -5.969 -5.112 13.475 1.00 93.12 329 TYR A O 1
ATOM 2626 N N . GLN A 1 330 ? -5.394 -5.711 15.540 1.00 89.06 330 GLN A N 1
ATOM 2627 C CA . GLN A 1 330 ? -5.241 -7.128 15.201 1.00 89.06 330 GLN A CA 1
ATOM 2628 C C . GLN A 1 330 ? -6.548 -7.793 14.762 1.00 89.06 330 GLN A C 1
ATOM 2630 O O . GLN A 1 330 ? -6.488 -8.730 13.964 1.00 89.06 330 GLN A O 1
ATOM 2635 N N . ARG A 1 331 ? -7.681 -7.337 15.301 1.00 88.19 331 ARG A N 1
ATOM 2636 C CA . ARG A 1 331 ? -9.016 -7.872 15.026 1.00 88.19 331 ARG A CA 1
ATOM 2637 C C . ARG A 1 331 ? -9.665 -7.264 13.788 1.00 88.19 331 ARG A C 1
ATOM 2639 O O . ARG A 1 331 ? -10.377 -7.977 13.099 1.00 88.19 331 ARG A O 1
ATOM 2646 N N . PHE A 1 332 ? -9.446 -5.982 13.509 1.00 89.31 332 PHE A N 1
ATOM 2647 C CA . PHE A 1 332 ? -10.160 -5.269 12.439 1.00 89.31 332 PHE A CA 1
ATOM 2648 C C . PHE A 1 332 ? -9.258 -4.752 11.313 1.00 89.31 332 PHE A C 1
ATOM 2650 O O . PHE A 1 332 ? -9.741 -4.482 10.217 1.00 89.31 332 PHE A O 1
ATOM 2657 N N . GLY A 1 333 ? -7.960 -4.602 11.572 1.00 87.12 333 GLY A N 1
ATOM 2658 C CA . GLY A 1 333 ? -6.992 -4.037 10.640 1.00 87.12 333 GLY A CA 1
ATOM 2659 C C . GLY A 1 333 ? -6.338 -5.062 9.713 1.00 87.12 333 GLY A C 1
ATOM 2660 O O . GLY A 1 333 ? -6.604 -6.265 9.760 1.00 87.12 333 GLY A O 1
ATOM 2661 N N . SER A 1 334 ? -5.437 -4.556 8.870 1.00 84.12 334 SER A N 1
ATOM 2662 C CA . SER A 1 334 ? -4.674 -5.354 7.907 1.00 84.12 334 SER A CA 1
ATOM 2663 C C . SER A 1 334 ? -3.635 -6.242 8.597 1.00 84.12 334 SER A C 1
ATOM 2665 O O . SER A 1 334 ? -2.821 -5.787 9.413 1.00 84.12 334 SER A O 1
ATOM 2667 N N . PHE A 1 335 ? -3.622 -7.517 8.216 1.00 78.81 335 PHE A N 1
ATOM 2668 C CA . PHE A 1 335 ? -2.598 -8.481 8.585 1.00 78.81 335 PHE A CA 1
ATOM 2669 C C . PHE A 1 335 ? -1.218 -8.055 8.082 1.00 78.81 335 PHE A C 1
ATOM 2671 O O . PHE A 1 335 ? -0.225 -8.169 8.809 1.00 78.81 335 PHE A O 1
ATOM 2678 N N . ASP A 1 336 ? -1.163 -7.525 6.865 1.00 76.06 336 ASP A N 1
ATOM 2679 C CA . ASP A 1 336 ? 0.069 -7.094 6.214 1.00 76.06 336 ASP A CA 1
ATOM 2680 C C . ASP A 1 336 ? 0.699 -5.927 6.978 1.00 76.06 336 ASP A C 1
ATOM 2682 O O . ASP A 1 336 ? 1.877 -5.993 7.358 1.00 76.06 336 ASP A O 1
ATOM 2686 N N . PHE A 1 337 ? -0.115 -4.921 7.325 1.00 82.31 337 PHE A N 1
ATOM 2687 C CA . PHE A 1 337 ? 0.329 -3.807 8.162 1.00 82.31 337 PHE A CA 1
ATOM 2688 C C . PHE A 1 337 ? 0.802 -4.291 9.529 1.00 82.31 337 PHE A C 1
ATOM 2690 O O . PHE A 1 337 ? 1.838 -3.845 10.013 1.00 82.31 337 PHE A O 1
ATOM 2697 N N . ARG A 1 338 ? 0.095 -5.244 10.146 1.00 83.12 338 ARG A N 1
ATOM 2698 C CA . ARG A 1 338 ? 0.478 -5.810 11.445 1.00 83.12 338 ARG A CA 1
ATOM 2699 C C . ARG A 1 338 ? 1.860 -6.456 11.416 1.00 83.12 338 ARG A C 1
ATOM 2701 O O . ARG A 1 338 ? 2.684 -6.165 12.283 1.00 83.12 338 ARG A O 1
ATOM 2708 N N . ILE A 1 339 ? 2.117 -7.346 10.454 1.00 77.12 339 ILE A N 1
ATOM 2709 C CA . ILE A 1 339 ? 3.431 -7.993 10.310 1.00 77.12 339 ILE A CA 1
ATOM 2710 C C . ILE A 1 339 ? 4.509 -6.929 10.111 1.00 77.12 339 ILE A C 1
ATOM 2712 O O . ILE A 1 339 ? 5.569 -6.982 10.740 1.00 77.12 339 ILE A O 1
ATOM 2716 N N . TRP A 1 340 ? 4.226 -5.941 9.264 1.00 74.00 340 TRP A N 1
ATOM 2717 C CA . TRP A 1 340 ? 5.155 -4.866 8.970 1.00 74.00 340 TRP A CA 1
ATOM 2718 C C . TRP A 1 340 ? 5.437 -3.986 10.203 1.00 74.00 340 TRP A C 1
ATOM 2720 O O . TRP A 1 340 ? 6.603 -3.733 10.512 1.00 74.00 340 TRP A O 1
ATOM 2730 N N . ALA A 1 341 ? 4.412 -3.593 10.960 1.00 78.69 341 ALA A N 1
ATOM 2731 C CA . ALA A 1 341 ? 4.530 -2.775 12.165 1.00 78.69 341 ALA A CA 1
ATOM 2732 C C . ALA A 1 341 ? 5.264 -3.512 13.298 1.00 78.69 341 ALA A C 1
ATOM 2734 O O . ALA A 1 341 ? 6.097 -2.922 13.989 1.00 78.69 341 ALA A O 1
ATOM 2735 N N . ASN A 1 342 ? 5.015 -4.814 13.463 1.00 78.56 342 ASN A N 1
ATOM 2736 C CA . ASN A 1 342 ? 5.678 -5.640 14.476 1.00 78.56 342 ASN A CA 1
ATOM 2737 C C . ASN A 1 342 ? 7.144 -5.935 14.142 1.00 78.56 342 ASN A C 1
ATOM 2739 O O . ASN A 1 342 ? 7.976 -5.980 15.047 1.00 78.56 342 ASN A O 1
ATOM 2743 N N . ALA A 1 343 ? 7.489 -6.075 12.857 1.00 70.88 343 ALA A N 1
ATOM 2744 C CA . ALA A 1 343 ? 8.886 -6.182 12.429 1.00 70.88 343 ALA A CA 1
ATOM 2745 C C . ALA A 1 343 ? 9.708 -4.930 12.800 1.00 70.88 343 ALA A C 1
ATOM 2747 O O . ALA A 1 343 ? 10.926 -5.003 12.946 1.00 70.88 343 ALA A O 1
ATOM 2748 N N . HIS A 1 344 ? 9.039 -3.793 13.001 1.00 66.56 344 HIS A N 1
ATOM 2749 C CA . HIS A 1 344 ? 9.632 -2.525 13.414 1.00 66.56 344 HIS A CA 1
ATOM 2750 C C . HIS A 1 344 ? 9.233 -2.205 14.866 1.00 66.56 344 HIS A C 1
ATOM 2752 O O . HIS A 1 344 ? 8.534 -1.232 15.140 1.00 66.56 344 HIS A O 1
ATOM 2758 N N . ASN A 1 345 ? 9.669 -3.045 15.812 1.00 59.59 345 ASN A N 1
ATOM 2759 C CA . ASN A 1 345 ? 9.222 -3.092 17.216 1.00 59.59 345 ASN A CA 1
ATOM 2760 C C . ASN A 1 345 ? 9.614 -1.886 18.110 1.00 59.59 345 ASN A C 1
ATOM 2762 O O . ASN A 1 345 ? 9.650 -2.004 19.332 1.00 59.59 345 ASN A O 1
ATOM 2766 N N . ALA A 1 346 ? 9.936 -0.727 17.538 1.00 62.69 346 ALA A N 1
ATOM 2767 C CA . ALA A 1 346 ? 10.227 0.468 18.322 1.00 62.69 346 ALA A CA 1
ATOM 2768 C C . ALA A 1 346 ? 8.925 1.224 18.647 1.00 62.69 346 ALA A C 1
ATOM 2770 O O . ALA A 1 346 ? 8.101 1.488 17.772 1.00 62.69 346 ALA A O 1
ATOM 2771 N N . THR A 1 347 ? 8.706 1.531 19.924 1.00 60.97 347 THR A N 1
ATOM 2772 C CA . THR A 1 347 ? 7.668 2.474 20.363 1.00 60.97 347 THR A CA 1
ATOM 2773 C C . THR A 1 347 ? 8.181 3.892 20.165 1.00 60.97 347 THR A C 1
ATOM 2775 O O . THR A 1 347 ? 9.317 4.184 20.531 1.00 60.97 347 THR A O 1
ATOM 2778 N N . PHE A 1 348 ? 7.361 4.763 19.581 1.00 68.31 348 PHE A N 1
ATOM 2779 C CA . PHE A 1 348 ? 7.842 5.975 18.907 1.00 68.31 348 PHE A CA 1
ATOM 2780 C C . PHE A 1 348 ? 7.405 7.293 19.552 1.00 68.31 348 PHE A C 1
ATOM 2782 O O . PHE A 1 348 ? 7.437 8.340 18.914 1.00 68.31 348 PHE A O 1
ATOM 2789 N N . PHE A 1 349 ? 7.010 7.238 20.819 1.00 67.06 349 PHE A N 1
ATOM 2790 C CA . PHE A 1 349 ? 6.418 8.365 21.531 1.00 67.06 349 PHE A CA 1
ATOM 2791 C C . PHE A 1 349 ? 7.459 9.321 22.150 1.00 67.06 349 PHE A C 1
ATOM 2793 O O . PHE A 1 349 ? 7.140 10.445 22.498 1.00 67.06 349 PHE A O 1
ATOM 2800 N N . ASP A 1 350 ? 8.730 8.923 22.259 1.00 67.50 350 ASP A N 1
ATOM 2801 C CA . ASP A 1 350 ? 9.806 9.755 22.827 1.00 67.50 350 ASP A CA 1
ATOM 2802 C C . ASP A 1 350 ? 10.562 10.600 21.781 1.00 67.50 350 ASP A C 1
ATOM 2804 O O . ASP A 1 350 ? 11.549 11.271 22.098 1.00 67.50 350 ASP A O 1
ATOM 2808 N N . THR A 1 351 ? 10.132 10.532 20.520 1.00 71.31 351 THR A N 1
ATOM 2809 C CA . THR A 1 351 ? 10.788 11.169 19.381 1.00 71.31 351 THR A CA 1
ATOM 2810 C C . THR A 1 351 ? 9.750 11.961 18.585 1.00 71.31 351 THR A C 1
ATOM 2812 O O . THR A 1 351 ? 8.782 11.362 18.118 1.00 71.31 351 THR A O 1
ATOM 2815 N N . PRO A 1 352 ? 9.963 13.272 18.353 1.00 71.44 352 PRO A N 1
ATOM 2816 C CA . PRO A 1 352 ? 9.059 14.087 17.544 1.00 71.44 352 PRO A CA 1
ATOM 2817 C C . PRO A 1 352 ? 8.746 13.456 16.183 1.00 71.44 352 PRO A C 1
ATOM 2819 O O . PRO A 1 352 ? 9.661 12.969 15.511 1.00 71.44 352 PRO A O 1
ATOM 2822 N N . VAL A 1 353 ? 7.481 13.518 15.754 1.00 72.19 353 VAL A N 1
ATOM 2823 C CA . VAL A 1 353 ? 6.993 12.844 14.534 1.00 72.19 353 VAL A CA 1
ATOM 2824 C C . VAL A 1 353 ? 7.786 13.229 13.286 1.00 72.19 353 VAL A C 1
ATOM 2826 O O . VAL A 1 353 ? 8.222 12.341 12.562 1.00 72.19 353 VAL A O 1
ATOM 2829 N N . TYR A 1 354 ? 8.084 14.515 13.083 1.00 68.50 354 TYR A N 1
ATOM 2830 C CA . TYR A 1 354 ? 8.880 14.995 11.941 1.00 68.50 354 TYR A CA 1
ATOM 2831 C C . TYR A 1 354 ? 10.325 14.453 11.902 1.00 68.50 354 TYR A C 1
ATOM 2833 O O . TYR A 1 354 ? 11.011 14.525 10.890 1.00 68.50 354 TYR A O 1
ATOM 2841 N N . ARG A 1 355 ? 10.844 13.897 13.007 1.00 67.81 355 ARG A N 1
ATOM 2842 C CA . ARG A 1 355 ? 12.152 13.205 13.022 1.00 67.81 355 ARG A CA 1
ATOM 2843 C C . ARG A 1 355 ? 12.025 11.698 12.922 1.00 67.81 355 ARG A C 1
ATOM 2845 O O . ARG A 1 355 ? 13.038 10.992 12.881 1.00 67.81 355 ARG A O 1
ATOM 2852 N N . ASN A 1 356 ? 10.803 11.193 12.911 1.00 74.31 356 ASN A N 1
ATOM 2853 C CA . ASN A 1 356 ? 10.537 9.784 12.998 1.00 74.31 356 ASN A CA 1
ATOM 2854 C C . ASN A 1 356 ? 10.409 9.164 11.605 1.00 74.31 356 ASN A C 1
ATOM 2856 O O . ASN A 1 356 ? 9.321 8.904 11.098 1.00 74.31 356 ASN A O 1
ATOM 2860 N N . LYS A 1 357 ? 11.568 8.829 11.026 1.00 72.38 357 LYS A N 1
ATOM 2861 C CA . LYS A 1 357 ? 11.668 8.101 9.748 1.00 72.38 357 LYS A CA 1
ATOM 2862 C C . LYS A 1 357 ? 10.954 6.746 9.746 1.00 72.38 357 LYS A C 1
ATOM 2864 O O . LYS A 1 357 ? 10.872 6.111 8.697 1.00 72.38 357 LYS A O 1
ATOM 2869 N N . PHE A 1 358 ? 10.557 6.215 10.902 1.00 74.50 358 PHE A N 1
ATOM 2870 C CA . PHE A 1 358 ? 9.770 4.988 10.961 1.00 74.50 358 PHE A CA 1
ATOM 2871 C C . PHE A 1 358 ? 8.286 5.289 10.817 1.00 74.50 358 PHE A C 1
ATOM 2873 O O . PHE A 1 358 ? 7.669 4.639 9.987 1.00 74.50 358 PHE A O 1
ATOM 2880 N N . LEU A 1 359 ? 7.744 6.279 11.538 1.00 79.38 359 LEU A N 1
ATOM 2881 C CA . LEU A 1 359 ? 6.356 6.732 11.364 1.00 79.38 359 LEU A CA 1
ATOM 2882 C C . LEU A 1 359 ? 6.088 7.193 9.928 1.00 79.38 359 LEU A C 1
ATOM 2884 O O . LEU A 1 359 ? 5.108 6.750 9.345 1.00 79.38 359 LEU A O 1
ATOM 2888 N N . ASP A 1 360 ? 7.011 7.950 9.329 1.00 75.62 360 ASP A N 1
ATOM 2889 C CA . ASP A 1 360 ? 6.934 8.348 7.914 1.00 75.62 360 ASP A CA 1
ATOM 2890 C C . ASP A 1 360 ? 6.919 7.138 6.956 1.00 75.62 360 ASP A C 1
ATOM 2892 O O . ASP A 1 360 ? 6.154 7.076 5.999 1.00 75.62 360 ASP A O 1
ATOM 2896 N N . ARG A 1 361 ? 7.696 6.089 7.256 1.00 75.81 361 ARG A N 1
ATOM 2897 C CA . ARG A 1 361 ? 7.625 4.832 6.493 1.00 75.81 361 ARG A CA 1
ATOM 2898 C C . ARG A 1 361 ? 6.339 4.045 6.756 1.00 75.81 361 ARG A C 1
ATOM 2900 O O . ARG A 1 361 ? 5.887 3.348 5.853 1.00 75.81 361 ARG A O 1
ATOM 2907 N N . MET A 1 362 ? 5.780 4.116 7.970 1.00 78.88 362 MET A N 1
ATOM 2908 C CA . MET A 1 362 ? 4.536 3.422 8.337 1.00 78.88 362 MET A CA 1
ATOM 2909 C C . MET A 1 362 ? 3.340 4.040 7.622 1.00 78.88 362 MET A C 1
ATOM 2911 O O . MET A 1 362 ? 2.478 3.317 7.132 1.00 78.88 362 MET A O 1
ATOM 2915 N N . SER A 1 363 ? 3.306 5.369 7.556 1.00 79.75 363 SER A N 1
ATOM 2916 C CA . SER A 1 363 ? 2.202 6.128 6.978 1.00 79.75 363 SER A CA 1
ATOM 2917 C C . SER A 1 363 ? 2.074 5.925 5.465 1.00 79.75 363 SER A C 1
ATOM 2919 O O . SER A 1 363 ? 0.983 6.041 4.926 1.00 79.75 363 SER A O 1
ATOM 2921 N N . GLY A 1 364 ? 3.152 5.526 4.781 1.00 74.62 364 GLY A N 1
ATOM 2922 C CA . GLY A 1 364 ? 3.119 5.113 3.374 1.00 74.62 364 GLY A CA 1
ATOM 2923 C C . GLY A 1 364 ? 2.531 3.716 3.105 1.00 74.62 364 GLY A C 1
ATOM 2924 O O . GLY A 1 364 ? 2.573 3.253 1.964 1.00 74.62 364 GLY A O 1
ATOM 2925 N N . HIS A 1 365 ? 2.041 2.993 4.119 1.00 78.06 365 HIS A N 1
ATOM 2926 C CA . HIS A 1 365 ? 1.434 1.672 3.933 1.00 78.06 365 HIS A CA 1
ATOM 2927 C C . HIS A 1 365 ? -0.045 1.786 3.503 1.00 78.06 365 HIS A C 1
ATOM 2929 O O . HIS A 1 365 ? -0.802 2.493 4.156 1.00 78.06 365 HIS A O 1
ATOM 2935 N N . PRO A 1 366 ? -0.525 1.037 2.488 1.00 72.94 366 PRO A N 1
ATOM 2936 C CA . PRO A 1 366 ? -1.858 1.216 1.888 1.00 72.94 366 PRO A CA 1
ATOM 2937 C C . PRO A 1 366 ? -3.021 0.939 2.848 1.00 72.94 366 PRO A C 1
ATOM 2939 O O . PRO A 1 366 ? -4.118 1.470 2.678 1.00 72.94 366 PRO A O 1
ATOM 2942 N N . ALA A 1 367 ? -2.783 0.100 3.858 1.00 78.69 367 ALA A N 1
ATOM 2943 C CA . ALA A 1 367 ? -3.767 -0.223 4.890 1.00 78.69 367 ALA A CA 1
ATOM 2944 C C . ALA A 1 367 ? -4.125 0.955 5.809 1.00 78.69 367 ALA A C 1
ATOM 2946 O O . ALA A 1 367 ? -5.118 0.869 6.529 1.00 78.69 367 ALA A O 1
ATOM 2947 N N . VAL A 1 368 ? -3.319 2.017 5.817 1.00 85.94 368 VAL A N 1
ATOM 2948 C CA . VAL A 1 368 ? -3.604 3.238 6.566 1.00 85.94 368 VAL A CA 1
ATOM 2949 C C . VAL A 1 368 ? -3.707 4.415 5.607 1.00 85.94 368 VAL A C 1
ATOM 2951 O O . VAL A 1 368 ? -3.097 4.442 4.540 1.00 85.94 368 VAL A O 1
ATOM 2954 N N . ASP A 1 369 ? -4.531 5.375 5.978 1.00 89.19 369 ASP A N 1
ATOM 2955 C CA . ASP A 1 369 ? -4.512 6.709 5.426 1.00 89.19 369 ASP A CA 1
ATOM 2956 C C . ASP A 1 369 ? -3.325 7.466 6.023 1.00 89.19 369 ASP A C 1
ATOM 2958 O O . ASP A 1 369 ? -3.183 7.571 7.248 1.00 89.19 369 ASP A O 1
ATOM 2962 N N . LYS A 1 370 ? -2.449 7.957 5.147 1.00 85.88 370 LYS A N 1
ATOM 2963 C CA . LYS A 1 370 ? -1.197 8.598 5.540 1.00 85.88 370 LYS A CA 1
ATOM 2964 C C . LYS A 1 370 ? -1.445 9.831 6.403 1.00 85.88 370 LYS A C 1
ATOM 2966 O O . LYS A 1 370 ? -0.765 10.009 7.415 1.00 85.88 370 LYS A O 1
ATOM 2971 N N . ILE A 1 371 ? -2.399 10.667 5.999 1.00 86.00 371 ILE A N 1
ATOM 2972 C CA . ILE A 1 371 ? -2.673 11.954 6.633 1.00 86.00 371 ILE A CA 1
ATOM 2973 C C . ILE A 1 371 ? -3.281 11.711 8.004 1.00 86.00 371 ILE A C 1
ATOM 2975 O O . ILE A 1 371 ? -2.726 12.173 8.999 1.00 86.00 371 ILE A O 1
ATOM 2979 N N . ILE A 1 372 ? -4.334 10.898 8.090 1.00 92.25 372 ILE A N 1
ATOM 2980 C CA . ILE A 1 372 ? -4.979 10.585 9.370 1.00 92.25 372 ILE A CA 1
ATOM 2981 C C . ILE A 1 372 ? -3.994 9.923 10.333 1.00 92.25 372 ILE A C 1
ATOM 2983 O O . ILE A 1 372 ? -3.924 10.311 11.501 1.00 92.25 372 ILE A O 1
ATOM 2987 N N . PHE A 1 373 ? -3.192 8.962 9.861 1.00 91.94 373 PHE A N 1
ATOM 2988 C CA . PHE A 1 373 ? -2.188 8.299 10.693 1.00 91.94 373 PHE A CA 1
ATOM 2989 C C . PHE A 1 373 ? -1.168 9.298 11.257 1.00 91.94 373 PHE A C 1
ATOM 2991 O O . PHE A 1 373 ? -0.893 9.305 12.461 1.00 91.94 373 PHE A O 1
ATOM 2998 N N . MET A 1 374 ? -0.602 10.152 10.401 1.00 87.69 374 MET A N 1
ATOM 2999 C CA . MET A 1 374 ? 0.432 11.096 10.817 1.00 87.69 374 MET A CA 1
ATOM 3000 C C . MET A 1 374 ? -0.123 12.193 11.721 1.00 87.69 374 MET A C 1
ATOM 3002 O O . MET A 1 374 ? 0.480 12.470 12.756 1.00 87.69 374 MET A O 1
ATOM 3006 N N . LEU A 1 375 ? -1.279 12.772 11.386 1.00 89.81 375 LEU A N 1
ATOM 3007 C CA . LEU A 1 375 ? -1.924 13.795 12.208 1.00 89.81 375 LEU A CA 1
ATOM 3008 C C . LEU A 1 375 ? -2.276 13.253 13.592 1.00 89.81 375 LEU A C 1
ATOM 3010 O O . LEU A 1 375 ? -1.909 13.864 14.594 1.00 89.81 375 LEU A O 1
ATOM 3014 N N . THR A 1 376 ? -2.846 12.048 13.660 1.00 92.44 376 THR A N 1
ATOM 3015 C CA . THR A 1 376 ? -3.117 11.365 14.933 1.00 92.44 376 THR A CA 1
ATOM 3016 C C . THR A 1 376 ? -1.835 11.186 15.751 1.00 92.44 376 THR A C 1
ATOM 3018 O O . THR A 1 376 ? -1.801 11.495 16.943 1.00 92.44 376 THR A O 1
ATOM 3021 N N . ALA A 1 377 ? -0.740 10.743 15.125 1.00 89.62 377 ALA A N 1
ATOM 3022 C CA . ALA A 1 377 ? 0.539 10.568 15.812 1.00 89.62 377 ALA A CA 1
ATOM 3023 C C . ALA A 1 377 ? 1.143 11.896 16.315 1.00 89.62 377 ALA A C 1
ATOM 3025 O O . ALA A 1 377 ? 1.780 11.912 17.376 1.00 89.62 377 ALA A O 1
ATOM 3026 N N . VAL A 1 378 ? 0.965 12.999 15.577 1.00 86.56 378 VAL A N 1
ATOM 3027 C CA . VAL A 1 378 ? 1.417 14.338 15.993 1.00 86.56 378 VAL A CA 1
ATOM 3028 C C . VAL A 1 378 ? 0.589 14.839 17.173 1.00 86.56 378 VAL A C 1
ATOM 3030 O O . VAL A 1 378 ? 1.172 15.288 18.161 1.00 86.56 378 VAL A O 1
ATOM 3033 N N . SER A 1 379 ? -0.739 14.703 17.121 1.00 87.81 379 SER A N 1
ATOM 3034 C CA . SER A 1 379 ? -1.633 15.118 18.210 1.00 87.81 379 SER A CA 1
ATOM 3035 C C . SER A 1 379 ? -1.316 14.398 19.518 1.00 87.81 379 SER A C 1
ATOM 3037 O O . SER A 1 379 ? -1.214 15.032 20.567 1.00 87.81 379 SER A O 1
ATOM 3039 N N . ILE A 1 380 ? -1.051 13.092 19.447 1.00 87.31 380 ILE A N 1
ATOM 3040 C CA . ILE A 1 380 ? -0.656 12.272 20.598 1.00 87.31 380 ILE A CA 1
ATOM 3041 C C . ILE A 1 380 ? 0.718 12.680 21.155 1.00 87.31 380 ILE A C 1
ATOM 3043 O O . ILE A 1 380 ? 0.911 12.711 22.370 1.00 87.31 380 ILE A O 1
ATOM 3047 N N . ASN A 1 381 ? 1.687 13.029 20.298 1.00 80.88 381 ASN A N 1
ATOM 3048 C CA . ASN A 1 381 ? 2.984 13.545 20.764 1.00 80.88 381 ASN A CA 1
ATOM 3049 C C . ASN A 1 381 ? 2.836 14.844 21.568 1.00 80.88 381 ASN A C 1
ATOM 3051 O O . ASN A 1 381 ? 3.663 15.117 22.439 1.00 80.88 381 ASN A O 1
ATOM 3055 N N . GLY A 1 382 ? 1.766 15.609 21.334 1.00 70.19 382 GLY A N 1
ATOM 3056 C CA . GLY A 1 382 ? 1.396 16.769 22.143 1.00 70.19 382 GLY A CA 1
ATOM 3057 C C . GLY A 1 382 ? 1.097 16.459 23.617 1.00 70.19 382 GLY A C 1
ATOM 3058 O O . GLY A 1 382 ? 0.986 17.397 24.403 1.00 70.19 382 GLY A O 1
ATOM 3059 N N . TYR A 1 383 ? 0.974 15.186 24.020 1.00 73.12 383 TYR A N 1
ATOM 3060 C CA . TYR A 1 383 ? 0.892 14.782 25.436 1.00 73.12 383 TYR A CA 1
ATOM 3061 C C . TYR A 1 383 ? 2.261 14.719 26.113 1.00 73.12 383 TYR A C 1
ATOM 3063 O O . TYR A 1 383 ? 2.351 14.714 27.336 1.00 73.12 383 TYR A O 1
ATOM 3071 N N . ILE A 1 384 ? 3.321 14.599 25.316 1.00 68.94 384 ILE A N 1
ATOM 3072 C CA . ILE A 1 384 ? 4.684 14.320 25.779 1.00 68.94 384 ILE A CA 1
ATOM 3073 C C . ILE A 1 384 ? 5.537 15.572 25.643 1.00 68.94 384 ILE A C 1
ATOM 3075 O O . ILE A 1 384 ? 6.339 15.885 26.520 1.00 68.94 384 ILE A O 1
ATOM 3079 N N . PHE A 1 385 ? 5.350 16.294 24.542 1.00 70.31 385 PHE A N 1
ATOM 3080 C CA . PHE A 1 385 ? 6.052 17.526 24.250 1.00 70.31 385 PHE A CA 1
ATOM 3081 C C . PHE A 1 385 ? 5.029 18.652 24.140 1.00 70.31 385 PHE A C 1
ATOM 3083 O O . PHE A 1 385 ? 4.283 18.744 23.166 1.00 70.31 385 PHE A O 1
ATOM 3090 N N . GLU A 1 386 ? 4.999 19.528 25.140 1.00 69.31 386 GLU A N 1
ATOM 3091 C CA . GLU A 1 386 ? 4.261 20.781 25.016 1.00 69.31 386 GLU A CA 1
ATOM 3092 C C . GLU A 1 386 ? 5.014 21.731 24.080 1.00 69.31 386 GLU A C 1
ATOM 3094 O O . GLU A 1 386 ? 6.245 21.666 23.944 1.00 69.31 386 GLU A O 1
ATOM 3099 N N . LYS A 1 387 ? 4.286 22.624 23.409 1.00 68.50 387 LYS A N 1
ATOM 3100 C CA . LYS A 1 387 ? 4.898 23.684 22.602 1.00 68.50 387 LYS A CA 1
ATOM 3101 C C . LYS A 1 387 ? 5.906 24.451 23.456 1.00 68.50 387 LYS A C 1
ATOM 3103 O O . LYS A 1 387 ? 5.614 24.807 24.592 1.00 68.50 387 LYS A O 1
ATOM 3108 N N . GLY A 1 388 ? 7.100 24.695 22.920 1.00 64.88 388 GLY A N 1
ATOM 3109 C CA . GLY A 1 388 ? 8.161 25.347 23.696 1.00 64.88 388 GLY A CA 1
ATOM 3110 C C . GLY A 1 388 ? 9.116 24.376 24.397 1.00 64.88 388 GLY A C 1
ATOM 3111 O O . GLY A 1 388 ? 10.185 24.803 24.830 1.00 64.88 388 GLY A O 1
ATOM 3112 N N . THR A 1 389 ? 8.797 23.074 24.461 1.00 72.62 389 THR A N 1
ATOM 3113 C CA . THR A 1 389 ? 9.662 22.083 25.123 1.00 72.62 389 THR A CA 1
ATOM 3114 C C . THR A 1 389 ? 11.034 22.032 24.454 1.00 72.62 389 THR A C 1
ATOM 3116 O O . THR A 1 389 ? 11.148 21.808 23.246 1.00 72.62 389 THR A O 1
ATOM 3119 N N . VAL A 1 390 ? 12.094 22.209 25.243 1.00 70.62 390 VAL A N 1
ATOM 3120 C CA . VAL A 1 390 ? 13.476 22.070 24.774 1.00 70.62 390 VAL A CA 1
ATOM 3121 C C . VAL A 1 390 ? 13.802 20.590 24.616 1.00 70.62 390 VAL A C 1
ATOM 3123 O O . VAL A 1 390 ? 13.848 19.840 25.589 1.00 70.62 390 VAL A O 1
ATOM 3126 N N . LEU A 1 391 ? 14.041 20.158 23.379 1.00 67.75 391 LEU A N 1
ATOM 3127 C CA . LEU A 1 391 ? 14.308 18.755 23.086 1.00 67.75 391 LEU A CA 1
ATOM 3128 C C . LEU A 1 391 ? 15.775 18.395 23.366 1.00 67.75 391 LEU A C 1
ATOM 3130 O O . LEU A 1 391 ? 16.677 19.092 22.886 1.00 67.75 391 LEU A O 1
ATOM 3134 N N . PRO A 1 392 ? 16.048 17.272 24.055 1.00 58.88 392 PRO A N 1
ATOM 3135 C CA . PRO A 1 392 ? 17.410 16.812 24.276 1.00 58.88 392 PRO A CA 1
ATOM 3136 C C . PRO A 1 392 ? 18.078 16.412 22.952 1.00 58.88 392 PRO A C 1
ATOM 3138 O O . PRO A 1 392 ? 17.524 15.673 22.133 1.00 58.88 392 PRO A O 1
ATOM 3141 N N . SER A 1 393 ? 19.305 16.888 22.739 1.00 58.66 393 SER A N 1
ATOM 3142 C CA . SER A 1 393 ? 20.125 16.524 21.581 1.00 58.66 393 SER A CA 1
ATOM 3143 C C . SER A 1 393 ? 20.577 15.067 21.689 1.00 58.66 393 SER A C 1
ATOM 3145 O O . SER A 1 393 ? 21.574 14.762 22.340 1.00 58.66 393 SER A O 1
ATOM 3147 N N . ARG A 1 394 ? 19.859 14.146 21.039 1.00 53.72 394 ARG A N 1
ATOM 3148 C CA . ARG A 1 394 ? 20.317 12.760 20.886 1.00 53.72 394 ARG A CA 1
ATOM 3149 C C . ARG A 1 394 ? 21.416 12.709 19.814 1.00 53.72 394 ARG A C 1
ATOM 3151 O O . ARG A 1 394 ? 21.134 12.828 18.626 1.00 53.72 394 ARG A O 1
ATOM 3158 N N . HIS A 1 395 ? 22.648 12.520 20.283 1.00 45.34 395 HIS A N 1
ATOM 3159 C CA . HIS A 1 395 ? 23.892 12.227 19.556 1.00 45.34 395 HIS A CA 1
ATOM 3160 C C . HIS A 1 395 ? 24.795 13.396 19.109 1.00 45.34 395 HIS A C 1
ATOM 3162 O O . HIS A 1 395 ? 24.417 14.294 18.358 1.00 45.34 395 HIS A O 1
ATOM 3168 N N . ASN A 1 396 ? 26.057 13.229 19.526 1.00 39.69 396 ASN A N 1
ATOM 3169 C CA . ASN A 1 396 ? 27.307 13.917 19.201 1.00 39.69 396 ASN A CA 1
ATOM 3170 C C . ASN A 1 396 ? 27.648 15.170 20.021 1.00 39.69 396 ASN A C 1
ATOM 3172 O O . ASN A 1 396 ? 27.130 16.263 19.798 1.00 39.69 396 ASN A O 1
ATOM 3176 N N . GLU A 1 397 ? 28.655 15.007 20.888 1.00 41.25 397 GLU A N 1
ATOM 3177 C CA . GLU A 1 397 ? 29.368 16.065 21.625 1.00 41.25 397 GLU A CA 1
ATOM 3178 C C . GLU A 1 397 ? 29.878 17.202 20.715 1.00 41.25 397 GLU A C 1
ATOM 3180 O O . GLU A 1 397 ? 30.057 18.332 21.165 1.00 41.25 397 GLU A O 1
ATOM 3185 N N . VAL A 1 398 ? 30.002 16.945 19.408 1.00 42.25 398 VAL A N 1
ATOM 3186 C CA . VAL A 1 398 ? 30.400 17.910 18.369 1.00 42.25 398 VAL A CA 1
ATOM 3187 C C . VAL A 1 398 ? 29.306 18.956 18.062 1.00 42.25 398 VAL A C 1
ATOM 3189 O O . VAL A 1 398 ? 29.595 20.005 17.491 1.00 42.25 398 VAL A O 1
ATOM 3192 N N . ARG A 1 399 ? 28.046 18.742 18.478 1.00 41.16 399 ARG A N 1
ATOM 3193 C CA . ARG A 1 399 ? 26.921 19.681 18.259 1.00 41.16 399 ARG A CA 1
ATOM 3194 C C . ARG A 1 399 ? 26.568 20.567 19.462 1.00 41.16 399 ARG A C 1
ATOM 3196 O O . ARG A 1 399 ? 25.517 21.200 19.450 1.00 41.16 399 ARG A O 1
ATOM 3203 N N . ARG A 1 400 ? 27.455 20.714 20.455 1.00 42.81 400 ARG A N 1
ATOM 3204 C CA . ARG A 1 400 ? 27.266 21.640 21.600 1.00 42.81 400 ARG A CA 1
ATOM 3205 C C . ARG A 1 400 ? 27.169 23.139 21.229 1.00 42.81 400 ARG A C 1
ATOM 3207 O O . ARG A 1 400 ? 26.954 23.955 22.113 1.00 42.81 400 ARG A O 1
ATOM 3214 N N . LYS A 1 401 ? 27.303 23.512 19.946 1.00 45.25 401 LYS A N 1
ATOM 3215 C CA . LYS A 1 401 ? 27.162 24.897 19.443 1.00 45.25 401 LYS A CA 1
ATOM 3216 C C . LYS A 1 401 ? 25.826 25.214 18.752 1.00 45.25 401 LYS A C 1
ATOM 3218 O O . LYS A 1 401 ? 25.637 26.353 18.340 1.00 45.25 401 LYS A O 1
ATOM 3223 N N . MET A 1 402 ? 24.917 24.250 18.575 1.00 42.16 402 MET A N 1
ATOM 3224 C CA . MET A 1 402 ? 23.583 24.555 18.034 1.00 42.16 402 MET A CA 1
ATOM 3225 C C . MET A 1 402 ? 22.627 24.946 19.168 1.00 42.16 402 MET A C 1
ATOM 3227 O O . MET A 1 402 ? 22.648 24.284 20.207 1.00 42.16 402 MET A O 1
ATOM 3231 N N . PRO A 1 403 ? 21.789 25.984 18.986 1.00 47.44 403 PRO A N 1
ATOM 3232 C CA . PRO A 1 403 ? 20.821 26.378 20.000 1.00 47.44 403 PRO A CA 1
ATOM 3233 C C . PRO A 1 403 ? 19.848 25.227 20.313 1.00 47.44 403 PRO A C 1
ATOM 3235 O O . PRO A 1 403 ? 19.591 24.383 19.441 1.00 47.44 403 PRO A O 1
ATOM 3238 N N . PRO A 1 404 ? 19.309 25.176 21.546 1.00 55.22 404 PRO A N 1
ATOM 3239 C CA . PRO A 1 404 ? 18.283 24.213 21.924 1.00 55.22 404 PRO A CA 1
ATOM 3240 C C . PRO A 1 404 ? 17.127 24.268 20.924 1.00 55.22 404 PRO A C 1
ATOM 3242 O O . PRO A 1 404 ? 16.575 25.331 20.645 1.00 55.22 404 PRO A O 1
ATOM 3245 N N . ARG A 1 405 ? 16.777 23.115 20.345 1.00 64.75 405 ARG A N 1
ATOM 3246 C CA . ARG A 1 405 ? 15.651 23.035 19.415 1.00 64.75 405 ARG A CA 1
ATOM 3247 C C . ARG A 1 405 ? 14.359 22.941 20.213 1.00 64.75 405 ARG A C 1
ATOM 3249 O O . ARG A 1 405 ? 14.169 21.993 20.973 1.00 64.75 405 ARG A O 1
ATOM 3256 N N . ILE A 1 406 ? 13.495 23.920 19.996 1.00 68.81 406 ILE A N 1
ATOM 3257 C CA . ILE A 1 406 ? 12.155 23.977 20.564 1.00 68.81 406 ILE A CA 1
ATOM 3258 C C . ILE A 1 406 ? 11.253 23.001 19.805 1.00 68.81 406 ILE A C 1
ATOM 3260 O O . ILE A 1 406 ? 11.316 22.911 18.576 1.00 68.81 406 ILE A O 1
ATOM 3264 N N . TYR A 1 407 ? 10.441 22.242 20.536 1.00 72.75 407 TYR A N 1
ATOM 3265 C CA . TYR A 1 407 ? 9.391 21.429 19.945 1.00 72.75 407 TYR A CA 1
ATOM 3266 C C . TYR A 1 407 ? 8.291 22.327 19.372 1.00 72.75 407 TYR A C 1
ATOM 3268 O O . TYR A 1 407 ? 7.652 23.093 20.096 1.00 72.75 407 TYR A O 1
ATOM 3276 N N . VAL A 1 408 ? 8.095 22.197 18.062 1.00 71.56 408 VAL A N 1
ATOM 3277 C CA . VAL A 1 408 ? 6.957 22.721 17.311 1.00 71.56 408 VAL A CA 1
ATOM 3278 C C . VAL A 1 408 ? 6.281 21.499 16.691 1.00 71.56 408 VAL A C 1
ATOM 3280 O O . VAL A 1 408 ? 6.982 20.724 16.028 1.00 71.56 408 VAL A O 1
ATOM 3283 N N . PRO A 1 409 ? 4.978 21.270 16.928 1.00 73.06 409 PRO A N 1
ATOM 3284 C CA . PRO A 1 409 ? 4.244 20.213 16.247 1.00 73.06 409 PRO A CA 1
ATOM 3285 C C . PRO A 1 409 ? 4.288 20.470 14.742 1.00 73.06 409 PRO A C 1
ATOM 3287 O O . PRO A 1 409 ? 3.748 21.466 14.258 1.00 73.06 409 PRO A O 1
ATOM 3290 N N . SER A 1 410 ? 4.980 19.597 14.013 1.00 74.44 410 SER A N 1
ATOM 3291 C CA . SER A 1 410 ? 5.160 19.759 12.579 1.00 74.44 410 SER A CA 1
ATOM 3292 C C . SER A 1 410 ? 4.969 18.461 11.818 1.00 74.44 410 SER A C 1
ATOM 3294 O O . SER A 1 410 ? 5.302 17.381 12.322 1.00 74.44 410 SER A O 1
ATOM 3296 N N . LEU A 1 411 ? 4.470 18.589 10.592 1.00 78.19 411 LEU A N 1
ATOM 3297 C CA . LEU A 1 411 ? 4.256 17.483 9.670 1.00 78.19 411 LEU A CA 1
ATOM 3298 C C . LEU A 1 411 ? 4.935 17.774 8.331 1.00 78.19 411 LEU A C 1
ATOM 3300 O O . LEU A 1 411 ? 4.694 18.821 7.736 1.00 78.19 411 LEU A O 1
ATOM 3304 N N . ASP A 1 412 ? 5.762 16.837 7.868 1.00 74.62 412 ASP A N 1
ATOM 3305 C CA . ASP A 1 412 ? 6.302 16.855 6.510 1.00 74.62 412 ASP A CA 1
ATOM 3306 C C . ASP A 1 412 ? 5.283 16.218 5.557 1.00 74.62 412 ASP A C 1
ATOM 3308 O O . ASP A 1 412 ? 4.840 15.086 5.773 1.00 74.62 412 ASP A O 1
ATOM 3312 N N . MET A 1 413 ? 4.917 16.944 4.504 1.00 71.06 413 MET A N 1
ATOM 3313 C CA . MET A 1 413 ? 3.981 16.512 3.473 1.00 71.06 413 MET A CA 1
ATOM 3314 C C . MET A 1 413 ? 4.639 16.482 2.094 1.00 71.06 413 MET A C 1
ATOM 3316 O O . MET A 1 413 ? 5.495 17.302 1.754 1.00 71.06 413 MET A O 1
ATOM 3320 N N . TYR A 1 414 ? 4.195 15.533 1.274 1.00 71.38 414 TYR A N 1
ATOM 3321 C CA . TYR A 1 414 ? 4.559 15.419 -0.132 1.00 71.38 414 TYR A CA 1
ATOM 3322 C C . TYR A 1 414 ? 3.400 15.903 -1.006 1.00 71.38 414 TYR A C 1
ATOM 3324 O O . TYR A 1 414 ? 2.240 15.850 -0.604 1.00 71.38 414 TYR A O 1
ATOM 3332 N N . TYR A 1 415 ? 3.693 16.325 -2.238 1.00 67.38 415 TYR A N 1
ATOM 3333 C CA . TYR A 1 415 ? 2.660 16.823 -3.153 1.00 67.38 415 TYR A CA 1
ATOM 3334 C C . TYR A 1 415 ? 1.553 15.795 -3.426 1.00 67.38 415 TYR A C 1
ATOM 3336 O O . TYR A 1 415 ? 0.381 16.156 -3.478 1.00 67.38 415 TYR A O 1
ATOM 3344 N N . SER A 1 416 ? 1.921 14.515 -3.541 1.00 68.12 416 SER A N 1
ATOM 3345 C CA . SER A 1 416 ? 0.973 13.406 -3.701 1.00 68.12 416 SER A CA 1
ATOM 3346 C C . SER A 1 416 ? -0.015 13.297 -2.544 1.00 68.12 416 SER A C 1
ATOM 3348 O O . SER A 1 416 ? -1.136 12.852 -2.738 1.00 68.12 416 SER A O 1
ATOM 3350 N N . ASP A 1 417 ? 0.377 13.715 -1.340 1.00 71.38 417 ASP A N 1
ATOM 3351 C CA . ASP A 1 417 ? -0.492 13.632 -0.169 1.00 71.38 417 ASP A CA 1
ATOM 3352 C C . ASP A 1 417 ? -1.623 14.670 -0.252 1.00 71.38 417 ASP A C 1
ATOM 3354 O O . ASP A 1 417 ? -2.692 14.466 0.303 1.00 71.38 417 ASP A O 1
ATOM 3358 N N . LEU A 1 418 ? -1.427 15.763 -0.999 1.00 70.19 418 LEU A N 1
ATOM 3359 C CA . LEU A 1 418 ? -2.452 16.786 -1.223 1.00 70.19 418 LEU A CA 1
ATOM 3360 C C . LEU A 1 418 ? -3.495 16.384 -2.280 1.00 70.19 418 LEU A C 1
ATOM 3362 O O . LEU A 1 418 ? -4.381 17.180 -2.577 1.00 70.19 418 LEU A O 1
ATOM 3366 N N . GLU A 1 419 ? -3.360 15.226 -2.936 1.00 70.81 419 GLU A N 1
ATOM 3367 C CA . GLU A 1 419 ? -4.342 14.759 -3.930 1.00 70.81 419 GLU A CA 1
ATOM 3368 C C . GLU A 1 419 ? -5.629 14.245 -3.294 1.00 70.81 419 GLU A C 1
ATOM 3370 O O . GLU A 1 419 ? -6.691 14.421 -3.888 1.00 70.81 419 GLU A O 1
ATOM 3375 N N . ASP A 1 420 ? -5.532 13.658 -2.104 1.00 74.94 420 ASP A N 1
ATOM 3376 C CA . ASP A 1 420 ? -6.626 12.939 -1.453 1.00 74.94 420 ASP A CA 1
ATOM 3377 C C . ASP A 1 420 ? -6.570 13.175 0.063 1.00 74.94 420 ASP A C 1
ATOM 3379 O O . ASP A 1 420 ? -6.168 12.311 0.839 1.00 74.94 420 ASP A O 1
ATOM 3383 N N . VAL A 1 421 ? -6.873 14.411 0.479 1.00 81.94 421 VAL A N 1
ATOM 3384 C CA . VAL A 1 421 ? -6.909 14.789 1.898 1.00 81.94 421 VAL A CA 1
ATOM 3385 C C . VAL A 1 421 ? -8.280 14.434 2.474 1.00 81.94 421 VAL A C 1
ATOM 3387 O O . VAL A 1 421 ? -9.272 15.004 2.015 1.00 81.94 421 VAL A O 1
ATOM 3390 N N . PRO A 1 422 ? -8.366 13.552 3.487 1.00 85.81 422 PRO A N 1
ATOM 3391 C CA . PRO A 1 422 ? -9.646 13.198 4.089 1.00 85.81 422 PRO A CA 1
ATOM 3392 C C . PRO A 1 422 ? -10.314 14.404 4.746 1.00 85.81 422 PRO A C 1
ATOM 3394 O O . PRO A 1 422 ? -9.644 15.231 5.370 1.00 85.81 422 PRO A O 1
ATOM 3397 N N . GLU A 1 423 ? -11.641 14.486 4.663 1.00 88.44 423 GLU A N 1
ATOM 3398 C CA . GLU A 1 423 ? -12.392 15.605 5.238 1.00 88.44 423 GLU A CA 1
ATOM 3399 C C . GLU A 1 423 ? -12.239 15.705 6.759 1.00 88.44 423 GLU A C 1
ATOM 3401 O O . GLU A 1 423 ? -12.417 16.781 7.323 1.00 88.44 423 GLU A O 1
ATOM 3406 N N . GLU A 1 424 ? -11.933 14.591 7.429 1.00 92.44 424 GLU A N 1
ATOM 3407 C CA . GLU A 1 424 ? -11.702 14.522 8.869 1.00 92.44 424 GLU A CA 1
ATOM 3408 C C . GLU A 1 424 ? -10.342 15.082 9.294 1.00 92.44 424 GLU A C 1
ATOM 3410 O O . GLU A 1 424 ? -10.091 15.217 10.491 1.00 92.44 424 GLU A O 1
ATOM 3415 N N . ALA A 1 425 ? -9.454 15.414 8.348 1.00 87.44 425 ALA A N 1
ATOM 3416 C CA . ALA A 1 425 ? -8.178 16.061 8.650 1.00 87.44 425 ALA A CA 1
ATOM 3417 C C . ALA A 1 425 ? -8.366 17.428 9.346 1.00 87.44 425 ALA A C 1
ATOM 3419 O O . ALA A 1 425 ? -7.481 17.884 10.073 1.00 87.44 425 ALA A O 1
ATOM 3420 N N . ASP A 1 426 ? -9.539 18.046 9.187 1.00 85.62 426 ASP A N 1
ATOM 3421 C CA . ASP A 1 426 ? -9.905 19.348 9.745 1.00 85.62 426 ASP A CA 1
ATOM 3422 C C . ASP A 1 426 ? -9.924 19.408 11.282 1.00 85.62 426 ASP A C 1
ATOM 3424 O O . ASP A 1 426 ? -9.720 20.473 11.867 1.00 85.62 426 ASP A O 1
ATOM 3428 N N . ILE A 1 427 ? -10.125 18.278 11.966 1.00 87.56 427 ILE A N 1
ATOM 3429 C CA . ILE A 1 427 ? -10.157 18.233 13.438 1.00 87.56 427 ILE A CA 1
ATOM 3430 C C . ILE A 1 427 ? -8.767 18.318 14.075 1.00 87.56 427 ILE A C 1
ATOM 3432 O O . ILE A 1 427 ? -8.666 18.550 15.282 1.00 87.56 427 ILE A O 1
ATOM 3436 N N . PHE A 1 428 ? -7.699 18.096 13.304 1.00 85.62 428 PHE A N 1
ATOM 3437 C CA . PHE A 1 428 ? -6.334 17.997 13.816 1.00 85.62 428 PHE A CA 1
ATOM 3438 C C . PHE A 1 428 ? -5.659 19.370 13.869 1.00 85.62 428 PHE A C 1
ATOM 3440 O O . PHE A 1 428 ? -4.661 19.636 13.203 1.00 85.62 428 PHE A O 1
ATOM 3447 N N . THR A 1 429 ? -6.168 20.240 14.736 1.00 77.75 429 THR A N 1
ATOM 3448 C CA . THR A 1 429 ? -5.659 21.611 14.917 1.00 77.75 429 THR A CA 1
ATOM 3449 C C . THR A 1 429 ? -4.325 21.685 15.666 1.00 77.75 429 THR A C 1
ATOM 3451 O O . THR A 1 429 ? -3.764 22.760 15.849 1.00 77.75 429 THR A O 1
ATOM 3454 N N . THR A 1 430 ? -3.793 20.547 16.122 1.00 73.75 430 THR A N 1
ATOM 3455 C CA . THR A 1 430 ? -2.530 20.493 16.871 1.00 73.75 430 THR A CA 1
ATOM 3456 C C . THR A 1 430 ? -1.299 20.717 16.001 1.00 73.75 430 THR A C 1
ATOM 3458 O O . THR A 1 430 ? -0.225 20.957 16.548 1.00 73.75 430 THR A O 1
ATOM 3461 N N . VAL A 1 431 ? -1.410 20.562 14.676 1.00 74.44 431 VAL A N 1
ATOM 3462 C CA . VAL A 1 431 ? -0.285 20.773 13.759 1.00 74.44 431 VAL A CA 1
ATOM 3463 C C . VAL A 1 431 ? -0.186 22.250 13.433 1.00 74.44 431 VAL A C 1
ATOM 3465 O O . VAL A 1 431 ? -0.960 22.774 12.639 1.00 74.44 431 VAL A O 1
ATOM 3468 N N . GLU A 1 432 ? 0.792 22.905 14.047 1.00 71.38 432 GLU A N 1
ATOM 3469 C CA . GLU A 1 432 ? 1.035 24.322 13.803 1.00 71.38 432 GLU A CA 1
ATOM 3470 C C . GLU A 1 432 ? 1.827 24.509 12.515 1.00 71.38 432 GLU A C 1
ATOM 3472 O O . GLU A 1 432 ? 1.450 25.325 11.692 1.00 71.38 432 GLU A O 1
ATOM 3477 N N . ARG A 1 433 ? 2.884 23.714 12.296 1.00 71.94 433 ARG A N 1
ATOM 3478 C CA . ARG A 1 433 ? 3.770 23.895 11.142 1.00 71.94 433 ARG A CA 1
ATOM 3479 C C . ARG A 1 433 ? 3.653 22.772 10.122 1.00 71.94 433 ARG A C 1
ATOM 3481 O O . ARG A 1 433 ? 4.004 21.626 10.399 1.00 71.94 433 ARG A O 1
ATOM 3488 N N . TRP A 1 434 ? 3.302 23.132 8.899 1.00 72.62 434 TRP A N 1
ATOM 3489 C CA . TRP A 1 434 ? 3.256 22.206 7.770 1.00 72.62 434 TRP A CA 1
ATOM 3490 C C . TRP A 1 434 ? 4.470 22.425 6.872 1.00 72.62 434 TRP A C 1
ATOM 3492 O O . TRP A 1 434 ? 4.740 23.555 6.485 1.00 72.62 434 TRP A O 1
ATOM 3502 N N . SER A 1 435 ? 5.228 21.370 6.585 1.00 70.94 435 SER A N 1
ATOM 3503 C CA . SER A 1 435 ? 6.494 21.418 5.846 1.00 70.94 435 SER A CA 1
ATOM 3504 C C . SER A 1 435 ? 6.352 20.729 4.492 1.00 70.94 435 SER A C 1
ATOM 3506 O O . SER A 1 435 ? 5.909 19.583 4.427 1.00 70.94 435 SER A O 1
ATOM 3508 N N . PHE A 1 436 ? 6.744 21.408 3.411 1.00 68.19 436 PHE A N 1
ATOM 3509 C CA . PHE A 1 436 ? 6.618 20.904 2.032 1.00 68.19 436 PHE A CA 1
ATOM 3510 C C . PHE A 1 436 ? 7.958 20.828 1.288 1.00 68.19 436 PHE A C 1
ATOM 3512 O O . PHE A 1 436 ? 7.988 20.786 0.058 1.00 68.19 436 PHE A O 1
ATOM 3519 N N . ASP A 1 437 ? 9.070 20.760 2.022 1.00 59.97 437 ASP A N 1
ATOM 3520 C CA . ASP A 1 437 ? 10.444 20.851 1.499 1.00 59.97 437 ASP A CA 1
ATOM 3521 C C . ASP A 1 437 ? 10.801 19.790 0.430 1.00 59.97 437 ASP A C 1
ATOM 3523 O O . ASP A 1 437 ? 11.785 19.929 -0.294 1.00 59.97 437 ASP A O 1
ATOM 3527 N N . HIS A 1 438 ? 10.003 18.724 0.301 1.00 58.47 438 HIS A N 1
ATOM 3528 C CA . HIS A 1 438 ? 10.203 17.641 -0.671 1.00 58.47 438 HIS A CA 1
ATOM 3529 C C . HIS A 1 438 ? 9.325 17.770 -1.933 1.00 58.47 438 HIS A C 1
ATOM 3531 O O . HIS A 1 438 ? 9.338 16.884 -2.791 1.00 58.47 438 HIS A O 1
ATOM 3537 N N . CYS A 1 439 ? 8.555 18.853 -2.076 1.00 57.22 439 CYS A N 1
ATOM 3538 C CA . CYS A 1 439 ? 7.705 19.093 -3.241 1.00 57.22 439 CYS A CA 1
ATOM 3539 C C . CYS A 1 439 ? 8.512 19.713 -4.390 1.00 57.22 439 CYS A C 1
ATOM 3541 O O . CYS A 1 439 ? 8.639 20.928 -4.499 1.00 57.22 439 CYS A O 1
ATOM 3543 N N . ASN A 1 440 ? 9.029 18.879 -5.294 1.00 54.16 440 ASN A N 1
ATOM 3544 C CA . ASN A 1 440 ? 9.746 19.325 -6.497 1.00 54.16 440 ASN A CA 1
ATOM 3545 C C . ASN A 1 440 ? 8.771 19.692 -7.646 1.00 54.16 440 ASN A C 1
ATOM 3547 O O . ASN A 1 440 ? 8.908 19.209 -8.769 1.00 54.16 440 ASN A O 1
ATOM 3551 N N . VAL A 1 441 ? 7.709 20.452 -7.340 1.00 61.06 441 VAL A N 1
ATOM 3552 C CA . VAL A 1 441 ? 6.516 20.635 -8.198 1.00 61.06 441 VAL A CA 1
ATOM 3553 C C . VAL A 1 441 ? 6.178 22.123 -8.375 1.00 61.06 441 VAL A C 1
ATOM 3555 O O . VAL A 1 441 ? 6.619 22.971 -7.606 1.00 61.06 441 VAL A O 1
ATOM 3558 N N . ASN A 1 442 ? 5.368 22.444 -9.392 1.00 68.50 442 ASN A N 1
ATOM 3559 C CA . ASN A 1 442 ? 4.776 23.767 -9.607 1.00 68.50 442 ASN A CA 1
ATOM 3560 C C . ASN A 1 442 ? 4.010 24.256 -8.354 1.00 68.50 442 ASN A C 1
ATOM 3562 O O . ASN A 1 442 ? 2.921 23.762 -8.045 1.00 68.50 442 ASN A O 1
ATOM 3566 N N . TRP A 1 443 ? 4.572 25.265 -7.679 1.00 67.44 443 TRP A N 1
ATOM 3567 C CA . TRP A 1 443 ? 4.055 25.852 -6.439 1.00 67.44 443 TRP A CA 1
ATOM 3568 C C . TRP A 1 443 ? 2.661 26.470 -6.557 1.00 67.44 443 TRP A C 1
ATOM 3570 O O . TRP A 1 443 ? 1.936 26.496 -5.567 1.00 67.44 443 TRP A O 1
ATOM 3580 N N . GLU A 1 444 ? 2.234 26.898 -7.746 1.00 68.25 444 GLU A N 1
ATOM 3581 C CA . GLU A 1 444 ? 0.882 27.430 -7.950 1.00 68.25 444 GLU A CA 1
ATOM 3582 C C . GLU A 1 444 ? -0.188 26.353 -7.716 1.00 68.25 444 GLU A C 1
ATOM 3584 O O . GLU A 1 444 ? -1.221 26.623 -7.102 1.00 68.25 444 GLU A O 1
ATOM 3589 N N . LYS A 1 445 ? 0.084 25.108 -8.133 1.00 70.12 445 LYS A N 1
ATOM 3590 C CA . LYS A 1 445 ? -0.812 23.967 -7.884 1.00 70.12 445 LYS A CA 1
ATOM 3591 C C . LYS A 1 445 ? -0.799 23.532 -6.421 1.00 70.12 445 LYS A C 1
ATOM 3593 O O . LYS A 1 445 ? -1.833 23.126 -5.901 1.00 70.12 445 LYS A O 1
ATOM 3598 N N . VAL A 1 446 ? 0.372 23.579 -5.783 1.00 68.25 446 VAL A N 1
ATOM 3599 C CA . VAL A 1 446 ? 0.548 23.224 -4.366 1.00 68.25 446 VAL A CA 1
ATOM 3600 C C . VAL A 1 446 ? -0.248 24.197 -3.493 1.00 68.25 446 VAL A C 1
ATOM 3602 O O . VAL A 1 446 ? -1.123 23.776 -2.741 1.00 68.25 446 VAL A O 1
ATOM 3605 N N . LEU A 1 447 ? -0.004 25.502 -3.654 1.00 70.56 447 LEU A N 1
ATOM 3606 C CA . LEU A 1 447 ? -0.656 26.551 -2.870 1.00 70.56 447 LEU A CA 1
ATOM 3607 C C . LEU A 1 447 ? -2.160 26.633 -3.141 1.00 70.56 447 LEU A C 1
ATOM 3609 O O . LEU A 1 447 ? -2.922 26.808 -2.198 1.00 70.56 447 LEU A O 1
ATOM 3613 N N . GLY A 1 448 ? -2.606 26.421 -4.384 1.00 69.75 448 GLY A N 1
ATOM 3614 C CA . GLY A 1 448 ? -4.037 26.370 -4.698 1.00 69.75 448 GLY A CA 1
ATOM 3615 C C . GLY A 1 448 ? -4.787 25.261 -3.951 1.00 69.75 448 GLY A C 1
ATOM 3616 O O . GLY A 1 448 ? -5.923 25.465 -3.533 1.00 69.75 448 GLY A O 1
ATOM 3617 N N . ARG A 1 449 ? -4.150 24.103 -3.728 1.00 72.06 449 ARG A N 1
ATOM 3618 C CA . ARG A 1 449 ? -4.740 23.017 -2.930 1.00 72.06 449 ARG A CA 1
ATOM 3619 C C . ARG A 1 449 ? -4.665 23.273 -1.433 1.00 72.06 449 ARG A C 1
ATOM 3621 O O . ARG A 1 449 ? -5.636 23.007 -0.740 1.00 72.06 449 ARG A O 1
ATOM 3628 N N . ILE A 1 450 ? -3.556 23.825 -0.946 1.00 71.25 450 ILE A N 1
ATOM 3629 C CA . ILE A 1 450 ? -3.429 24.226 0.463 1.00 71.25 450 ILE A CA 1
ATOM 3630 C C . ILE A 1 450 ? -4.480 25.285 0.816 1.00 71.25 450 ILE A C 1
ATOM 3632 O O . ILE A 1 450 ? -5.114 25.185 1.858 1.00 71.25 450 ILE A O 1
ATOM 3636 N N . ALA A 1 451 ? -4.743 26.242 -0.078 1.00 67.81 451 ALA A N 1
ATOM 3637 C CA . ALA A 1 451 ? -5.782 27.254 0.111 1.00 67.81 451 ALA A CA 1
ATOM 3638 C C . ALA A 1 451 ? -7.200 26.660 0.234 1.00 67.81 451 ALA A C 1
ATOM 3640 O O . ALA A 1 451 ? -8.079 27.292 0.814 1.00 67.81 451 ALA A O 1
ATOM 3641 N N . ALA A 1 452 ? -7.428 25.446 -0.279 1.00 69.56 452 ALA A N 1
ATOM 3642 C CA . ALA A 1 452 ? -8.685 24.718 -0.114 1.00 69.56 452 ALA A CA 1
ATOM 3643 C C . ALA A 1 452 ? -8.788 23.965 1.231 1.00 69.56 452 ALA A C 1
ATOM 3645 O O . ALA A 1 452 ? -9.830 23.379 1.516 1.00 69.56 452 ALA A O 1
ATOM 3646 N N . LEU A 1 453 ? -7.738 23.982 2.062 1.00 74.62 453 LEU A N 1
ATOM 3647 C CA . LEU A 1 453 ? -7.652 23.300 3.357 1.00 74.62 453 LEU A CA 1
ATOM 3648 C C . LEU A 1 453 ? -7.582 24.342 4.490 1.00 74.62 453 LEU A C 1
ATOM 3650 O O . LEU A 1 453 ? -6.496 24.656 4.980 1.00 74.62 453 LEU A O 1
ATOM 3654 N N . PRO A 1 454 ? -8.727 24.888 4.944 1.00 68.69 454 PRO A N 1
ATOM 3655 C CA . PRO A 1 454 ? -8.767 26.042 5.852 1.00 68.69 454 PRO A CA 1
ATOM 3656 C C . PRO A 1 454 ? -8.206 25.768 7.258 1.00 68.69 454 PRO A C 1
ATOM 3658 O O . PRO A 1 454 ? -8.045 26.696 8.044 1.00 68.69 454 PRO A O 1
ATOM 3661 N N . PHE A 1 455 ? -7.919 24.507 7.592 1.00 71.56 455 PHE A N 1
ATOM 3662 C CA . PHE A 1 455 ? -7.310 24.107 8.862 1.00 71.56 455 PHE A CA 1
ATOM 3663 C C . PHE A 1 455 ? -5.772 24.196 8.862 1.00 71.56 455 PHE A C 1
ATOM 3665 O O . PHE A 1 455 ? -5.159 24.039 9.917 1.00 71.56 455 PHE A O 1
ATOM 3672 N N . ILE A 1 456 ? -5.132 24.442 7.713 1.00 70.94 456 ILE A N 1
ATOM 3673 C CA . ILE A 1 456 ? -3.687 24.691 7.632 1.00 70.94 456 ILE A CA 1
ATOM 3674 C C . ILE A 1 456 ? -3.435 26.162 7.975 1.00 70.94 456 ILE A C 1
ATOM 3676 O O . ILE A 1 456 ? -3.745 27.050 7.185 1.00 70.94 456 ILE A O 1
ATOM 3680 N N . THR A 1 457 ? -2.887 26.416 9.166 1.00 64.25 457 THR A N 1
ATOM 3681 C CA . THR A 1 457 ? -2.762 27.777 9.718 1.00 64.25 457 THR A CA 1
ATOM 3682 C C . THR A 1 457 ? -1.385 28.419 9.560 1.00 64.25 457 THR A C 1
ATOM 3684 O O . THR A 1 457 ? -1.317 29.638 9.509 1.00 64.25 457 THR A O 1
ATOM 3687 N N . GLU A 1 458 ? -0.294 27.645 9.521 1.00 65.94 458 GLU A N 1
ATOM 3688 C CA . GLU A 1 458 ? 1.068 28.159 9.282 1.00 65.94 458 GLU A CA 1
ATOM 3689 C C . GLU A 1 458 ? 1.826 27.195 8.355 1.00 65.94 458 GLU A C 1
ATOM 3691 O O . GLU A 1 458 ? 1.890 25.976 8.572 1.00 65.94 458 GLU A O 1
ATOM 3696 N N . LEU A 1 459 ? 2.410 27.755 7.294 1.00 64.06 459 LEU A N 1
ATOM 3697 C CA . LEU A 1 459 ? 3.012 27.003 6.202 1.00 64.06 459 LEU A CA 1
ATOM 3698 C C . LEU A 1 459 ? 4.519 27.271 6.115 1.00 64.06 459 LEU A C 1
ATOM 3700 O O . LEU A 1 459 ? 4.966 28.333 5.698 1.00 64.06 459 LEU A O 1
ATOM 3704 N N . HIS A 1 460 ? 5.333 26.264 6.408 1.00 61.19 460 HIS A N 1
ATOM 3705 C CA . HIS A 1 460 ? 6.769 26.338 6.180 1.00 61.19 460 HIS A CA 1
ATOM 3706 C C . HIS A 1 460 ? 7.135 25.707 4.836 1.00 61.19 460 HIS A C 1
ATOM 3708 O O . HIS A 1 460 ? 6.932 24.514 4.611 1.00 61.19 460 HIS A O 1
ATOM 3714 N N . VAL A 1 461 ? 7.724 26.500 3.946 1.00 57.56 461 VAL A N 1
ATOM 3715 C CA . VAL A 1 461 ? 8.186 26.012 2.647 1.00 57.56 461 VAL A CA 1
ATOM 3716 C C . VAL A 1 461 ? 9.604 26.485 2.381 1.00 57.56 461 VAL A C 1
ATOM 3718 O O . VAL A 1 461 ? 9.849 27.680 2.246 1.00 57.56 461 VAL A O 1
ATOM 3721 N N . GLU A 1 462 ? 10.552 25.564 2.223 1.00 53.22 462 GLU A N 1
ATOM 3722 C CA . GLU A 1 462 ? 11.841 25.895 1.616 1.00 53.22 462 GLU A CA 1
ATOM 3723 C C . GLU A 1 462 ? 11.765 25.735 0.085 1.00 53.22 462 GLU A C 1
ATOM 3725 O O . GLU A 1 462 ? 11.797 24.627 -0.445 1.00 53.22 462 GLU A O 1
ATOM 3730 N N . GLY A 1 463 ? 11.676 26.853 -0.647 1.00 52.09 463 GLY A N 1
ATOM 3731 C CA . GLY A 1 463 ? 11.640 26.882 -2.115 1.00 52.09 463 GLY A CA 1
ATOM 3732 C C . GLY A 1 463 ? 12.614 27.898 -2.722 1.00 52.09 463 GLY A C 1
ATOM 3733 O O . GLY A 1 463 ? 12.932 28.913 -2.108 1.00 52.09 463 GLY A O 1
ATOM 3734 N N . VAL A 1 464 ? 13.086 27.638 -3.948 1.00 50.09 464 VAL A N 1
ATOM 3735 C CA . VAL A 1 464 ? 13.974 28.532 -4.716 1.00 50.09 464 VAL A CA 1
ATOM 3736 C C . VAL A 1 464 ? 13.391 28.719 -6.122 1.00 50.09 464 VAL A C 1
ATOM 3738 O O . VAL A 1 464 ? 13.243 27.740 -6.846 1.00 50.09 464 VAL A O 1
ATOM 3741 N N . GLY A 1 465 ? 13.066 29.951 -6.541 1.00 53.78 465 GLY A N 1
ATOM 3742 C CA . GLY A 1 465 ? 12.631 30.227 -7.924 1.00 53.78 465 GLY A CA 1
ATOM 3743 C C . GLY A 1 465 ? 11.668 31.408 -8.099 1.00 53.78 465 GLY A C 1
ATOM 3744 O O . GLY A 1 465 ? 11.111 31.921 -7.133 1.00 53.78 465 GLY A O 1
ATOM 3745 N N . ARG A 1 466 ? 11.473 31.853 -9.352 1.00 52.53 466 ARG A N 1
ATOM 3746 C CA . ARG A 1 466 ? 10.617 33.003 -9.721 1.00 52.53 466 ARG A CA 1
ATOM 3747 C C . ARG A 1 466 ? 9.115 32.668 -9.630 1.00 52.53 466 ARG A C 1
ATOM 3749 O O . ARG A 1 466 ? 8.340 33.499 -9.165 1.00 52.53 466 ARG A O 1
ATOM 3756 N N . ASP A 1 467 ? 8.749 31.432 -9.971 1.00 57.41 467 ASP A N 1
ATOM 3757 C CA . ASP A 1 467 ? 7.373 30.908 -9.908 1.00 57.41 467 ASP A CA 1
ATOM 3758 C C . ASP A 1 467 ? 6.849 30.832 -8.464 1.00 57.41 467 ASP A C 1
ATOM 3760 O O . ASP A 1 467 ? 5.676 31.085 -8.200 1.00 57.41 467 ASP A O 1
ATOM 3764 N N . TYR A 1 468 ? 7.744 30.560 -7.509 1.00 59.81 468 TYR A N 1
ATOM 3765 C CA . TYR A 1 468 ? 7.445 30.533 -6.076 1.00 59.81 468 TYR A CA 1
ATOM 3766 C C . TYR A 1 468 ? 6.997 31.910 -5.554 1.00 59.81 468 TYR A C 1
ATOM 3768 O O . TYR A 1 468 ? 5.969 32.022 -4.892 1.00 59.81 468 TYR A O 1
ATOM 3776 N N . TYR A 1 469 ? 7.713 32.980 -5.920 1.00 59.56 469 TYR A N 1
ATOM 3777 C CA . TYR A 1 469 ? 7.359 34.351 -5.524 1.00 59.56 469 TYR A CA 1
ATOM 3778 C C . TYR A 1 469 ? 6.022 34.817 -6.110 1.00 59.56 469 TYR A C 1
ATOM 3780 O O . TYR A 1 469 ? 5.240 35.464 -5.415 1.00 59.56 469 TYR A O 1
ATOM 3788 N N . GLN A 1 470 ? 5.749 34.492 -7.377 1.00 63.06 470 GLN A N 1
ATOM 3789 C CA . GLN A 1 470 ? 4.493 34.865 -8.034 1.00 63.06 470 GLN A CA 1
ATOM 3790 C C . GLN A 1 470 ? 3.296 34.117 -7.439 1.00 63.06 470 GLN A C 1
ATOM 3792 O O . GLN A 1 470 ? 2.248 34.721 -7.209 1.00 63.06 470 GLN A O 1
ATOM 3797 N N . ALA A 1 471 ? 3.462 32.828 -7.128 1.00 61.25 471 ALA A N 1
ATOM 3798 C CA . ALA A 1 471 ? 2.424 32.045 -6.474 1.00 61.25 471 ALA A CA 1
ATOM 3799 C C . ALA A 1 471 ? 2.126 32.575 -5.056 1.00 61.25 471 ALA A C 1
ATOM 3801 O O . ALA A 1 471 ? 0.961 32.753 -4.707 1.00 61.25 471 ALA A O 1
ATOM 3802 N N . LEU A 1 472 ? 3.149 32.936 -4.271 1.00 63.69 472 LEU A N 1
ATOM 3803 C CA . LEU A 1 472 ? 2.957 33.517 -2.934 1.00 63.69 472 LEU A CA 1
ATOM 3804 C C . LEU A 1 472 ? 2.209 34.856 -2.944 1.00 63.69 472 LEU A C 1
ATOM 3806 O O . LEU A 1 472 ? 1.334 35.072 -2.107 1.00 63.69 472 LEU A O 1
ATOM 3810 N N . GLN A 1 473 ? 2.502 35.738 -3.903 1.00 65.00 473 GLN A N 1
ATOM 3811 C CA . GLN A 1 473 ? 1.784 37.012 -4.041 1.00 65.00 473 GLN A CA 1
ATOM 3812 C C . GLN A 1 473 ? 0.300 36.823 -4.375 1.00 65.00 473 GLN A C 1
ATOM 3814 O O . GLN A 1 473 ? -0.527 37.641 -3.980 1.00 65.00 473 GLN A O 1
ATOM 3819 N N . ARG A 1 474 ? -0.045 35.748 -5.093 1.00 66.75 474 ARG A N 1
ATOM 3820 C CA . ARG A 1 474 ? -1.418 35.455 -5.518 1.00 66.75 474 ARG A CA 1
ATOM 3821 C C . ARG A 1 474 ? -2.280 34.859 -4.402 1.00 66.75 474 ARG A C 1
ATOM 3823 O O . ARG A 1 474 ? -3.474 35.137 -4.368 1.00 66.75 474 ARG A O 1
ATOM 3830 N N . TYR A 1 475 ? -1.687 34.059 -3.515 1.00 61.09 475 TYR A N 1
ATOM 3831 C CA . TYR A 1 475 ? -2.403 33.353 -2.442 1.00 61.09 475 TYR A CA 1
ATOM 3832 C C . TYR A 1 475 ? -2.293 34.021 -1.055 1.00 61.09 475 TYR A C 1
ATOM 3834 O O . TYR A 1 475 ? -2.893 33.527 -0.108 1.00 61.09 475 TYR A O 1
ATOM 3842 N N . GLY A 1 476 ? -1.618 35.173 -0.941 1.00 57.25 476 GLY A N 1
ATOM 3843 C CA . GLY A 1 476 ? -1.854 36.134 0.146 1.00 57.25 476 GLY A CA 1
ATOM 3844 C C . GLY A 1 476 ? -1.260 35.796 1.520 1.00 57.25 476 GLY A C 1
ATOM 3845 O O . GLY A 1 476 ? -1.954 35.949 2.520 1.00 57.25 476 GLY A O 1
ATOM 3846 N N . GLY A 1 477 ? 0.014 35.392 1.596 1.00 52.72 477 GLY A N 1
ATOM 3847 C CA . GLY A 1 477 ? 0.723 35.268 2.881 1.00 52.72 477 GLY A CA 1
ATOM 3848 C C . GLY A 1 477 ? 0.915 36.630 3.564 1.00 52.72 477 GLY A C 1
ATOM 3849 O O . GLY A 1 477 ? 1.488 37.548 2.973 1.00 52.72 477 GLY A O 1
ATOM 3850 N N . SER A 1 478 ? 0.421 36.772 4.795 1.00 46.72 478 SER A N 1
ATOM 3851 C CA . SER A 1 478 ? 0.408 38.027 5.567 1.00 46.72 478 SER A CA 1
ATOM 3852 C C . SER A 1 478 ? 1.786 38.462 6.077 1.00 46.72 478 SER A C 1
ATOM 3854 O O . SER A 1 478 ? 1.982 39.644 6.366 1.00 46.72 478 SER A O 1
ATOM 3856 N N . SER A 1 479 ? 2.763 37.553 6.145 1.00 47.56 479 SER A N 1
ATOM 3857 C CA . SER A 1 479 ? 4.169 37.914 6.330 1.00 47.56 479 SER A CA 1
ATOM 3858 C C . SER A 1 479 ? 5.086 36.989 5.519 1.00 47.56 479 SER A C 1
ATOM 3860 O O . SER A 1 479 ? 4.939 35.768 5.501 1.00 47.56 479 SER A O 1
ATOM 3862 N N . ILE A 1 480 ? 6.023 37.596 4.788 1.00 48.78 480 ILE A N 1
ATOM 3863 C CA . ILE A 1 480 ? 7.061 36.903 4.019 1.00 48.78 480 ILE A CA 1
ATOM 3864 C C . ILE A 1 480 ? 8.391 37.297 4.655 1.00 48.78 480 ILE A C 1
ATOM 3866 O O . ILE A 1 480 ? 8.871 38.412 4.440 1.00 48.78 480 ILE A O 1
ATOM 3870 N N . GLU A 1 481 ? 8.998 36.404 5.436 1.00 44.62 481 GLU A N 1
ATOM 3871 C CA . GLU A 1 481 ? 10.356 36.620 5.941 1.00 44.62 481 GLU A CA 1
ATOM 3872 C C . GLU A 1 481 ? 11.378 35.948 5.021 1.00 44.62 481 GLU A C 1
ATOM 3874 O O . GLU A 1 481 ? 11.460 34.724 4.898 1.00 44.62 481 GLU A O 1
ATOM 3879 N N . LEU A 1 482 ? 12.189 36.784 4.376 1.00 39.06 482 LEU A N 1
ATOM 3880 C CA . LEU A 1 482 ? 13.366 36.386 3.614 1.00 39.06 482 LEU A CA 1
ATOM 3881 C C . LEU A 1 482 ? 14.500 36.010 4.577 1.00 39.06 482 LEU A C 1
ATOM 3883 O O . LEU A 1 482 ? 15.160 36.874 5.154 1.00 39.06 482 LEU A O 1
ATOM 3887 N N . LEU A 1 483 ? 14.767 34.716 4.726 1.00 41.84 483 LEU A N 1
ATOM 3888 C CA . LEU A 1 483 ? 15.927 34.216 5.454 1.00 41.84 483 LEU A CA 1
ATOM 3889 C C . LEU A 1 483 ? 17.165 34.180 4.541 1.00 41.84 483 LEU A C 1
ATOM 3891 O O . LEU A 1 483 ? 17.100 33.923 3.333 1.00 41.84 483 LEU A O 1
ATOM 3895 N N . SER A 1 484 ? 18.344 34.407 5.129 1.00 31.62 484 SER A N 1
ATOM 3896 C CA . SER A 1 484 ? 19.623 34.351 4.408 1.00 31.62 484 SER A CA 1
ATOM 3897 C C . SER A 1 484 ? 19.796 33.012 3.670 1.00 31.62 484 SER A C 1
ATOM 3899 O O . SER A 1 484 ? 19.506 31.961 4.244 1.00 31.62 484 SER A O 1
ATOM 3901 N N . LYS A 1 485 ? 20.337 33.055 2.440 1.00 34.56 485 LYS A N 1
ATOM 3902 C CA . LYS A 1 485 ? 20.458 31.943 1.463 1.00 34.56 485 LYS A CA 1
ATOM 3903 C C . LYS A 1 485 ? 19.199 31.609 0.641 1.00 34.56 485 LYS A C 1
ATOM 3905 O O . LYS A 1 485 ? 19.125 30.519 0.088 1.00 34.56 485 LYS A O 1
ATOM 3910 N N . GLY A 1 486 ? 18.252 32.540 0.504 1.00 33.91 486 GLY A N 1
ATOM 3911 C CA . GLY A 1 486 ? 17.107 32.378 -0.406 1.00 33.91 486 GLY A CA 1
ATOM 3912 C C . GLY A 1 486 ? 15.991 31.487 0.141 1.00 33.91 486 GLY A C 1
ATOM 3913 O O . GLY A 1 486 ? 15.197 30.973 -0.635 1.00 33.91 486 GLY A O 1
ATOM 3914 N N . ARG A 1 487 ? 15.941 31.304 1.465 1.00 38.41 487 ARG A N 1
ATOM 3915 C CA . ARG A 1 487 ? 14.844 30.631 2.169 1.00 38.41 487 ARG A CA 1
ATOM 3916 C C . ARG A 1 487 ? 13.754 31.651 2.479 1.00 38.41 487 ARG A C 1
ATOM 3918 O O . ARG A 1 487 ? 14.073 32.780 2.838 1.00 38.41 487 ARG A O 1
ATOM 3925 N N . VAL A 1 488 ? 12.493 31.262 2.353 1.00 42.47 488 VAL A N 1
ATOM 3926 C CA . VAL A 1 488 ? 11.350 32.145 2.602 1.00 42.47 488 VAL A CA 1
ATOM 3927 C C . VAL A 1 488 ? 10.409 31.445 3.565 1.00 42.47 488 VAL A C 1
ATOM 3929 O O . VAL A 1 488 ? 9.892 30.388 3.231 1.00 42.47 488 VAL A O 1
ATOM 3932 N N . THR A 1 489 ? 10.173 32.033 4.731 1.00 43.81 489 THR A N 1
ATOM 3933 C CA . THR A 1 489 ? 9.126 31.568 5.649 1.00 43.81 489 THR A CA 1
ATOM 3934 C C . THR A 1 489 ? 7.847 32.337 5.344 1.00 43.81 489 THR A C 1
ATOM 3936 O O . THR A 1 489 ? 7.898 33.558 5.180 1.00 43.81 489 THR A O 1
ATOM 3939 N N . VAL A 1 490 ? 6.719 31.636 5.263 1.00 48.56 490 VAL A N 1
ATOM 3940 C CA . VAL A 1 490 ? 5.398 32.231 5.031 1.00 48.56 490 VAL A CA 1
ATOM 3941 C C . VAL A 1 490 ? 4.571 31.988 6.290 1.00 48.56 490 VAL A C 1
ATOM 3943 O O . VAL A 1 490 ? 4.425 30.839 6.698 1.00 48.56 490 VAL A O 1
ATOM 3946 N N . GLN A 1 491 ? 4.087 33.049 6.939 1.00 46.28 491 GLN A N 1
ATOM 3947 C CA . GLN A 1 491 ? 3.081 32.912 8.002 1.00 46.28 491 GLN A CA 1
ATOM 3948 C C . GLN A 1 491 ? 1.686 33.211 7.476 1.00 46.28 491 GLN A C 1
ATOM 3950 O O . GLN A 1 491 ? 1.498 34.265 6.810 1.00 46.28 491 GLN A O 1
#

Radius of gyration: 27.85 Å; chains: 1; bounding box: 69×68×66 Å

InterPro domains:
  IPR032675 Leucine-rich repeat domain superfamily [G3DSA:3.80.10.10] (3-180)

Organism: NCBI:txid2703787